Protein AF-A0A914VIY8-F1 (afdb_monomer_lite)

Radius of gyration: 26.99 Å; chains: 1; bounding box: 74×59×79 Å

Organism: NCBI:txid2011161

Sequence (517 aa):
MAPWGLDAGDEKVMPEMNDYGQAVDLHMNFPFYGGSYNQTQVSINGFVSFATILDQGPTINVGIENTDWPRVADPAMIAPYLCKQQIAQGPHGHGSGVYYRIAMRQSLFASATSNPRSAGTRFFNQSAEKACAGTNSYVRCDASSDLFLDQMMRWLQDGVAGASVFKADAALIVTWYNTASAMVGRSDMEPENLSTYQMIWLTNREGSLSYVLINYDKLGFEAADLGTSTKSGRCQALFNGGNHTGSVMVDVTEQFKASPKILARRSSVPHVVRGRYMFRVDDVVRPAGCSNKTGGTFPLLIYPDIVNMLGEMTVDVNGLCMNSEQTYILMIEQRPSAPCTRINAAIARCYLPKVYDWGTKTVFFQPQSSGINEEKAYVGFIYFVPPTLDPMRLDIGNLHDWFKNPIPSPWMPIMWYPRNFTDPDFDYRNGRIGEDAMYNVQLGLFVMGYKESKDASINKYRPIHKTIARLATFANKNTVEYRWKAQEERITLNQVEHWFLSADERRTDLFTYRMGY

Secondary structure (DSSP, 8-state):
----SGGGTPEEPPGGGTTT-EEEEEEEEEEETTEEEEEEEEETTTEEESSPPP--SSS---STTT--TTTS----EEEEEES-EEE--STT-TT-EEEEEEEE-GGGT--TTS-TTSTTSSSTT--HHHHTTTS-TTEE-SHHHHHHHHHHHHHHHHH-TTGGG----EEEEEEEEEEEETTS-GGG--GGG-EEEEEEEEE-TTS--EEEEEEEEE----GGGG-S-SSSS--EEEEE-STTS-EEES--SHHHHH-GGGGGT--S-TTT-TTEEEEE-SSS-EEES---PPTTSSPPEEESSEEETT---EEEEE-S---TT--EEEEETTSPPEEEEESSSSEEEEEPPP--S-EEEEEEEEETTS-TT-S-PEEEEEEEE-TTTS--SEE-S-GGGGG-SS-S-SEEEEEE-GGGS--TTS-TTT--TT-GGGG--EEEEEEEEEEEEEETTTTEEEEEEEEEEEEEEEE---STGGGTS-EEEEEETT--SEE-S-HHHHHHTGGGSEEE-

InterPro domains:
  IPR003886 NIDO domain [PF06119] (124-282)
  IPR003886 NIDO domain [PS51220] (122-284)
  IPR003886 NIDO domain [SM00539] (123-286)
  IPR051495 Epithelial Barrier and Cell Signaling Protein [PTHR13802] (3-379)
  IPR057018 F54D1.6-like, Ig-like domain [PF24462] (297-391)
  IPR057019 F54D1.6-like, second Ig-like domain [PF24464] (394-517)

Foldseek 3Di:
DPDFDVVLLWDFDDPVCQVFFDKDQQCAWAFFQQDTARIWGHHLQQKIFRDGQDCPDLARAAADVGDDPPVGWHTFIAGQKGGAWDQQDDPLRVRAGKIKAKQFELVVQPDPPDDPVPVPPPQQDDAQCVSPPPDDSRYGHHPVSVVSQLVVLLVCVLWFFPSLQDRFRMKMKMKRGFMAHPPDDSVRSDSLQGWIKMKIWTADRVNQWIKIKIATQFHHDFPVVVVDDDDGGGMFGWGHRISNSGIGGQDDDPVCVVPVRCLNVDELNVVPDGNIWMWTGRNHTATIHADQDAAPPGAWRKPPLEEELQFQDKIKTFYHQDDPVFWKWKDWVVDDIWTWDDPGRGIIITGTHRHPDFAKIKIWIDTPPDDPPDSRTHIHIHTYDHPVPPPDQKDFDDPVLVVDVVRPDQKTKMKHQLSVPFDPPPPPVPDRPPDLNRSFDKDWDWKKWWAFDQDPVVRGTDIDIDTFATQDIDTGRSDPVSNNPMDMDMTRPVGTPTGPDDPVCVVPPVVRTDIDD

pLDDT: mean 82.56, std 12.8, range [39.69, 98.5]

Structure (mmCIF, N/CA/C/O backbone):
data_AF-A0A914VIY8-F1
#
_entry.id   AF-A0A914VIY8-F1
#
loop_
_atom_site.group_PDB
_atom_site.id
_atom_site.type_symbol
_atom_site.label_atom_id
_atom_site.label_alt_id
_atom_site.label_comp_id
_atom_site.label_asym_id
_atom_site.label_entity_id
_atom_site.label_seq_id
_atom_site.pdbx_PDB_ins_code
_atom_site.Cartn_x
_atom_site.Cartn_y
_atom_site.Cartn_z
_atom_site.occupancy
_atom_site.B_iso_or_equiv
_atom_site.auth_seq_id
_atom_site.auth_comp_id
_atom_site.auth_asym_id
_atom_site.auth_atom_id
_atom_site.pdbx_PDB_model_num
ATOM 1 N N . MET A 1 1 ? -15.114 -8.261 5.080 1.00 90.19 1 MET A N 1
ATOM 2 C CA . MET A 1 1 ? -14.016 -8.271 6.079 1.00 90.19 1 MET A CA 1
ATOM 3 C C . MET A 1 1 ? -13.250 -9.580 5.957 1.00 90.19 1 MET A C 1
ATOM 5 O O . MET A 1 1 ? -13.767 -10.489 5.315 1.00 90.19 1 MET A O 1
ATOM 9 N N . ALA A 1 2 ? -12.039 -9.678 6.501 1.00 93.12 2 ALA A N 1
ATOM 10 C CA . ALA A 1 2 ? -11.344 -10.961 6.597 1.00 93.12 2 ALA A CA 1
ATOM 11 C C . ALA A 1 2 ? -11.909 -11.791 7.769 1.00 93.12 2 ALA A C 1
ATOM 13 O O . ALA A 1 2 ? -12.458 -11.180 8.691 1.00 93.12 2 ALA A O 1
ATOM 14 N N . PRO A 1 3 ? -11.806 -13.135 7.756 1.00 94.31 3 PRO A N 1
ATOM 15 C CA . PRO A 1 3 ? -12.337 -13.983 8.827 1.00 94.31 3 PRO A CA 1
ATOM 16 C C . PRO A 1 3 ? -11.762 -13.609 10.198 1.00 94.31 3 PRO A C 1
ATOM 18 O O . PRO A 1 3 ? -10.546 -13.438 10.318 1.00 94.31 3 PRO A O 1
ATOM 21 N N . TRP A 1 4 ? -12.625 -13.504 11.207 1.00 94.44 4 TRP A N 1
ATOM 22 C CA . TRP A 1 4 ? -12.301 -13.084 12.574 1.00 94.44 4 TRP A CA 1
ATOM 23 C C . TRP A 1 4 ? -13.160 -13.846 13.595 1.00 94.44 4 TRP A C 1
ATOM 25 O O . TRP A 1 4 ? -14.129 -14.509 13.218 1.00 94.44 4 TRP A O 1
ATOM 35 N N . GLY A 1 5 ? -12.814 -13.727 14.875 1.00 92.38 5 GLY A N 1
ATOM 36 C CA . GLY A 1 5 ? -13.506 -14.360 16.000 1.00 92.38 5 GLY A CA 1
ATOM 37 C C . GLY A 1 5 ? -12.844 -15.657 16.468 1.00 92.38 5 GLY A C 1
ATOM 38 O O . GLY A 1 5 ? -11.806 -16.067 15.948 1.00 92.38 5 GLY A O 1
ATOM 39 N N . LEU A 1 6 ? -13.459 -16.312 17.457 1.00 88.50 6 LEU A N 1
ATOM 40 C CA . LEU A 1 6 ? -12.904 -17.513 18.101 1.00 88.50 6 LEU A CA 1
ATOM 41 C C . LEU A 1 6 ? -12.667 -18.657 17.104 1.00 88.50 6 LEU A C 1
ATOM 43 O O . LEU A 1 6 ? -11.617 -19.293 17.140 1.00 88.50 6 LEU A O 1
ATOM 47 N N . ASP A 1 7 ? -13.593 -18.863 16.163 1.00 88.81 7 ASP A N 1
ATOM 48 C CA . ASP A 1 7 ? -13.476 -19.896 15.120 1.00 88.81 7 ASP A CA 1
ATOM 49 C C . ASP A 1 7 ? -12.302 -19.640 14.166 1.00 88.81 7 ASP A C 1
ATOM 51 O O . ASP A 1 7 ? -11.765 -20.560 13.551 1.00 88.81 7 ASP A O 1
ATOM 55 N N . ALA A 1 8 ? -11.887 -18.379 14.052 1.00 89.56 8 ALA A N 1
ATOM 56 C CA . ALA A 1 8 ? -10.746 -17.964 13.255 1.00 89.56 8 ALA A CA 1
ATOM 57 C C . ALA A 1 8 ? -9.433 -17.951 14.076 1.00 89.56 8 ALA A C 1
ATOM 59 O O . ALA A 1 8 ? -8.374 -17.626 13.540 1.00 89.56 8 ALA A O 1
ATOM 60 N N . GLY A 1 9 ? -9.488 -18.336 15.357 1.00 89.19 9 GLY A N 1
ATOM 61 C CA . GLY A 1 9 ? -8.349 -18.363 16.275 1.00 89.19 9 GLY A CA 1
ATOM 62 C C . GLY A 1 9 ? -8.005 -17.008 16.894 1.00 89.19 9 GLY A C 1
ATOM 63 O O . GLY A 1 9 ? -6.862 -16.821 17.303 1.00 89.19 9 GLY A O 1
ATOM 64 N N . ASP A 1 10 ? -8.955 -16.070 16.937 1.00 94.31 10 ASP A N 1
ATOM 65 C CA . ASP A 1 10 ? -8.756 -14.768 17.573 1.00 94.31 10 ASP A CA 1
ATOM 66 C C . ASP A 1 10 ? -8.981 -14.846 19.083 1.00 94.31 10 ASP A C 1
ATOM 68 O O . ASP A 1 10 ? -9.893 -15.523 19.561 1.00 94.31 10 ASP A O 1
ATOM 72 N N . GLU A 1 11 ? -8.208 -14.072 19.837 1.00 94.19 11 GLU A N 1
ATOM 73 C CA . GLU A 1 11 ? -8.474 -13.812 21.246 1.00 94.19 11 GLU A CA 1
ATOM 74 C C . GLU A 1 11 ? -9.354 -12.581 21.420 1.00 94.19 11 GLU A C 1
ATOM 76 O O . GLU A 1 11 ? -9.283 -11.617 20.658 1.00 94.19 11 GLU A O 1
ATOM 81 N N . LYS A 1 12 ? -10.187 -12.604 22.459 1.00 93.75 12 LYS A N 1
ATOM 82 C CA . LYS A 1 12 ? -11.028 -11.471 22.834 1.00 93.75 12 LYS A CA 1
ATOM 83 C C . LYS A 1 12 ? -10.320 -10.639 23.899 1.00 93.75 12 LYS A C 1
ATOM 85 O O . LYS A 1 12 ? -9.898 -11.186 24.914 1.00 93.75 12 LYS A O 1
ATOM 90 N N . VAL A 1 13 ? -10.256 -9.321 23.700 1.00 91.31 13 VAL A N 1
ATOM 91 C CA . VAL A 1 13 ? -9.756 -8.377 24.712 1.00 91.31 13 VAL A CA 1
ATOM 92 C C . VAL A 1 13 ? -10.534 -8.557 26.016 1.00 91.31 13 VAL A C 1
ATOM 94 O O . VAL A 1 13 ? -11.770 -8.593 26.019 1.00 91.31 13 VAL A O 1
ATOM 97 N N . MET A 1 14 ? -9.800 -8.684 27.122 1.00 84.94 14 MET A N 1
ATOM 98 C CA . MET A 1 14 ? -10.394 -8.870 28.442 1.00 84.94 14 MET A CA 1
ATOM 99 C C . MET A 1 14 ? -11.139 -7.602 28.883 1.00 84.94 14 MET A C 1
ATOM 101 O O . MET A 1 14 ? -10.613 -6.505 28.695 1.00 84.94 14 MET A O 1
ATOM 105 N N . PRO A 1 15 ? -12.317 -7.716 29.528 1.00 79.44 15 PRO A N 1
ATOM 106 C CA . PRO A 1 15 ? -13.074 -6.550 29.989 1.00 79.44 15 PRO A CA 1
ATOM 107 C C . PRO A 1 15 ? -12.294 -5.623 30.933 1.00 79.44 15 PRO A C 1
ATOM 109 O O . PRO A 1 15 ? -12.529 -4.420 30.939 1.00 79.44 15 PRO A O 1
ATOM 112 N N . GLU A 1 16 ? -11.357 -6.170 31.710 1.00 74.94 16 GLU A N 1
ATOM 113 C CA . GLU A 1 16 ? -10.491 -5.417 32.630 1.00 74.94 16 GLU A CA 1
ATOM 114 C C . GLU A 1 16 ? -9.487 -4.515 31.894 1.00 74.94 16 GLU A C 1
ATOM 116 O O . GLU A 1 16 ? -9.063 -3.490 32.419 1.00 74.94 16 GLU A O 1
ATOM 121 N N . MET A 1 17 ? -9.147 -4.864 30.651 1.00 78.25 17 MET A N 1
ATOM 122 C CA . MET A 1 17 ? -8.215 -4.113 29.806 1.00 78.25 17 MET A CA 1
ATOM 123 C C . MET A 1 17 ? -8.922 -3.073 28.929 1.00 78.25 17 MET A C 1
ATOM 125 O O . MET A 1 17 ? -8.291 -2.459 28.071 1.00 78.25 17 MET A O 1
ATOM 129 N N . ASN A 1 18 ? -10.223 -2.846 29.129 1.00 70.62 18 ASN A N 1
ATOM 130 C CA . ASN A 1 18 ? -10.987 -1.867 28.357 1.00 70.62 18 ASN A CA 1
ATOM 131 C C . ASN A 1 18 ? -10.449 -0.434 28.523 1.00 70.62 18 ASN A C 1
ATOM 133 O O . ASN A 1 18 ? -10.406 0.314 27.545 1.00 70.62 18 ASN A O 1
ATOM 137 N N . ASP A 1 19 ? -9.997 -0.076 29.726 1.00 66.56 19 ASP A N 1
ATOM 138 C CA . ASP A 1 19 ? -9.530 1.282 30.028 1.00 66.56 19 ASP A CA 1
ATOM 139 C C . ASP A 1 19 ? -8.069 1.506 29.609 1.00 66.56 19 ASP A C 1
ATOM 141 O O . ASP A 1 19 ? -7.738 2.548 29.043 1.00 66.56 19 ASP A O 1
ATOM 145 N N . TYR A 1 20 ? -7.201 0.514 29.839 1.00 70.50 20 TYR A N 1
ATOM 146 C CA . TYR A 1 20 ? -5.751 0.626 29.625 1.00 70.50 20 TYR A CA 1
ATOM 147 C C . TYR A 1 20 ? -5.263 0.064 28.280 1.00 70.50 20 TYR A C 1
ATOM 149 O O . TYR A 1 20 ? -4.162 0.389 27.842 1.00 70.50 20 TYR A O 1
ATOM 157 N N . GLY A 1 21 ? -6.083 -0.745 27.605 1.00 83.25 21 GLY A N 1
ATOM 158 C CA . GLY A 1 21 ? -5.723 -1.470 26.389 1.00 83.25 21 GLY A CA 1
ATOM 159 C C . GLY A 1 21 ? -5.041 -2.815 26.663 1.00 83.25 21 GLY A C 1
ATOM 160 O O . GLY A 1 21 ? -4.291 -2.985 27.622 1.00 83.25 21 GLY A O 1
ATOM 161 N N . GLN A 1 22 ? -5.293 -3.791 25.791 1.00 91.06 22 GLN A N 1
ATOM 162 C CA . GLN A 1 22 ? -4.644 -5.100 25.820 1.00 91.06 22 GLN A CA 1
ATOM 163 C C . GLN A 1 22 ? -3.255 -4.998 25.192 1.00 91.06 22 GLN A C 1
ATOM 165 O O . GLN A 1 22 ? -3.138 -4.706 24.001 1.00 91.06 22 GLN A O 1
ATOM 170 N N . ALA A 1 23 ? -2.208 -5.272 25.969 1.00 92.00 23 ALA A N 1
ATOM 171 C CA . ALA A 1 23 ? -0.859 -5.400 25.431 1.00 92.00 23 ALA A CA 1
ATOM 172 C C . ALA A 1 23 ? -0.738 -6.683 24.590 1.00 92.00 23 ALA A C 1
ATOM 174 O O . ALA A 1 23 ? -1.175 -7.756 25.017 1.00 92.00 23 ALA A O 1
ATOM 175 N N . VAL A 1 24 ? -0.141 -6.558 23.406 1.00 93.50 24 VAL A N 1
ATOM 176 C CA . VAL A 1 24 ? 0.075 -7.637 22.438 1.00 93.50 24 VAL A CA 1
ATOM 177 C C . VAL A 1 24 ? 1.539 -7.612 21.998 1.00 93.50 24 VAL A C 1
ATOM 179 O O . VAL A 1 24 ? 2.018 -6.599 21.481 1.00 93.50 24 VAL A O 1
ATOM 182 N N . ASP A 1 25 ? 2.246 -8.725 22.195 1.00 93.94 25 ASP A N 1
ATOM 183 C CA . ASP A 1 25 ? 3.571 -8.955 21.605 1.00 93.94 25 ASP A CA 1
ATOM 184 C C . ASP A 1 25 ? 3.405 -9.349 20.134 1.00 93.94 25 ASP A C 1
ATOM 186 O O . ASP A 1 25 ? 2.670 -10.288 19.823 1.00 93.94 25 ASP A O 1
ATOM 190 N N . LEU A 1 26 ? 4.060 -8.610 19.237 1.00 93.12 26 LEU A N 1
ATOM 191 C CA . LEU A 1 26 ? 3.956 -8.788 17.790 1.00 93.12 26 LEU A CA 1
ATOM 192 C C . LEU A 1 26 ? 4.849 -9.920 17.267 1.00 93.12 26 LEU A C 1
ATOM 194 O O . LEU A 1 26 ? 4.641 -10.365 16.139 1.00 93.12 26 LEU A O 1
ATOM 198 N N . HIS A 1 27 ? 5.851 -10.362 18.041 1.00 90.06 27 HIS A N 1
ATOM 199 C CA . HIS A 1 27 ? 6.858 -11.376 17.673 1.00 90.06 27 HIS A CA 1
ATOM 200 C C . HIS A 1 27 ? 7.647 -11.103 16.372 1.00 90.06 27 HIS A C 1
ATOM 202 O O . HIS A 1 27 ? 8.462 -11.918 15.939 1.00 90.06 27 HIS A O 1
ATOM 208 N N . MET A 1 28 ? 7.427 -9.947 15.750 1.00 90.31 28 MET A N 1
ATOM 209 C CA . MET A 1 28 ? 8.109 -9.412 14.580 1.00 90.31 28 MET A CA 1
ATOM 210 C C . MET A 1 28 ? 8.076 -7.888 14.644 1.00 90.31 28 MET A C 1
ATOM 212 O O . MET A 1 28 ? 7.247 -7.301 15.336 1.00 90.31 28 MET A O 1
ATOM 216 N N . ASN A 1 29 ? 8.968 -7.253 13.890 1.00 93.31 29 ASN A N 1
ATOM 217 C CA . ASN A 1 29 ? 8.991 -5.806 13.760 1.00 93.31 29 ASN A CA 1
ATOM 218 C C . ASN A 1 29 ? 7.995 -5.345 12.694 1.00 93.31 29 ASN A C 1
ATOM 220 O O . ASN A 1 29 ? 8.037 -5.787 11.542 1.00 93.31 29 ASN A O 1
ATOM 224 N N . PHE A 1 30 ? 7.129 -4.419 13.083 1.00 96.06 30 PHE A N 1
ATOM 225 C CA . PHE A 1 30 ? 6.190 -3.751 12.202 1.00 96.06 30 PHE A CA 1
ATOM 226 C C . PHE A 1 30 ? 6.589 -2.275 12.050 1.00 96.06 30 PHE A C 1
ATOM 228 O O . PHE A 1 30 ? 6.544 -1.518 13.026 1.00 96.06 30 PHE A O 1
ATOM 235 N N . PRO A 1 31 ? 6.990 -1.855 10.838 1.00 95.19 31 PRO A N 1
ATOM 236 C CA . PRO A 1 31 ? 7.309 -0.462 10.552 1.00 95.19 31 PRO A CA 1
ATOM 237 C C . PRO A 1 31 ? 6.079 0.437 10.603 1.00 95.19 31 PRO A C 1
ATOM 239 O O . PRO A 1 31 ? 5.036 0.083 10.038 1.00 95.19 31 PRO A O 1
ATOM 242 N N . PHE A 1 32 ? 6.219 1.598 11.240 1.00 95.69 32 PHE A N 1
ATOM 243 C CA . PHE A 1 32 ? 5.219 2.662 11.236 1.00 95.69 32 PHE A CA 1
ATOM 244 C C . PHE A 1 32 ? 5.857 4.038 11.477 1.00 95.69 32 PHE A C 1
ATOM 246 O O . PHE A 1 32 ? 6.515 4.234 12.496 1.00 95.69 32 PHE A O 1
ATOM 253 N N . TYR A 1 33 ? 5.663 4.991 10.556 1.00 92.06 33 TYR A N 1
ATOM 254 C CA . TYR A 1 33 ? 6.265 6.341 10.617 1.00 92.06 33 TYR A CA 1
ATOM 255 C C . TYR A 1 33 ? 7.792 6.337 10.862 1.00 92.06 33 TYR A C 1
ATOM 257 O O . TYR A 1 33 ? 8.324 7.100 11.666 1.00 92.06 33 TYR A O 1
ATOM 265 N N . GLY A 1 34 ? 8.513 5.419 10.216 1.00 87.06 34 GLY A N 1
ATOM 266 C CA . GLY A 1 34 ? 9.958 5.229 10.381 1.00 87.06 34 GLY A CA 1
ATOM 267 C C . GLY A 1 34 ? 10.369 4.547 11.693 1.00 87.06 34 GLY A C 1
ATOM 268 O O . GLY A 1 34 ? 11.529 4.165 11.843 1.00 87.06 34 GLY A O 1
ATOM 269 N N . GLY A 1 35 ? 9.436 4.353 12.628 1.00 89.69 35 GLY A N 1
ATOM 270 C CA . GLY A 1 35 ? 9.616 3.526 13.816 1.00 89.69 35 GLY A CA 1
ATOM 271 C C . GLY A 1 35 ? 9.477 2.038 13.500 1.00 89.69 35 GLY A C 1
ATOM 272 O O . GLY A 1 35 ? 8.841 1.649 12.523 1.00 89.69 35 GLY A O 1
ATOM 273 N N . SER A 1 36 ? 10.058 1.195 14.353 1.00 92.38 36 SER A N 1
ATOM 274 C CA . SER A 1 36 ? 9.949 -0.265 14.280 1.00 92.38 36 SER A CA 1
ATOM 275 C C . SER A 1 36 ? 9.372 -0.784 15.590 1.00 92.38 36 SER A C 1
ATOM 277 O O . SER A 1 36 ? 10.038 -0.716 16.624 1.00 92.38 36 SER A O 1
ATOM 279 N N . TYR A 1 37 ? 8.150 -1.311 15.547 1.00 94.38 37 TYR A N 1
ATOM 280 C CA . TYR A 1 37 ? 7.416 -1.734 16.736 1.00 94.38 37 TYR A CA 1
ATOM 281 C C . TYR A 1 37 ? 7.322 -3.254 16.819 1.00 94.38 37 TYR A C 1
ATOM 283 O O . TYR A 1 37 ? 6.940 -3.911 15.855 1.00 94.38 37 TYR A O 1
ATOM 291 N N . ASN A 1 38 ? 7.645 -3.804 17.986 1.00 93.56 38 ASN A N 1
ATOM 292 C CA . ASN A 1 38 ? 7.510 -5.227 18.310 1.00 93.56 38 ASN A CA 1
ATOM 293 C C . ASN A 1 38 ? 6.405 -5.497 19.344 1.00 93.56 38 ASN A C 1
ATOM 295 O O . ASN A 1 38 ? 6.133 -6.645 19.673 1.00 93.56 38 ASN A O 1
ATOM 299 N N . GLN A 1 39 ? 5.767 -4.451 19.861 1.00 94.06 39 GLN A N 1
ATOM 300 C CA . GLN A 1 39 ? 4.667 -4.532 20.812 1.00 94.06 39 GLN A CA 1
ATOM 301 C C . GLN A 1 39 ? 3.632 -3.466 20.488 1.00 94.06 39 GLN A C 1
ATOM 303 O O . GLN A 1 39 ? 3.943 -2.420 19.913 1.00 94.06 39 GLN A O 1
ATOM 308 N N . THR A 1 40 ? 2.391 -3.725 20.881 1.00 95.12 40 THR A N 1
ATOM 309 C CA . THR A 1 40 ? 1.308 -2.765 20.717 1.00 95.12 40 THR A CA 1
ATOM 310 C C . THR A 1 40 ? 0.240 -2.906 21.796 1.00 95.12 40 THR A C 1
ATOM 312 O O . THR A 1 40 ? 0.176 -3.916 22.492 1.00 95.12 40 THR A O 1
ATOM 315 N N . GLN A 1 41 ? -0.599 -1.884 21.943 1.00 93.88 41 GLN A N 1
ATOM 316 C CA . GLN A 1 41 ? -1.752 -1.870 22.834 1.00 93.88 41 GLN A CA 1
ATOM 317 C C . GLN A 1 41 ? -3.033 -1.737 22.014 1.00 93.88 41 GLN A C 1
ATOM 319 O O . GLN A 1 41 ? -3.236 -0.738 21.322 1.00 93.88 41 GLN A O 1
ATOM 324 N N . VAL A 1 42 ? -3.911 -2.733 22.103 1.00 94.50 42 VAL A N 1
ATOM 325 C CA . VAL A 1 42 ? -5.221 -2.744 21.445 1.00 94.50 42 VAL A CA 1
ATOM 326 C C . VAL A 1 42 ? -6.267 -2.158 22.390 1.00 94.50 42 VAL A C 1
ATOM 328 O O . VAL A 1 42 ? -6.499 -2.702 23.467 1.00 94.50 42 VAL A O 1
ATOM 331 N N . SER A 1 43 ? -6.928 -1.069 21.992 1.00 92.38 43 SER A N 1
ATOM 332 C CA . SER A 1 43 ? -7.966 -0.421 22.804 1.00 92.38 43 SER A CA 1
ATOM 333 C C . SER A 1 43 ? -9.364 -0.640 22.236 1.00 92.38 43 SER A C 1
ATOM 335 O O . SER A 1 43 ? -9.567 -0.644 21.019 1.00 92.38 43 SER A O 1
ATOM 337 N N . ILE A 1 44 ? -10.369 -0.724 23.114 1.00 91.19 44 ILE A N 1
ATOM 338 C CA . ILE A 1 44 ? -11.781 -0.714 22.699 1.00 91.19 44 ILE A CA 1
ATOM 339 C C . ILE A 1 44 ? -12.195 0.594 22.029 1.00 91.19 44 ILE A C 1
ATOM 341 O O . ILE A 1 44 ? -13.127 0.596 21.236 1.00 91.19 44 ILE A O 1
ATOM 345 N N . ASN A 1 45 ? -11.456 1.677 22.268 1.00 89.62 45 ASN A N 1
ATOM 346 C CA . ASN A 1 45 ? -11.714 3.014 21.736 1.00 89.62 45 ASN A CA 1
ATOM 347 C C . ASN A 1 45 ? -11.311 3.175 20.252 1.00 89.62 45 ASN A C 1
ATOM 349 O O . ASN A 1 45 ? -11.084 4.286 19.771 1.00 89.62 45 ASN A O 1
ATOM 353 N N . GLY A 1 46 ? -11.196 2.056 19.530 1.00 91.44 46 GLY A N 1
ATOM 354 C CA . GLY A 1 46 ? -10.995 2.014 18.085 1.00 91.44 46 GLY A CA 1
ATOM 355 C C . GLY A 1 46 ? -9.608 2.400 17.593 1.00 91.44 46 GLY A C 1
ATOM 356 O O . GLY A 1 46 ? -9.486 2.942 16.491 1.00 91.44 46 GLY A O 1
ATOM 357 N N . PHE A 1 47 ? -8.574 2.099 18.379 1.00 93.69 47 PHE A N 1
ATOM 358 C CA . PHE A 1 47 ? -7.184 2.307 17.992 1.00 93.69 47 PHE A CA 1
ATOM 359 C C . PHE A 1 47 ? -6.254 1.204 18.503 1.00 93.69 47 PHE A C 1
ATOM 361 O O . PHE A 1 47 ? -6.567 0.458 19.436 1.00 93.69 47 PHE A O 1
ATOM 368 N N . VAL A 1 48 ? -5.084 1.153 17.879 1.00 95.44 48 VAL A N 1
ATOM 369 C CA . VAL A 1 48 ? -3.924 0.353 18.259 1.00 95.44 48 VAL A CA 1
ATOM 370 C C . VAL A 1 48 ? -2.754 1.316 18.456 1.00 95.44 48 VAL A C 1
ATOM 372 O O . VAL A 1 48 ? -2.431 2.079 17.547 1.00 95.44 48 VAL A O 1
ATOM 375 N N . SER A 1 49 ? -2.173 1.341 19.655 1.00 93.25 49 SER A N 1
ATOM 376 C CA . SER A 1 49 ? -1.157 2.320 20.066 1.00 93.25 49 SER A CA 1
ATOM 377 C C . SER A 1 49 ? 0.203 1.674 20.292 1.00 93.25 49 SER A C 1
ATOM 379 O O . SER A 1 49 ? 0.302 0.504 20.664 1.00 93.25 49 SER A O 1
ATOM 381 N N . PHE A 1 50 ? 1.258 2.459 20.115 1.00 90.88 50 PHE A N 1
ATOM 382 C CA . PHE A 1 50 ? 2.642 2.055 20.378 1.00 90.88 50 PHE A CA 1
ATOM 383 C C . PHE A 1 50 ? 3.256 2.769 21.582 1.00 90.88 50 PHE A C 1
ATOM 385 O O . PHE A 1 50 ? 4.434 2.603 21.891 1.00 90.88 50 PHE A O 1
ATOM 392 N N . ALA A 1 51 ? 2.445 3.574 22.261 1.00 82.19 51 ALA A N 1
ATOM 393 C CA . ALA A 1 51 ? 2.774 4.246 23.502 1.00 82.19 51 ALA A CA 1
ATOM 394 C C . ALA A 1 51 ? 1.573 4.189 24.452 1.00 82.19 51 ALA A C 1
ATOM 396 O O . ALA A 1 51 ? 0.426 4.043 24.020 1.00 82.19 51 ALA A O 1
ATOM 397 N N . THR A 1 52 ? 1.828 4.344 25.747 1.00 75.94 52 THR A N 1
ATOM 398 C CA . THR A 1 52 ? 0.758 4.456 26.740 1.00 75.94 52 THR A CA 1
ATOM 399 C C . THR A 1 52 ? -0.050 5.724 26.483 1.00 75.94 52 THR A C 1
ATOM 401 O O . THR A 1 52 ? 0.500 6.826 26.469 1.00 75.94 52 THR A O 1
ATOM 404 N N . ILE A 1 53 ? -1.360 5.570 26.300 1.00 76.81 53 ILE A N 1
ATOM 405 C CA . ILE A 1 53 ? -2.278 6.699 26.153 1.00 76.81 53 ILE A CA 1
ATOM 406 C C . ILE A 1 53 ? -2.866 7.021 27.519 1.00 76.81 53 ILE A C 1
ATOM 408 O O . ILE A 1 53 ? -3.532 6.189 28.129 1.00 76.81 53 ILE A O 1
ATOM 412 N N . LEU A 1 54 ? -2.615 8.235 28.000 1.00 70.69 54 LEU A N 1
ATOM 413 C CA . LEU A 1 54 ? -3.263 8.746 29.203 1.00 70.69 54 LEU A CA 1
ATOM 414 C C . LEU A 1 54 ? -4.687 9.181 28.860 1.00 70.69 54 LEU A C 1
ATOM 416 O O . LEU A 1 54 ? -4.928 9.718 27.779 1.00 70.69 54 LEU A O 1
ATOM 420 N N . ASP A 1 55 ? -5.629 8.966 29.775 1.00 67.00 55 ASP A N 1
ATOM 421 C CA . ASP A 1 55 ? -6.998 9.423 29.569 1.00 67.00 55 ASP A CA 1
ATOM 422 C C . ASP A 1 55 ? -7.046 10.961 29.535 1.00 67.00 55 ASP A C 1
ATOM 424 O O . ASP A 1 55 ? -6.784 11.629 30.534 1.00 67.00 55 ASP A O 1
ATOM 428 N N . GLN A 1 56 ? -7.352 11.525 28.364 1.00 63.59 56 GLN A N 1
ATOM 429 C CA . GLN A 1 56 ? -7.420 12.971 28.123 1.00 63.59 56 GLN A CA 1
ATOM 430 C C . GLN A 1 56 ? -8.843 13.538 28.300 1.00 63.59 56 GLN A C 1
ATOM 432 O O . GLN A 1 56 ? -9.112 14.683 27.932 1.00 63.59 56 GLN A O 1
ATOM 437 N N . GLY A 1 57 ? -9.763 12.759 28.880 1.00 71.56 57 GLY A N 1
ATOM 438 C CA . GLY A 1 57 ? -11.144 13.162 29.136 1.00 71.56 57 GLY A CA 1
ATOM 439 C C . GLY A 1 57 ? -12.117 12.666 28.055 1.00 71.56 57 GLY A C 1
ATOM 440 O O . GLY A 1 57 ? -12.027 11.516 27.623 1.00 71.56 57 GLY A O 1
ATOM 441 N N . PRO A 1 58 ? -13.103 13.477 27.617 1.00 68.19 58 PRO A N 1
ATOM 442 C CA . PRO A 1 58 ? -14.173 13.009 26.730 1.00 68.19 58 PRO A CA 1
ATOM 443 C C . PRO A 1 58 ? -13.722 12.792 25.275 1.00 68.19 58 PRO A C 1
ATOM 445 O O . PRO A 1 58 ? -14.449 12.170 24.497 1.00 68.19 58 PRO A O 1
ATOM 448 N N . THR A 1 59 ? -12.552 13.311 24.891 1.00 72.75 59 THR A N 1
ATOM 449 C CA . THR A 1 59 ? -11.914 13.069 23.592 1.00 72.75 59 THR A CA 1
ATOM 450 C C . THR A 1 59 ? -10.484 12.614 23.765 1.00 72.75 59 THR A C 1
ATOM 452 O O . THR A 1 59 ? -9.801 12.991 24.712 1.00 72.75 59 THR A O 1
ATOM 455 N N . ILE A 1 60 ? -10.042 11.801 22.814 1.00 80.19 60 ILE A N 1
ATOM 456 C CA . ILE A 1 60 ? -8.648 11.401 22.688 1.00 80.19 60 ILE A CA 1
ATOM 457 C C . ILE A 1 60 ? -8.051 12.330 21.636 1.00 80.19 60 ILE A C 1
ATOM 459 O O . ILE A 1 60 ? -8.439 12.260 20.471 1.00 80.19 60 ILE A O 1
ATOM 463 N N . ASN A 1 61 ? -7.177 13.242 22.058 1.00 83.81 61 ASN A N 1
ATOM 464 C CA . ASN A 1 61 ? -6.577 14.239 21.182 1.00 83.81 61 ASN A CA 1
ATOM 465 C C . ASN A 1 61 ? -5.205 13.750 20.714 1.00 83.81 61 ASN A C 1
ATOM 467 O O . ASN A 1 61 ? -4.394 13.262 21.502 1.00 83.81 61 ASN A O 1
ATOM 471 N N . VAL A 1 62 ? -4.956 13.882 19.415 1.00 87.44 62 VAL A N 1
ATOM 472 C CA . VAL A 1 62 ? -3.749 13.380 18.752 1.00 87.44 62 VAL A CA 1
ATOM 473 C C . VAL A 1 62 ? -3.318 14.324 17.639 1.00 87.44 62 VAL A C 1
ATOM 475 O O . VAL A 1 62 ? -4.150 15.011 17.032 1.00 87.44 62 VAL A O 1
ATOM 478 N N . GLY A 1 63 ? -2.019 14.329 17.364 1.00 86.12 63 GLY A N 1
ATOM 479 C CA . GLY A 1 63 ? -1.416 15.075 16.274 1.00 86.12 63 GLY A CA 1
ATOM 480 C C . GLY A 1 63 ? -1.166 16.548 16.593 1.00 86.12 63 GLY A C 1
ATOM 481 O O . GLY A 1 63 ? -1.550 17.074 17.641 1.00 86.12 63 GLY A O 1
ATOM 482 N N . ILE A 1 64 ? -0.512 17.209 15.637 1.00 84.88 64 ILE A N 1
ATOM 483 C CA . ILE A 1 64 ? 0.067 18.557 15.762 1.00 84.88 64 ILE A CA 1
ATOM 484 C C . ILE A 1 64 ? -0.994 19.616 16.087 1.00 84.88 64 ILE A C 1
ATOM 486 O O . ILE A 1 64 ? -0.748 20.529 16.866 1.00 84.88 64 ILE A O 1
ATOM 490 N N . GLU A 1 65 ? -2.189 19.490 15.511 1.00 82.31 65 GLU A N 1
ATOM 491 C CA . GLU A 1 65 ? -3.249 20.493 15.668 1.00 82.31 65 GLU A CA 1
ATOM 492 C C . GLU A 1 65 ? -3.969 20.411 17.022 1.00 82.31 65 GLU A C 1
ATOM 494 O O . GLU A 1 65 ? -4.560 21.398 17.459 1.00 82.31 65 GLU A O 1
ATOM 499 N N . ASN A 1 66 ? -3.933 19.251 17.691 1.00 83.69 66 ASN A N 1
ATOM 500 C CA . ASN A 1 66 ? -4.772 18.979 18.865 1.00 83.69 66 ASN A CA 1
ATOM 501 C C . ASN A 1 66 ? -3.980 18.717 20.156 1.00 83.69 66 ASN A C 1
ATOM 503 O O . ASN A 1 66 ? -4.592 18.521 21.207 1.00 83.69 66 ASN A O 1
ATOM 507 N N . THR A 1 67 ? -2.645 18.694 20.105 1.00 85.88 67 THR A N 1
ATOM 508 C CA . THR A 1 67 ? -1.779 18.408 21.262 1.00 85.88 67 THR A CA 1
ATOM 509 C C . THR A 1 67 ? -0.647 19.434 21.385 1.00 85.88 67 THR A C 1
ATOM 511 O O . THR A 1 67 ? -0.122 19.901 20.380 1.00 85.88 67 THR A O 1
ATOM 514 N N . ASP A 1 68 ? -0.243 19.772 22.616 1.00 85.50 68 ASP A N 1
ATOM 515 C CA . ASP A 1 68 ? 0.886 20.679 22.915 1.00 85.50 68 ASP A CA 1
ATOM 516 C C . ASP A 1 68 ? 2.131 19.861 23.308 1.00 85.50 68 ASP A C 1
ATOM 518 O O . ASP A 1 68 ? 2.505 19.793 24.481 1.00 85.50 68 ASP A O 1
ATOM 522 N N . TRP A 1 69 ? 2.731 19.143 22.354 1.00 84.00 69 TRP A N 1
ATOM 523 C CA . TRP A 1 69 ? 3.942 18.349 22.599 1.00 84.00 69 TRP A CA 1
ATOM 524 C C . TRP A 1 69 ? 5.168 19.266 22.786 1.00 84.00 69 TRP A C 1
ATOM 526 O O . TRP A 1 69 ? 5.333 20.216 22.020 1.00 84.00 69 TRP A O 1
ATOM 536 N N . PRO A 1 70 ? 6.055 19.017 23.776 1.00 88.44 70 PRO A N 1
ATOM 537 C CA . PRO A 1 70 ? 6.140 17.834 24.642 1.00 88.44 70 PRO A CA 1
ATOM 538 C C . PRO A 1 70 ? 5.400 17.943 25.987 1.00 88.44 70 PRO A C 1
ATOM 540 O O . PRO A 1 70 ? 5.555 17.065 26.833 1.00 88.44 70 PRO A O 1
ATOM 543 N N . ARG A 1 71 ? 4.622 19.007 26.237 1.00 86.75 71 ARG A N 1
ATOM 544 C CA . ARG A 1 71 ? 3.896 19.175 27.513 1.00 86.75 71 ARG A CA 1
ATOM 545 C C . ARG A 1 71 ? 2.750 18.179 27.660 1.00 86.75 71 ARG A C 1
ATOM 547 O O . ARG A 1 71 ? 2.497 17.690 28.757 1.00 86.75 71 ARG A O 1
ATOM 554 N N . VAL A 1 72 ? 2.070 17.890 26.555 1.00 84.38 72 VAL A N 1
ATOM 555 C CA . VAL A 1 72 ? 1.036 16.863 26.437 1.00 84.38 72 VAL A CA 1
ATOM 556 C C . VAL A 1 72 ? 1.572 15.759 25.536 1.00 84.38 72 VAL A C 1
ATOM 558 O O . VAL A 1 72 ? 2.092 16.028 24.454 1.00 84.38 72 VAL A O 1
ATOM 561 N N . ALA A 1 73 ? 1.459 14.512 25.993 1.00 85.25 73 ALA A N 1
ATOM 562 C CA . ALA A 1 73 ? 1.891 13.359 25.217 1.00 85.25 73 ALA A CA 1
ATOM 563 C C . ALA A 1 73 ? 1.085 13.245 23.912 1.00 85.25 73 ALA A C 1
ATOM 565 O O . ALA A 1 73 ? -0.145 13.317 23.932 1.00 85.25 73 ALA A O 1
ATOM 566 N N . ASP A 1 74 ? 1.792 13.016 22.806 1.00 89.50 74 ASP A N 1
ATOM 567 C CA . ASP A 1 74 ? 1.224 12.745 21.486 1.00 89.50 74 ASP A CA 1
ATOM 568 C C . ASP A 1 74 ? 1.604 11.310 21.081 1.00 89.50 74 ASP A C 1
ATOM 570 O O . ASP A 1 74 ? 2.715 11.083 20.596 1.00 89.50 74 ASP A O 1
ATOM 574 N N . PRO A 1 75 ? 0.757 10.310 21.376 1.00 90.50 75 PRO A N 1
ATOM 575 C CA . PRO A 1 75 ? 1.106 8.907 21.182 1.00 90.50 75 PRO A CA 1
ATOM 576 C C . PRO A 1 75 ? 1.013 8.474 19.715 1.00 90.50 75 PRO A C 1
ATOM 578 O O . PRO A 1 75 ? 0.059 8.806 19.007 1.00 90.50 75 PRO A O 1
ATOM 581 N N . ALA A 1 76 ? 1.981 7.668 19.274 1.00 93.19 76 ALA A N 1
ATOM 582 C CA . ALA A 1 76 ? 1.944 7.025 17.965 1.00 93.19 76 ALA A CA 1
ATOM 583 C C . ALA A 1 76 ? 0.867 5.929 17.942 1.00 93.19 76 ALA A C 1
ATOM 585 O O . ALA A 1 76 ? 0.853 5.058 18.816 1.00 93.19 76 ALA A O 1
ATOM 586 N N . MET A 1 77 ? -0.029 5.963 16.954 1.00 94.38 77 MET A N 1
ATOM 587 C CA . MET A 1 77 ? -1.130 5.004 16.854 1.00 94.38 77 MET A CA 1
ATOM 588 C C . MET A 1 77 ? -1.704 4.872 15.445 1.00 94.38 77 MET A C 1
ATOM 590 O O . MET A 1 77 ? -1.657 5.794 14.626 1.00 94.38 77 MET A O 1
ATOM 594 N N . ILE A 1 78 ? -2.359 3.737 15.221 1.00 96.94 78 ILE A N 1
ATOM 595 C CA . ILE A 1 78 ? -3.254 3.497 14.094 1.00 96.94 78 ILE A CA 1
ATOM 596 C C . ILE A 1 78 ? -4.679 3.482 14.640 1.00 96.94 78 ILE A C 1
ATOM 598 O O . ILE A 1 78 ? -5.027 2.621 15.448 1.00 96.94 78 ILE A O 1
ATOM 602 N N . ALA A 1 79 ? -5.518 4.415 14.198 1.00 94.75 79 ALA A N 1
ATOM 603 C CA . ALA A 1 79 ? -6.877 4.546 14.697 1.00 94.75 79 ALA A CA 1
ATOM 604 C C . ALA A 1 79 ? -7.905 4.446 13.561 1.00 94.75 79 ALA A C 1
ATOM 606 O O . ALA A 1 79 ? -8.273 5.461 12.964 1.00 94.75 79 ALA A O 1
ATOM 607 N N . PRO A 1 80 ? -8.401 3.230 13.255 1.00 95.25 80 PRO A N 1
ATOM 608 C CA . PRO A 1 80 ? -9.507 3.051 12.319 1.00 95.25 80 PRO A CA 1
ATOM 609 C C . PRO A 1 80 ? -10.754 3.846 12.718 1.00 95.25 80 PRO A C 1
ATOM 611 O O . PRO A 1 80 ? -11.456 4.361 11.858 1.00 95.25 80 PRO A O 1
ATOM 614 N N . TYR A 1 81 ? -11.051 3.957 14.014 1.00 92.31 81 TYR A N 1
ATOM 615 C CA . TYR A 1 81 ? -12.222 4.700 14.476 1.00 92.31 81 TYR A CA 1
ATOM 616 C C . TYR A 1 81 ? -12.033 5.205 15.912 1.00 92.31 81 TYR A C 1
ATOM 618 O O . TYR A 1 81 ? -12.603 4.676 16.862 1.00 92.31 81 TYR A O 1
ATOM 626 N N . LEU A 1 82 ? -11.198 6.229 16.067 1.00 89.38 82 LEU A N 1
ATOM 627 C CA . LEU A 1 82 ? -10.849 6.876 17.325 1.00 89.38 82 LEU A CA 1
ATOM 628 C C . LEU A 1 82 ? -12.057 7.557 17.971 1.00 89.38 82 LEU A C 1
ATOM 630 O O . LEU A 1 82 ? -12.409 8.677 17.605 1.00 89.38 82 LEU A O 1
ATOM 634 N N . CYS A 1 83 ? -12.656 6.918 18.968 1.00 83.56 83 CYS A N 1
ATOM 635 C CA . CYS A 1 83 ? -13.573 7.569 19.899 1.00 83.56 83 CYS A CA 1
ATOM 636 C C . CYS A 1 83 ? -13.725 6.766 21.183 1.00 83.56 83 CYS A C 1
ATOM 638 O O . CYS A 1 83 ? -13.379 5.591 21.239 1.00 83.56 83 CYS A O 1
ATOM 640 N N . LYS A 1 84 ? -14.271 7.399 22.226 1.00 85.06 84 LYS A N 1
ATOM 641 C CA . LYS A 1 84 ? -14.664 6.682 23.439 1.00 85.06 84 LYS A CA 1
ATOM 642 C C . LYS A 1 84 ? -15.802 5.725 23.099 1.00 85.06 84 LYS A C 1
ATOM 644 O O . LYS A 1 84 ? -16.880 6.158 22.686 1.00 85.06 84 LYS A O 1
ATOM 649 N N . GLN A 1 85 ? -15.546 4.435 23.251 1.00 86.06 85 GLN A N 1
ATOM 650 C CA . GLN A 1 85 ? -16.470 3.368 22.892 1.00 86.06 85 GLN A CA 1
ATOM 651 C C . GLN A 1 85 ? -16.759 2.476 24.094 1.00 86.06 85 GLN A C 1
ATOM 653 O O . GLN A 1 85 ? -16.006 2.429 25.061 1.00 86.06 85 GLN A O 1
ATOM 658 N N . GLN A 1 86 ? -17.866 1.752 24.012 1.00 85.94 86 GLN A N 1
ATOM 659 C CA . GLN A 1 86 ? -18.258 0.723 24.960 1.00 85.94 86 GLN A CA 1
ATOM 660 C C . GLN A 1 86 ? -18.720 -0.523 24.204 1.00 85.94 86 GLN A C 1
ATOM 662 O O . GLN A 1 86 ? -19.230 -0.450 23.082 1.00 85.94 86 GLN A O 1
ATOM 667 N N . ILE A 1 87 ? -18.540 -1.687 24.821 1.00 87.56 87 ILE A N 1
ATOM 668 C CA . ILE A 1 87 ? -19.010 -2.951 24.258 1.00 87.56 87 ILE A CA 1
ATOM 669 C C . ILE A 1 87 ? -20.512 -3.068 24.515 1.00 87.56 87 ILE A C 1
ATOM 671 O O . ILE A 1 87 ? -20.947 -2.962 25.662 1.00 87.56 87 ILE A O 1
ATOM 675 N N . ALA A 1 88 ? -21.301 -3.295 23.461 1.00 81.56 88 ALA A N 1
ATOM 676 C CA . ALA A 1 88 ? -22.740 -3.495 23.598 1.00 81.56 88 ALA A CA 1
ATOM 677 C C . ALA A 1 88 ? -23.039 -4.690 24.522 1.00 81.56 88 ALA A C 1
ATOM 679 O O . ALA A 1 88 ? -22.458 -5.766 24.367 1.00 81.56 88 ALA A O 1
ATOM 680 N N . GLN A 1 89 ? -23.951 -4.497 25.477 1.00 76.44 89 GLN A N 1
ATOM 681 C CA . GLN A 1 89 ? -24.394 -5.519 26.432 1.00 76.44 89 GLN A CA 1
ATOM 682 C C . GLN A 1 89 ? -25.876 -5.857 26.207 1.00 76.44 89 GLN A C 1
ATOM 684 O O . GLN A 1 89 ? -26.635 -5.026 25.715 1.00 76.44 89 GLN A O 1
ATOM 689 N N . GLY A 1 90 ? -26.307 -7.062 26.593 1.00 69.12 90 GLY A N 1
ATOM 690 C CA . GLY A 1 90 ? -27.710 -7.490 26.494 1.00 69.12 90 GLY A CA 1
ATOM 691 C C . GLY A 1 90 ? -28.051 -8.265 25.207 1.00 69.12 90 GLY A C 1
ATOM 692 O O . GLY A 1 90 ? -27.148 -8.844 24.600 1.00 69.12 90 GLY A O 1
ATOM 693 N N . PRO A 1 91 ? -29.332 -8.299 24.780 1.00 65.12 91 PRO A N 1
ATOM 694 C CA . PRO A 1 91 ? -29.818 -9.137 23.670 1.00 65.12 91 PRO A CA 1
ATOM 695 C C . PRO A 1 91 ? -29.142 -8.856 22.321 1.00 65.12 91 PRO A C 1
ATOM 697 O O . PRO A 1 91 ? -28.995 -9.751 21.495 1.00 65.12 91 PRO A O 1
ATOM 700 N N . HIS A 1 92 ? -28.695 -7.618 22.105 1.00 65.75 92 HIS A N 1
ATOM 701 C CA . HIS A 1 92 ? -27.999 -7.186 20.887 1.00 65.75 92 HIS A CA 1
ATOM 702 C C . HIS A 1 92 ? -26.464 -7.194 21.036 1.00 65.75 92 HIS A C 1
ATOM 704 O O . HIS A 1 92 ? -25.746 -6.848 20.101 1.00 65.75 92 HIS A O 1
ATOM 710 N N . GLY A 1 93 ? -25.953 -7.607 22.204 1.00 66.62 93 GLY A N 1
ATOM 711 C CA . GLY A 1 93 ? -24.530 -7.655 22.554 1.00 66.62 93 GLY A CA 1
ATOM 712 C C . GLY A 1 93 ? -23.875 -9.035 22.415 1.00 66.62 93 GLY A C 1
ATOM 713 O O . GLY A 1 93 ? -22.733 -9.225 22.841 1.00 66.62 93 GLY A O 1
ATOM 714 N N . HIS A 1 94 ? -24.584 -10.032 21.874 1.00 75.19 94 HIS A N 1
ATOM 715 C CA . HIS A 1 94 ? -24.037 -11.382 21.731 1.00 75.19 94 HIS A CA 1
ATOM 716 C C . HIS A 1 94 ? -22.800 -11.379 20.827 1.00 75.19 94 HIS A C 1
ATOM 718 O O . HIS A 1 94 ? -22.841 -10.947 19.678 1.00 75.19 94 HIS A O 1
ATOM 724 N N . GLY A 1 95 ? -21.679 -11.853 21.371 1.00 84.06 95 GLY A N 1
ATOM 725 C CA . GLY A 1 95 ? -20.399 -11.878 20.666 1.00 84.06 95 GLY A CA 1
ATOM 726 C C . GLY A 1 95 ? -19.706 -10.518 20.541 1.00 84.06 95 GLY A C 1
ATOM 727 O O . GLY A 1 95 ? -18.571 -10.497 20.075 1.00 84.06 95 GLY A O 1
ATOM 728 N N . SER A 1 96 ? -20.298 -9.405 20.992 1.00 90.56 96 SER A N 1
ATOM 729 C CA . SER A 1 96 ? -19.685 -8.070 20.917 1.00 90.56 96 SER A CA 1
ATOM 730 C C . SER A 1 96 ? -18.353 -8.011 21.657 1.00 90.56 96 SER A C 1
ATOM 732 O O . SER A 1 96 ? -18.189 -8.603 22.732 1.00 90.56 96 SER A O 1
ATOM 734 N N . GLY A 1 97 ? -17.382 -7.308 21.083 1.00 92.44 97 GLY A N 1
ATOM 735 C CA . GLY A 1 97 ? -16.039 -7.228 21.641 1.00 92.44 97 GLY A CA 1
ATOM 736 C C . GLY A 1 97 ? -14.979 -6.832 20.632 1.00 92.44 97 GLY A C 1
ATOM 737 O O . GLY A 1 97 ? -15.258 -6.637 19.450 1.00 92.44 97 GLY A O 1
ATOM 738 N N . VAL A 1 98 ? -13.748 -6.750 21.125 1.00 95.19 98 VAL A N 1
ATOM 739 C CA . VAL A 1 98 ? -12.564 -6.567 20.289 1.00 95.19 98 VAL A CA 1
ATOM 740 C C . VAL A 1 98 ? -11.822 -7.887 20.215 1.00 95.19 98 VAL A C 1
ATOM 742 O O . VAL A 1 98 ? -11.479 -8.460 21.248 1.00 95.19 98 VAL A O 1
ATOM 745 N N . TYR A 1 99 ? -11.616 -8.363 18.995 1.00 96.56 99 TYR A N 1
ATOM 746 C CA . TYR A 1 99 ? -10.934 -9.614 18.693 1.00 96.56 99 TYR A CA 1
ATOM 747 C C . TYR A 1 99 ? -9.606 -9.314 18.022 1.00 96.56 99 TYR A C 1
ATOM 749 O O . TYR A 1 99 ? -9.553 -8.439 17.156 1.00 96.56 99 TYR A O 1
ATOM 757 N N . TYR A 1 100 ? -8.549 -10.023 18.399 1.00 97.12 100 TYR A N 1
ATOM 758 C CA . TYR A 1 100 ? -7.243 -9.867 17.779 1.00 97.12 100 TYR A CA 1
ATOM 759 C C . TYR A 1 100 ? -6.519 -11.199 17.605 1.00 97.12 100 TYR A C 1
ATOM 761 O O . TYR A 1 100 ? -6.700 -12.138 18.377 1.00 97.12 100 TYR A O 1
ATOM 769 N N . ARG A 1 101 ? -5.667 -11.258 16.584 1.00 96.12 101 ARG A N 1
ATOM 770 C CA . ARG A 1 101 ? -4.682 -12.325 16.398 1.00 96.12 101 ARG A CA 1
ATOM 771 C C . ARG A 1 101 ? -3.478 -11.816 15.628 1.00 96.12 101 ARG A C 1
ATOM 773 O O . ARG A 1 101 ? -3.562 -10.807 14.923 1.00 96.12 101 ARG A O 1
ATOM 780 N N . ILE A 1 102 ? -2.395 -12.574 15.688 1.00 95.69 102 ILE A N 1
ATOM 781 C CA . ILE A 1 102 ? -1.236 -12.393 14.822 1.00 95.69 102 ILE A CA 1
ATOM 782 C C . ILE A 1 102 ? -1.113 -13.607 13.911 1.00 95.69 102 ILE A C 1
ATOM 784 O O . ILE A 1 102 ? -1.019 -14.734 14.379 1.00 95.69 102 ILE A O 1
ATOM 788 N N . ALA A 1 103 ? -1.129 -13.373 12.604 1.00 94.94 103 ALA A N 1
ATOM 789 C CA . ALA A 1 103 ? -0.896 -14.389 11.588 1.00 94.94 103 ALA A CA 1
ATOM 790 C C . ALA A 1 103 ? 0.547 -14.262 11.092 1.00 94.94 103 ALA A C 1
ATOM 792 O O . ALA A 1 103 ? 0.935 -13.194 10.634 1.00 94.94 103 ALA A O 1
ATOM 793 N N . MET A 1 104 ? 1.344 -15.321 11.177 1.00 92.56 104 MET A N 1
ATOM 794 C CA . MET A 1 104 ? 2.740 -15.359 10.731 1.00 92.56 104 MET A CA 1
ATOM 795 C C . MET A 1 104 ? 2.962 -16.524 9.776 1.00 92.56 104 MET A C 1
ATOM 797 O O . MET A 1 1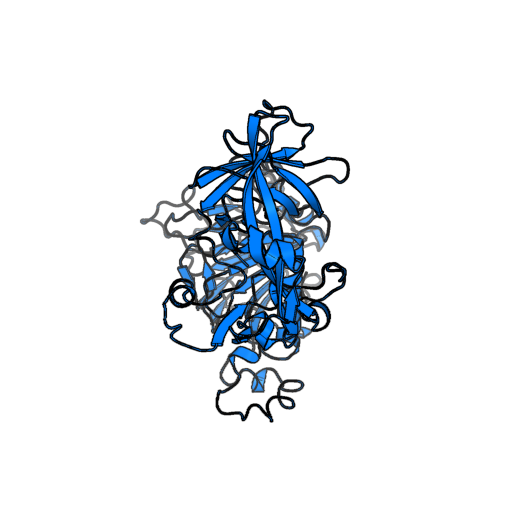04 ? 2.295 -17.553 9.891 1.00 92.56 104 MET A O 1
ATOM 801 N N . ARG A 1 105 ? 3.910 -16.394 8.846 1.00 88.88 105 ARG A N 1
ATOM 802 C CA . ARG A 1 105 ? 4.240 -17.500 7.947 1.00 88.88 105 ARG A CA 1
ATOM 803 C C . ARG A 1 105 ? 4.954 -18.636 8.663 1.00 88.88 105 ARG A C 1
ATOM 805 O O . ARG A 1 105 ? 5.905 -18.406 9.410 1.00 88.88 105 ARG A O 1
ATOM 812 N N . GLN A 1 106 ? 4.608 -19.870 8.307 1.00 82.38 106 GLN A N 1
ATOM 813 C CA . GLN A 1 106 ? 5.318 -21.074 8.762 1.00 82.38 106 GLN A CA 1
ATOM 814 C C . GLN A 1 106 ? 6.824 -21.030 8.466 1.00 82.38 106 GLN A C 1
ATOM 816 O O . GLN A 1 106 ? 7.642 -21.495 9.261 1.00 82.38 106 GLN A O 1
ATOM 821 N N . SER A 1 107 ? 7.215 -20.430 7.336 1.00 78.69 107 SER A N 1
ATOM 822 C CA . SER A 1 107 ? 8.618 -20.325 6.916 1.00 78.69 107 SER A CA 1
ATOM 823 C C . SER A 1 107 ? 9.505 -19.522 7.873 1.00 78.69 107 SER A C 1
ATOM 825 O O . SER A 1 107 ? 10.725 -19.637 7.792 1.00 78.69 107 SER A O 1
ATOM 827 N N . LEU A 1 108 ? 8.924 -18.704 8.758 1.00 79.44 108 LEU A N 1
ATOM 828 C CA . LEU A 1 108 ? 9.676 -17.945 9.762 1.00 79.44 108 LEU A CA 1
ATOM 829 C C . LEU A 1 108 ? 10.190 -18.833 10.902 1.00 79.44 108 LEU A C 1
ATOM 831 O O . LEU A 1 108 ? 11.238 -18.546 11.473 1.00 79.44 108 LEU A O 1
ATOM 835 N N . PHE A 1 109 ? 9.483 -19.928 11.187 1.00 74.25 109 PHE A N 1
ATOM 836 C CA . PHE A 1 109 ? 9.754 -20.835 12.307 1.00 74.25 109 PHE A CA 1
ATOM 837 C C . PHE A 1 109 ? 10.401 -22.154 11.866 1.00 74.25 109 PHE A C 1
ATOM 839 O O . PHE A 1 109 ? 10.692 -23.027 12.686 1.00 74.25 109 PHE A O 1
ATOM 846 N N . ALA A 1 110 ? 10.666 -22.311 10.566 1.00 59.53 110 ALA A N 1
ATOM 847 C CA . ALA A 1 110 ? 11.382 -23.460 10.036 1.00 59.53 110 ALA A CA 1
ATOM 848 C C . ALA A 1 110 ? 12.827 -23.467 10.564 1.00 59.53 110 ALA A C 1
ATOM 850 O O . ALA A 1 110 ? 13.692 -22.733 10.087 1.00 59.53 110 ALA A O 1
ATOM 851 N N . SER A 1 111 ? 13.098 -24.309 11.565 1.00 49.34 111 SER A N 1
ATOM 852 C CA . SER A 1 111 ? 14.450 -24.510 12.083 1.00 49.34 111 SER A CA 1
ATOM 853 C C . SER A 1 111 ? 15.385 -24.985 10.962 1.00 49.34 111 SER A C 1
ATOM 855 O O . SER A 1 111 ? 15.093 -25.962 10.263 1.00 49.34 111 SER A O 1
ATOM 857 N N . ALA A 1 112 ? 16.552 -24.343 10.848 1.00 41.88 112 ALA A N 1
ATOM 858 C CA . ALA A 1 112 ? 17.651 -24.682 9.933 1.00 41.88 112 ALA A CA 1
ATOM 859 C C . ALA A 1 112 ? 18.224 -26.110 10.118 1.00 41.88 112 ALA A C 1
ATOM 861 O O . ALA A 1 112 ? 19.174 -26.499 9.446 1.00 41.88 112 ALA A O 1
ATOM 862 N N . THR A 1 113 ? 17.658 -26.903 11.030 1.00 40.22 113 THR A N 1
ATOM 863 C CA . THR A 1 113 ? 18.086 -28.262 11.383 1.00 40.22 113 THR A CA 1
ATOM 864 C C . THR A 1 113 ? 17.356 -29.368 10.615 1.00 40.22 113 THR A C 1
ATOM 866 O O . THR A 1 113 ? 17.688 -30.542 10.776 1.00 40.22 113 THR A O 1
ATOM 869 N N . SER A 1 114 ? 16.382 -29.044 9.755 1.00 41.25 114 SER A N 1
ATOM 870 C CA . SER A 1 114 ? 15.677 -30.061 8.966 1.00 41.25 114 SER A CA 1
ATOM 871 C C . SER A 1 114 ? 16.257 -30.199 7.555 1.00 41.25 114 SER A C 1
ATOM 873 O O . SER A 1 114 ? 16.224 -29.291 6.732 1.00 41.25 114 SER A O 1
ATOM 875 N N . ASN A 1 115 ? 16.814 -31.381 7.290 1.00 39.69 115 ASN A N 1
ATOM 876 C CA . ASN A 1 115 ? 17.359 -31.815 6.007 1.00 39.69 115 ASN A CA 1
ATOM 877 C C . ASN A 1 115 ? 16.380 -31.462 4.852 1.00 39.69 115 ASN A C 1
ATOM 879 O O . ASN A 1 115 ? 15.230 -31.921 4.907 1.00 39.69 115 ASN A O 1
ATOM 883 N N . PRO A 1 116 ? 16.786 -30.703 3.809 1.00 45.91 116 PRO A N 1
ATOM 884 C CA . PRO A 1 116 ? 15.883 -30.136 2.792 1.00 45.91 116 PRO A CA 1
ATOM 885 C C . PRO A 1 116 ? 15.100 -31.178 1.976 1.00 45.91 116 PRO A C 1
ATOM 887 O O . PRO A 1 116 ? 14.090 -30.855 1.361 1.00 45.91 116 PRO A O 1
ATOM 890 N N . ARG A 1 117 ? 15.496 -32.457 2.020 1.00 41.50 117 ARG A N 1
ATOM 891 C CA . ARG A 1 117 ? 14.743 -33.576 1.417 1.00 41.50 117 ARG A CA 1
ATOM 892 C C . ARG A 1 117 ? 13.568 -34.086 2.260 1.00 41.50 117 ARG A C 1
ATOM 894 O O . ARG A 1 117 ? 12.743 -34.835 1.757 1.00 41.50 117 ARG A O 1
ATOM 901 N N . SER A 1 118 ? 13.485 -33.693 3.530 1.00 42.53 118 SER A N 1
ATOM 902 C CA . SER A 1 118 ? 12.419 -34.087 4.471 1.00 42.53 118 SER A CA 1
ATOM 903 C C . SER A 1 118 ? 11.489 -32.931 4.855 1.00 42.53 118 SER A C 1
ATOM 905 O O . SER A 1 118 ? 10.540 -33.118 5.618 1.00 42.53 118 SER A O 1
ATOM 907 N N . ALA A 1 119 ? 11.741 -31.743 4.296 1.00 43.91 119 ALA A N 1
ATOM 908 C CA . ALA A 1 119 ? 10.917 -30.556 4.469 1.00 43.91 119 ALA A CA 1
ATOM 909 C C . ALA A 1 119 ? 9.619 -30.589 3.635 1.00 43.91 119 ALA A C 1
ATOM 911 O O . ALA A 1 119 ? 8.806 -29.686 3.724 1.00 43.91 119 ALA A O 1
ATOM 912 N N . GLY A 1 120 ? 9.378 -31.630 2.835 1.00 41.94 120 GLY A N 1
ATOM 913 C CA . GLY A 1 120 ? 8.164 -31.722 2.017 1.00 41.94 120 GLY A CA 1
ATOM 914 C C . GLY A 1 120 ? 6.909 -32.178 2.771 1.00 41.94 120 GLY A C 1
ATOM 915 O O . GLY A 1 120 ? 5.806 -31.974 2.282 1.00 41.94 120 GLY A O 1
ATOM 916 N N . THR A 1 121 ? 7.039 -32.808 3.946 1.00 41.28 121 THR A N 1
ATOM 917 C CA . THR A 1 121 ? 5.929 -33.594 4.533 1.00 41.28 121 THR A CA 1
ATOM 918 C C . THR A 1 121 ? 5.508 -33.192 5.943 1.00 41.28 121 THR A C 1
ATOM 920 O O . THR A 1 121 ? 4.465 -33.640 6.411 1.00 41.28 121 THR A O 1
ATOM 923 N N . ARG A 1 122 ? 6.262 -32.323 6.627 1.00 44.78 122 ARG A N 1
ATOM 924 C CA . ARG A 1 122 ? 5.914 -31.847 7.980 1.00 44.78 122 ARG A CA 1
ATOM 925 C C . ARG A 1 122 ? 5.179 -30.505 8.013 1.00 44.78 122 ARG A C 1
ATOM 927 O O . ARG A 1 122 ? 4.674 -30.153 9.069 1.00 44.78 122 ARG A O 1
ATOM 934 N N . PHE A 1 123 ? 5.094 -29.783 6.899 1.00 51.41 123 PHE A N 1
ATOM 935 C CA . PHE A 1 123 ? 4.574 -28.410 6.861 1.00 51.41 123 PHE A CA 1
ATOM 936 C C . PHE A 1 123 ? 3.046 -28.335 6.750 1.00 51.41 123 PHE A C 1
ATOM 938 O O . PHE A 1 123 ? 2.428 -27.429 7.298 1.00 51.41 123 PHE A O 1
ATOM 945 N N . PHE A 1 124 ? 2.412 -29.328 6.126 1.00 50.91 124 PHE A N 1
ATOM 946 C CA . PHE A 1 124 ? 1.013 -29.202 5.714 1.00 50.91 124 PHE A CA 1
ATOM 947 C C . PHE A 1 124 ? -0.037 -29.548 6.785 1.00 50.91 124 PHE A C 1
ATOM 949 O O . PHE A 1 124 ? -1.206 -29.281 6.548 1.00 50.91 124 PHE A O 1
ATOM 956 N N . ASN A 1 125 ? 0.341 -30.101 7.949 1.00 53.78 125 ASN A N 1
ATOM 957 C CA . ASN A 1 125 ? -0.619 -30.619 8.947 1.00 53.78 125 ASN A CA 1
ATOM 958 C C . ASN A 1 125 ? -0.243 -30.356 10.426 1.00 53.78 125 ASN A C 1
ATOM 960 O O . ASN A 1 125 ? -0.716 -31.059 11.320 1.00 53.78 125 ASN A O 1
ATOM 964 N N . GLN A 1 126 ? 0.625 -29.384 10.725 1.00 62.47 126 GLN A N 1
ATOM 965 C CA . GLN A 1 126 ? 0.922 -29.036 12.124 1.00 62.47 126 GLN A CA 1
ATOM 966 C C . GLN A 1 126 ? -0.116 -28.058 12.685 1.00 62.47 126 GLN A C 1
ATOM 968 O O . GLN A 1 126 ? -0.474 -27.087 12.023 1.00 62.47 126 GLN A O 1
ATOM 973 N N . SER A 1 127 ? -0.581 -28.308 13.914 1.00 61.25 127 SER A N 1
ATOM 974 C CA . SER A 1 127 ? -1.406 -27.348 14.654 1.00 61.25 127 SER A CA 1
ATOM 975 C C . SER A 1 127 ? -0.601 -26.080 14.958 1.00 61.25 127 SER A C 1
ATOM 977 O O . SER A 1 127 ? 0.618 -26.151 15.129 1.00 61.25 127 SER A O 1
ATOM 979 N N . ALA A 1 128 ? -1.277 -24.931 15.062 1.00 61.44 128 ALA A N 1
ATOM 980 C CA . ALA A 1 128 ? -0.633 -23.643 15.343 1.00 61.44 128 ALA A CA 1
ATOM 981 C C . ALA A 1 128 ? 0.287 -23.689 16.578 1.00 61.44 128 ALA A C 1
ATOM 983 O O . ALA A 1 128 ? 1.403 -23.192 16.521 1.00 61.44 128 ALA A O 1
ATOM 984 N N . GLU A 1 129 ? -0.117 -24.392 17.640 1.00 61.69 129 GLU A N 1
ATOM 985 C CA . GLU A 1 129 ? 0.676 -24.577 18.869 1.00 61.69 129 GLU A CA 1
ATOM 986 C C . GLU A 1 129 ? 2.026 -25.280 18.640 1.00 61.69 129 GLU A C 1
ATOM 988 O O . GLU A 1 129 ? 2.999 -25.015 19.341 1.00 61.69 129 GLU A O 1
ATOM 993 N N . LYS A 1 130 ? 2.102 -26.192 17.659 1.00 64.00 130 LYS A N 1
ATOM 994 C CA . LYS A 1 130 ? 3.347 -26.889 17.293 1.00 64.00 130 LYS A CA 1
ATOM 995 C C . LYS A 1 130 ? 4.176 -26.093 16.296 1.00 64.00 130 LYS A C 1
ATOM 997 O O . LYS A 1 130 ? 5.400 -26.177 16.328 1.00 64.00 130 LYS A O 1
ATOM 1002 N N . ALA A 1 131 ? 3.508 -25.353 15.414 1.00 63.25 131 ALA A N 1
ATOM 1003 C CA . ALA A 1 131 ? 4.167 -24.533 14.413 1.00 63.25 131 ALA A CA 1
ATOM 1004 C C . ALA A 1 131 ? 4.811 -23.278 15.033 1.00 63.25 131 ALA A C 1
ATOM 1006 O O . ALA A 1 131 ? 5.887 -22.879 14.593 1.00 63.25 131 ALA A O 1
ATOM 1007 N N . CYS A 1 132 ? 4.199 -22.709 16.081 1.00 72.50 132 CYS A N 1
ATOM 1008 C CA . CYS A 1 132 ? 4.666 -21.514 16.792 1.00 72.50 132 CYS A CA 1
ATOM 1009 C C . CYS A 1 132 ? 5.106 -21.871 18.221 1.00 72.50 132 CYS A C 1
ATOM 1011 O O . CYS A 1 132 ? 4.576 -21.369 19.211 1.00 72.50 132 CYS A O 1
ATOM 1013 N N . ALA A 1 133 ? 6.043 -22.811 18.358 1.00 68.25 133 ALA A N 1
ATOM 1014 C CA . ALA A 1 133 ? 6.485 -23.244 19.680 1.00 68.25 133 ALA A CA 1
ATOM 1015 C C . ALA A 1 133 ? 7.032 -22.055 20.499 1.00 68.25 133 ALA A C 1
ATOM 1017 O O . ALA A 1 133 ? 7.988 -21.400 20.088 1.00 68.25 133 ALA A O 1
ATOM 1018 N N . GLY A 1 134 ? 6.440 -21.806 21.672 1.00 71.94 134 GLY A N 1
ATOM 1019 C CA . GLY A 1 134 ? 6.863 -20.742 22.590 1.00 71.94 134 GLY A CA 1
ATOM 1020 C C . GLY A 1 134 ? 6.205 -19.375 22.375 1.00 71.94 134 GLY A C 1
ATOM 1021 O O . GLY A 1 134 ? 6.626 -18.420 23.021 1.00 71.94 134 GLY A O 1
ATOM 1022 N N . THR A 1 135 ? 5.192 -19.265 21.510 1.00 81.25 135 THR A N 1
ATOM 1023 C CA . THR A 1 135 ? 4.396 -18.037 21.348 1.00 81.25 135 THR A CA 1
ATOM 1024 C C . THR A 1 135 ? 3.064 -18.107 22.098 1.00 81.25 135 THR A C 1
ATOM 1026 O O . THR A 1 135 ? 2.629 -19.171 22.542 1.00 81.25 135 THR A O 1
ATOM 1029 N N . ASN A 1 136 ? 2.390 -16.964 22.215 1.00 85.94 136 ASN A N 1
ATOM 1030 C CA . ASN A 1 136 ? 1.069 -16.851 22.832 1.00 85.94 136 ASN A CA 1
ATOM 1031 C C . ASN A 1 136 ? -0.044 -17.483 21.969 1.00 85.94 136 ASN A C 1
ATOM 1033 O O . ASN A 1 136 ? 0.122 -17.682 20.765 1.00 85.94 136 ASN A O 1
ATOM 1037 N N . SER A 1 137 ? -1.206 -17.762 22.571 1.00 87.25 137 SER A N 1
ATOM 1038 C CA . SER A 1 137 ? -2.353 -18.419 21.917 1.00 87.25 137 SER A CA 1
ATOM 1039 C C . SER A 1 137 ? -3.001 -17.602 20.793 1.00 87.25 137 SER A C 1
ATOM 1041 O O . SER A 1 137 ? -3.530 -18.191 19.850 1.00 87.25 137 SER A O 1
ATOM 1043 N N . TYR A 1 138 ? -2.897 -16.270 20.830 1.00 90.44 138 TYR A N 1
ATOM 1044 C CA . TYR A 1 138 ? -3.329 -15.379 19.746 1.00 90.44 138 TYR A CA 1
ATOM 1045 C C . TYR A 1 138 ? -2.427 -15.432 18.500 1.00 90.44 138 TYR A C 1
ATOM 1047 O O . TYR A 1 138 ? -2.725 -14.772 17.501 1.00 90.44 138 TYR A O 1
ATOM 1055 N N . VAL A 1 139 ? -1.306 -16.160 18.538 1.00 92.06 139 VAL A N 1
ATOM 1056 C CA . VAL A 1 139 ? -0.370 -16.279 17.414 1.00 92.06 139 VAL A CA 1
ATOM 1057 C C . VAL A 1 139 ? -0.691 -17.526 16.598 1.00 92.06 139 VAL A C 1
ATOM 1059 O O . VAL A 1 139 ? -0.760 -18.644 17.107 1.00 92.06 139 VAL A O 1
ATOM 1062 N N . ARG A 1 140 ? -0.872 -17.335 15.293 1.00 90.25 140 ARG A N 1
ATOM 1063 C CA . ARG A 1 140 ? -1.180 -18.375 14.314 1.00 90.25 140 ARG A CA 1
ATOM 1064 C C . ARG A 1 140 ? -0.076 -18.424 13.271 1.00 90.25 140 ARG A C 1
ATOM 1066 O O . ARG A 1 140 ? 0.173 -17.446 12.579 1.00 90.25 140 ARG A O 1
ATOM 1073 N N . CYS A 1 141 ? 0.545 -19.580 13.113 1.00 87.62 141 CYS A N 1
ATOM 1074 C CA . CYS A 1 141 ? 1.515 -19.842 12.053 1.00 87.62 141 CYS A CA 1
ATOM 1075 C C . CYS A 1 141 ? 1.321 -21.250 11.493 1.00 87.62 141 CYS A C 1
ATOM 1077 O O . CYS A 1 141 ? 2.252 -22.025 11.340 1.00 87.62 141 CYS A O 1
ATOM 1079 N N . ASP A 1 142 ? 0.069 -21.612 11.232 1.00 85.06 142 ASP A N 1
ATOM 1080 C CA . ASP A 1 142 ? -0.311 -22.835 10.530 1.00 85.06 142 ASP A CA 1
ATOM 1081 C C . ASP A 1 142 ? -0.531 -22.560 9.027 1.00 85.06 142 ASP A C 1
ATOM 1083 O O . ASP A 1 142 ? -0.398 -21.432 8.551 1.00 85.06 142 ASP A O 1
ATOM 1087 N N . ALA A 1 143 ? -0.913 -23.585 8.264 1.00 83.75 143 ALA A N 1
ATOM 1088 C CA . ALA A 1 143 ? -1.215 -23.433 6.840 1.00 83.75 143 ALA A CA 1
ATOM 1089 C C . ALA A 1 143 ? -2.359 -22.431 6.564 1.00 83.75 143 ALA A C 1
ATOM 1091 O O . ALA A 1 143 ? -2.417 -21.837 5.487 1.00 83.75 143 ALA A O 1
ATOM 1092 N N . SER A 1 144 ? -3.268 -22.218 7.524 1.00 87.19 144 SER A N 1
ATOM 1093 C CA . SER A 1 144 ? -4.347 -21.234 7.383 1.00 87.19 144 SER A CA 1
ATOM 1094 C C . SER A 1 144 ? -3.818 -19.798 7.443 1.00 87.19 144 SER A C 1
ATOM 1096 O O . SER A 1 144 ? -4.291 -18.946 6.692 1.00 87.19 144 SER A O 1
ATOM 1098 N N . SER A 1 145 ? -2.787 -19.553 8.259 1.00 89.69 145 SER A N 1
ATOM 1099 C CA . SER A 1 145 ? -2.067 -18.278 8.320 1.00 89.69 145 SER A CA 1
ATOM 1100 C C . SER A 1 145 ? -1.387 -17.947 6.988 1.00 89.69 145 SER A C 1
ATOM 1102 O O . SER A 1 145 ? -1.562 -16.849 6.460 1.00 89.69 145 SER A O 1
ATOM 1104 N N . ASP A 1 146 ? -0.689 -18.913 6.385 1.00 88.75 146 ASP A N 1
ATOM 1105 C CA . ASP A 1 146 ? -0.043 -18.735 5.079 1.00 88.75 146 ASP A CA 1
ATOM 1106 C C . ASP A 1 146 ? -1.070 -18.373 3.988 1.00 88.75 146 ASP A C 1
ATOM 1108 O O . ASP A 1 146 ? -0.878 -17.409 3.241 1.00 88.75 146 ASP A O 1
ATOM 1112 N N . LEU A 1 147 ? -2.204 -19.086 3.946 1.00 89.75 147 LEU A N 1
ATOM 1113 C CA . LEU A 1 147 ? -3.308 -18.801 3.021 1.00 89.75 147 LEU A CA 1
ATOM 1114 C C . LEU A 1 147 ? -3.939 -17.425 3.266 1.00 89.75 147 LEU A C 1
ATOM 1116 O O . LEU A 1 147 ? -4.283 -16.721 2.312 1.00 89.75 147 LEU A O 1
ATOM 1120 N N . PHE A 1 148 ? -4.091 -17.034 4.532 1.00 93.44 148 PHE A N 1
ATOM 1121 C CA . PHE A 1 148 ? -4.595 -15.721 4.913 1.00 93.44 148 PHE A CA 1
ATOM 1122 C C . PHE A 1 148 ? -3.664 -14.607 4.417 1.00 93.44 148 PHE A C 1
ATOM 1124 O O . PHE A 1 148 ? -4.125 -13.662 3.776 1.00 93.44 148 PHE A O 1
ATOM 1131 N N . LEU A 1 149 ? -2.354 -14.728 4.651 1.00 94.19 149 LEU A N 1
ATOM 1132 C CA . LEU A 1 149 ? -1.361 -13.742 4.216 1.00 94.19 149 LEU A CA 1
ATOM 1133 C C . LEU A 1 149 ? -1.299 -13.635 2.687 1.00 94.19 149 LEU A C 1
ATOM 1135 O O . LEU A 1 149 ? -1.256 -12.526 2.153 1.00 94.19 149 LEU A O 1
ATOM 1139 N N . ASP A 1 150 ? -1.389 -14.758 1.971 1.00 89.94 150 ASP A N 1
ATOM 1140 C CA . ASP A 1 150 ? -1.489 -14.766 0.507 1.00 89.94 150 ASP A CA 1
ATOM 1141 C C . ASP A 1 150 ? -2.757 -14.056 0.009 1.00 89.94 150 ASP A C 1
ATOM 1143 O O . ASP A 1 150 ? -2.729 -13.359 -1.009 1.00 89.94 150 ASP A O 1
ATOM 1147 N N . GLN A 1 151 ? -3.880 -14.206 0.718 1.00 92.44 151 GLN A N 1
ATOM 1148 C CA . GLN A 1 151 ? -5.113 -13.488 0.398 1.00 92.44 151 GLN A CA 1
ATOM 1149 C C . GLN A 1 151 ? -4.971 -11.981 0.644 1.00 92.44 151 GLN A C 1
ATOM 1151 O O . GLN A 1 151 ? -5.429 -11.188 -0.180 1.00 92.44 151 GLN A O 1
ATOM 1156 N N . MET A 1 152 ? -4.311 -11.574 1.732 1.00 95.06 152 MET A N 1
ATOM 1157 C CA . MET A 1 152 ? -4.056 -10.158 2.020 1.00 95.06 152 MET A CA 1
ATOM 1158 C C . MET A 1 152 ? -3.139 -9.519 0.978 1.00 95.06 152 MET A C 1
ATOM 1160 O O . MET A 1 152 ? -3.387 -8.392 0.552 1.00 95.06 152 MET A O 1
ATOM 1164 N N . MET A 1 153 ? -2.127 -10.251 0.507 1.00 93.06 153 MET A N 1
ATOM 1165 C CA . MET A 1 153 ? -1.267 -9.802 -0.589 1.00 93.06 153 MET A CA 1
ATOM 1166 C C . MET A 1 153 ? -2.062 -9.546 -1.873 1.00 93.06 153 MET A C 1
ATOM 1168 O O . MET A 1 153 ? -1.839 -8.530 -2.524 1.00 93.06 153 MET A O 1
ATOM 1172 N N . ARG A 1 154 ? -3.035 -10.401 -2.215 1.00 89.38 154 ARG A N 1
ATOM 1173 C CA . ARG A 1 154 ? -3.913 -10.149 -3.374 1.00 89.38 154 ARG A CA 1
ATOM 1174 C C . ARG A 1 154 ? -4.770 -8.910 -3.191 1.00 89.38 154 ARG A C 1
ATOM 1176 O O . ARG A 1 154 ? -4.861 -8.101 -4.103 1.00 89.38 154 ARG A O 1
ATOM 1183 N N . TRP A 1 155 ? -5.340 -8.722 -2.001 1.00 94.12 155 TRP A N 1
ATOM 1184 C CA . TRP A 1 155 ? -6.108 -7.509 -1.722 1.00 94.12 155 TRP A CA 1
ATOM 1185 C C . TRP A 1 155 ? -5.257 -6.256 -1.906 1.00 94.12 155 TRP A C 1
ATOM 1187 O O . TRP A 1 155 ? -5.737 -5.293 -2.493 1.00 94.12 155 TRP A O 1
ATOM 1197 N N . LEU A 1 156 ? -3.999 -6.268 -1.454 1.00 94.75 156 LEU A N 1
ATOM 1198 C CA . LEU A 1 156 ? -3.083 -5.159 -1.710 1.00 94.75 156 LEU A CA 1
ATOM 1199 C C . LEU A 1 156 ? -2.820 -4.971 -3.208 1.00 94.75 156 LEU A C 1
ATOM 1201 O O . LEU A 1 156 ? -2.825 -3.839 -3.667 1.00 94.75 156 LEU A O 1
ATOM 1205 N N . GLN A 1 157 ? -2.645 -6.036 -3.988 1.00 90.75 157 GLN A N 1
ATOM 1206 C CA . GLN A 1 157 ? -2.407 -5.925 -5.434 1.00 90.75 157 GLN A CA 1
ATOM 1207 C C . GLN A 1 157 ? -3.582 -5.338 -6.220 1.00 90.75 157 GLN A C 1
ATOM 1209 O O . GLN A 1 157 ? -3.355 -4.645 -7.208 1.00 90.75 157 GLN A O 1
ATOM 1214 N N . ASP A 1 158 ? -4.818 -5.541 -5.764 1.00 90.56 158 ASP A N 1
ATOM 1215 C CA . ASP A 1 158 ? -5.993 -4.927 -6.392 1.00 90.56 158 ASP A CA 1
ATOM 1216 C C . ASP A 1 158 ? -6.042 -3.402 -6.180 1.00 90.56 158 ASP A C 1
ATOM 1218 O O . ASP A 1 158 ? -6.651 -2.674 -6.967 1.00 90.56 158 ASP A O 1
ATOM 1222 N N . GLY A 1 159 ? -5.418 -2.895 -5.113 1.00 90.81 159 GLY A N 1
ATOM 1223 C CA . GLY A 1 159 ? -5.537 -1.492 -4.715 1.00 90.81 159 GLY A CA 1
ATOM 1224 C C . GLY A 1 159 ? -4.256 -0.674 -4.751 1.00 90.81 159 GLY A C 1
ATOM 1225 O O . GLY A 1 159 ? -4.336 0.540 -4.894 1.00 90.81 159 GLY A O 1
ATOM 1226 N N . VAL A 1 160 ? -3.086 -1.286 -4.621 1.00 93.69 160 VAL A N 1
ATOM 1227 C CA . VAL A 1 160 ? -1.842 -0.590 -4.284 1.00 93.69 160 VAL A CA 1
ATOM 1228 C C . VAL A 1 160 ? -0.802 -0.760 -5.387 1.00 93.69 160 VAL A C 1
ATOM 1230 O O . VAL A 1 160 ? -0.332 -1.864 -5.666 1.00 93.69 160 VAL A O 1
ATOM 1233 N N . ALA A 1 161 ? -0.390 0.358 -5.979 1.00 90.94 161 ALA A N 1
ATOM 1234 C CA . ALA A 1 161 ? 0.731 0.419 -6.902 1.00 90.94 161 ALA A CA 1
ATOM 1235 C C . ALA A 1 161 ? 2.004 -0.085 -6.199 1.00 90.94 161 ALA A C 1
ATOM 1237 O O . ALA A 1 161 ? 2.397 0.427 -5.151 1.00 90.94 161 ALA A O 1
ATOM 1238 N N . GLY A 1 162 ? 2.627 -1.123 -6.760 1.00 85.38 162 GLY A N 1
ATOM 1239 C CA . GLY A 1 162 ? 3.822 -1.753 -6.190 1.00 85.38 162 GLY A CA 1
ATOM 1240 C C . GLY A 1 162 ? 3.578 -2.833 -5.137 1.00 85.38 162 GLY A C 1
ATOM 1241 O O . GLY A 1 162 ? 4.535 -3.458 -4.688 1.00 85.38 162 GLY A O 1
ATOM 1242 N N . ALA A 1 163 ? 2.330 -3.162 -4.787 1.00 88.12 163 ALA A N 1
ATOM 1243 C CA . ALA A 1 163 ? 2.072 -4.300 -3.897 1.00 88.12 163 ALA A CA 1
ATOM 1244 C C . ALA A 1 163 ? 2.472 -5.660 -4.496 1.00 88.12 163 ALA A C 1
ATOM 1246 O O . ALA A 1 163 ? 2.585 -6.645 -3.768 1.00 88.12 163 ALA A O 1
ATOM 1247 N N . SER A 1 164 ? 2.737 -5.732 -5.804 1.00 80.12 164 SER A N 1
ATOM 1248 C CA . SER A 1 164 ? 3.236 -6.939 -6.469 1.00 80.12 164 SER A CA 1
ATOM 1249 C C . SER A 1 164 ? 4.593 -7.417 -5.950 1.00 80.12 164 SER A C 1
ATOM 1251 O O . SER A 1 164 ? 4.874 -8.614 -6.003 1.00 80.12 164 SER A O 1
ATOM 1253 N N . VAL A 1 165 ? 5.413 -6.512 -5.406 1.00 80.62 165 VAL A N 1
ATOM 1254 C CA . VAL A 1 165 ? 6.730 -6.850 -4.844 1.00 80.62 165 VAL A CA 1
ATOM 1255 C C . VAL A 1 165 ? 6.733 -7.018 -3.328 1.00 80.62 165 VAL A C 1
ATOM 1257 O O . VAL A 1 165 ? 7.757 -7.388 -2.760 1.00 80.62 165 VAL A O 1
ATOM 1260 N N . PHE A 1 166 ? 5.603 -6.772 -2.667 1.00 87.69 166 PHE A N 1
ATOM 1261 C CA . PHE A 1 166 ? 5.477 -6.950 -1.230 1.00 87.69 166 PHE A CA 1
ATOM 1262 C C . PHE A 1 166 ? 5.129 -8.399 -0.897 1.00 87.69 166 PHE A C 1
ATOM 1264 O O . PHE A 1 166 ? 4.160 -8.949 -1.419 1.00 87.69 166 PHE A O 1
ATOM 1271 N N . LYS A 1 167 ? 5.887 -8.999 0.022 1.00 87.56 167 LYS A N 1
ATOM 1272 C CA . LYS A 1 167 ? 5.567 -10.294 0.618 1.00 87.56 167 LYS A CA 1
ATOM 1273 C C . LYS A 1 167 ? 5.211 -10.081 2.084 1.00 87.56 167 LYS A C 1
ATOM 1275 O O . LYS A 1 167 ? 6.064 -9.693 2.873 1.00 87.56 167 LYS A O 1
ATOM 1280 N N . ALA A 1 168 ? 3.959 -10.347 2.442 1.00 93.75 168 ALA A N 1
ATOM 1281 C CA . ALA A 1 168 ? 3.542 -10.332 3.837 1.00 93.75 168 ALA A CA 1
ATOM 1282 C C . ALA A 1 168 ? 4.063 -11.595 4.533 1.00 93.75 168 ALA A C 1
ATOM 1284 O O . ALA A 1 168 ? 3.728 -12.705 4.108 1.00 93.75 168 ALA A O 1
ATOM 1285 N N . ASP A 1 169 ? 4.863 -11.435 5.584 1.00 92.94 169 ASP A N 1
ATOM 1286 C CA . ASP A 1 169 ? 5.344 -12.541 6.422 1.00 92.94 169 ASP A CA 1
ATOM 1287 C C . ASP A 1 169 ? 4.648 -12.574 7.787 1.00 92.94 169 ASP A C 1
ATOM 1289 O O . ASP A 1 169 ? 4.527 -13.650 8.372 1.00 92.94 169 ASP A O 1
ATOM 1293 N N . ALA A 1 170 ? 4.124 -11.437 8.251 1.00 95.56 170 ALA A N 1
ATOM 1294 C CA . ALA A 1 170 ? 3.239 -11.379 9.403 1.00 95.56 170 ALA A CA 1
ATOM 1295 C C . ALA A 1 170 ? 2.139 -10.324 9.246 1.00 95.56 170 ALA A C 1
ATOM 1297 O O . ALA A 1 170 ? 2.268 -9.366 8.478 1.00 95.56 170 ALA A O 1
ATOM 1298 N N . ALA A 1 171 ? 1.053 -10.516 9.992 1.00 97.69 171 ALA A N 1
ATOM 1299 C CA . ALA A 1 171 ? -0.066 -9.601 10.085 1.00 97.69 171 ALA A CA 1
ATOM 1300 C C . ALA A 1 171 ? -0.623 -9.537 11.508 1.00 97.69 171 ALA A C 1
ATOM 1302 O O . ALA A 1 171 ? -0.904 -10.579 12.094 1.00 97.69 171 ALA A O 1
ATOM 1303 N N . LEU A 1 172 ? -0.880 -8.334 12.017 1.00 97.81 172 LEU A N 1
ATOM 1304 C CA . LEU A 1 172 ? -1.776 -8.114 13.149 1.00 97.81 172 LEU A CA 1
ATOM 1305 C C . LEU A 1 172 ? -3.188 -7.864 12.615 1.00 97.81 172 LEU A C 1
ATOM 1307 O O . LEU A 1 172 ? -3.401 -6.969 11.797 1.00 97.81 172 LEU A O 1
ATOM 1311 N N . ILE A 1 173 ? -4.158 -8.631 13.102 1.00 98.12 173 ILE A N 1
ATOM 1312 C CA . ILE A 1 173 ? -5.573 -8.478 12.775 1.00 98.12 173 ILE A CA 1
ATOM 1313 C C . ILE A 1 173 ? -6.288 -8.031 14.036 1.00 98.12 173 ILE A C 1
ATOM 1315 O O . ILE A 1 173 ? -6.160 -8.686 15.065 1.00 98.12 173 ILE A O 1
ATOM 1319 N N . VAL A 1 174 ? -7.055 -6.946 13.948 1.00 98.12 174 VAL A N 1
ATOM 1320 C CA . VAL A 1 174 ? -7.908 -6.468 15.039 1.00 98.12 174 VAL A CA 1
ATOM 1321 C C . VAL A 1 174 ? -9.290 -6.148 14.492 1.00 98.12 174 VAL A C 1
ATOM 1323 O O . VAL A 1 174 ? -9.418 -5.399 13.526 1.00 98.12 174 VAL A O 1
ATOM 1326 N N . THR A 1 175 ? -10.330 -6.705 15.103 1.00 97.81 175 THR A N 1
ATOM 1327 C CA . THR A 1 175 ? -11.727 -6.483 14.723 1.00 97.81 175 THR A CA 1
ATOM 1328 C C . THR A 1 175 ? -12.506 -5.946 15.914 1.00 97.81 175 THR A C 1
ATOM 1330 O O . THR A 1 175 ? -12.605 -6.611 16.941 1.00 97.81 175 THR A O 1
ATOM 1333 N N . TRP A 1 176 ? -13.097 -4.763 15.762 1.00 95.75 176 TRP A N 1
ATOM 1334 C CA . TRP A 1 176 ? -14.058 -4.199 16.704 1.00 95.75 176 TRP A CA 1
ATOM 1335 C C . TRP A 1 176 ? -15.441 -4.607 16.228 1.00 95.75 176 TRP A C 1
ATOM 1337 O O . TRP A 1 176 ? -15.902 -4.143 15.186 1.00 95.75 176 TRP A O 1
ATOM 1347 N N . TYR A 1 177 ? -16.078 -5.516 16.958 1.00 94.44 177 TYR A N 1
ATOM 1348 C CA . TYR A 1 177 ? -17.379 -6.059 16.604 1.00 94.44 177 TYR A CA 1
ATOM 1349 C C . TYR A 1 177 ? -18.462 -5.523 17.534 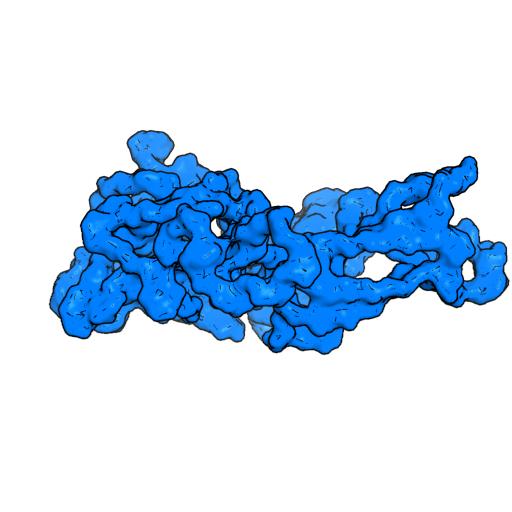1.00 94.44 177 TYR A C 1
ATOM 1351 O O . TYR A 1 177 ? -18.384 -5.681 18.756 1.00 94.44 177 TYR A O 1
ATOM 1359 N N . ASN A 1 178 ? -19.491 -4.929 16.926 1.00 92.00 178 ASN A N 1
ATOM 1360 C CA . ASN A 1 178 ? -20.658 -4.368 17.601 1.00 92.00 178 ASN A CA 1
ATOM 1361 C C . ASN A 1 178 ? -20.300 -3.441 18.785 1.00 92.00 178 ASN A C 1
ATOM 1363 O O . ASN A 1 178 ? -20.812 -3.591 19.899 1.00 92.00 178 ASN A O 1
ATOM 1367 N N . THR A 1 179 ? -19.413 -2.472 18.544 1.00 89.31 179 THR A N 1
ATOM 1368 C CA . THR A 1 179 ? -19.079 -1.432 19.527 1.00 89.31 179 THR A CA 1
ATOM 1369 C C . THR A 1 179 ? -20.048 -0.256 19.429 1.00 89.31 179 THR A C 1
ATOM 1371 O O . THR A 1 179 ? -20.508 0.103 18.345 1.00 89.31 179 THR A O 1
ATOM 1374 N N . ALA A 1 180 ? -20.382 0.350 20.564 1.00 85.31 180 ALA A N 1
ATOM 1375 C CA . ALA A 1 180 ? -21.226 1.538 20.643 1.00 85.31 180 ALA A CA 1
ATOM 1376 C C . ALA A 1 180 ? -20.400 2.738 21.117 1.00 85.31 180 ALA A C 1
ATOM 1378 O O . ALA A 1 180 ? -19.382 2.573 21.788 1.00 85.31 180 ALA A O 1
ATOM 1379 N N . SER A 1 181 ? -20.848 3.957 20.818 1.00 81.31 181 SER A N 1
ATOM 1380 C CA . SER A 1 181 ? -20.265 5.155 21.432 1.00 81.31 181 SER A CA 1
ATOM 1381 C C . SER A 1 181 ? -20.507 5.141 22.946 1.00 81.31 181 SER A C 1
ATOM 1383 O O . SER A 1 181 ? -21.596 4.789 23.405 1.00 81.31 181 SER A O 1
ATOM 1385 N N . ALA A 1 182 ? -19.509 5.548 23.732 1.00 78.50 182 ALA A N 1
ATOM 1386 C CA . ALA A 1 182 ? -19.618 5.654 25.190 1.00 78.50 182 ALA A CA 1
ATOM 1387 C C . ALA A 1 182 ? -20.636 6.720 25.644 1.00 78.50 182 ALA A C 1
ATOM 1389 O O . ALA A 1 182 ? -21.042 6.732 26.800 1.00 78.50 182 ALA A O 1
ATOM 1390 N N . MET A 1 183 ? -21.059 7.610 24.741 1.00 72.94 183 MET A N 1
ATOM 1391 C CA . MET A 1 183 ? -22.064 8.642 25.025 1.00 72.94 183 MET A CA 1
ATOM 1392 C C . MET A 1 183 ? -23.505 8.138 24.899 1.00 72.94 183 MET A C 1
ATOM 1394 O O . MET A 1 183 ? -24.431 8.826 25.317 1.00 72.94 183 MET A O 1
ATOM 1398 N N . VAL A 1 184 ? -23.701 6.962 24.302 1.00 72.94 184 VAL A N 1
ATOM 1399 C CA . VAL A 1 184 ? -25.026 6.401 24.030 1.00 72.94 184 VAL A CA 1
ATOM 1400 C C . VAL A 1 184 ? -25.520 5.638 25.259 1.00 72.94 184 VAL A C 1
ATOM 1402 O O . VAL A 1 184 ? -24.792 4.829 25.842 1.00 72.94 184 VAL A O 1
ATOM 1405 N N . GLY A 1 185 ? -26.763 5.903 25.665 1.00 70.94 185 GLY A N 1
ATOM 1406 C CA . GLY A 1 185 ? -27.418 5.177 26.750 1.00 70.94 185 GLY A CA 1
ATOM 1407 C C . GLY A 1 185 ? -27.721 3.728 26.364 1.00 70.94 185 GLY A C 1
ATOM 1408 O O . GLY A 1 185 ? -27.857 3.392 25.191 1.00 70.94 185 GLY A O 1
ATOM 1409 N N . ARG A 1 186 ? -27.875 2.842 27.356 1.00 69.25 186 ARG A N 1
ATOM 1410 C CA . ARG A 1 186 ? -28.171 1.414 27.109 1.00 69.25 186 ARG A CA 1
ATOM 1411 C C . ARG A 1 186 ? -29.479 1.177 26.340 1.00 69.25 186 ARG A C 1
ATOM 1413 O O . ARG A 1 186 ? -29.597 0.146 25.691 1.00 69.25 186 ARG A O 1
ATOM 1420 N N . SER A 1 187 ? -30.437 2.101 26.420 1.00 67.88 187 SER A N 1
ATOM 1421 C CA . SER A 1 187 ? -31.722 2.036 25.709 1.00 67.88 187 SER A CA 1
ATOM 1422 C C . SER A 1 187 ? -31.614 2.299 24.208 1.00 67.88 187 SER A C 1
ATOM 1424 O O . SER A 1 187 ? -32.504 1.893 23.476 1.00 67.88 187 SER A O 1
ATOM 1426 N N . ASP A 1 188 ? -30.539 2.949 23.757 1.00 69.81 188 ASP A N 1
ATOM 1427 C CA . ASP A 1 188 ? -30.393 3.413 22.371 1.00 69.81 188 ASP A CA 1
ATOM 1428 C C . ASP A 1 188 ? -29.384 2.542 21.587 1.00 69.81 188 ASP A C 1
ATOM 1430 O O . ASP A 1 188 ? -29.024 2.835 20.440 1.00 69.81 188 ASP A O 1
ATOM 1434 N N . MET A 1 189 ? -28.915 1.451 22.212 1.00 74.75 189 MET A N 1
ATOM 1435 C CA . MET A 1 189 ? -28.011 0.449 21.637 1.00 74.75 189 MET A CA 1
ATOM 1436 C C . MET A 1 189 ? -28.751 -0.513 20.701 1.00 74.75 189 MET A C 1
ATOM 1438 O O . MET A 1 189 ? -28.775 -1.728 20.904 1.00 74.75 189 MET A O 1
ATOM 1442 N N . GLU A 1 190 ? -29.335 0.047 19.650 1.00 76.81 190 GLU A N 1
ATOM 1443 C CA . GLU A 1 190 ? -29.950 -0.720 18.573 1.00 76.81 190 GLU A CA 1
ATOM 1444 C C . GLU A 1 190 ? -28.891 -1.243 17.586 1.00 76.81 190 GLU A C 1
ATOM 1446 O O . GLU A 1 190 ? -27.851 -0.604 17.397 1.00 76.81 190 GLU A O 1
ATOM 1451 N N . PRO A 1 191 ? -29.129 -2.371 16.891 1.00 77.12 191 PRO A N 1
ATOM 1452 C CA . PRO A 1 191 ? -28.165 -2.958 15.954 1.00 77.12 191 PRO A CA 1
ATOM 1453 C C . PRO A 1 191 ? -27.655 -2.011 14.854 1.00 77.12 191 PRO A C 1
ATOM 1455 O O . PRO A 1 191 ? -26.519 -2.171 14.387 1.00 77.12 191 PRO A O 1
ATOM 1458 N N . GLU A 1 192 ? -28.480 -1.040 14.450 1.00 76.56 192 GLU A N 1
ATOM 1459 C CA . GLU A 1 192 ? -28.176 -0.004 13.448 1.00 76.56 192 GLU A CA 1
ATOM 1460 C C . GLU A 1 192 ? -27.129 1.006 13.934 1.00 76.56 192 GLU A C 1
ATOM 1462 O O . GLU A 1 192 ? -26.383 1.586 13.146 1.00 76.56 192 GLU A O 1
ATOM 1467 N N . ASN A 1 193 ? -27.041 1.163 15.250 1.00 79.50 193 ASN A N 1
ATOM 1468 C CA . ASN A 1 193 ? -26.225 2.155 15.928 1.00 79.50 193 ASN A CA 1
ATOM 1469 C C . ASN A 1 193 ? -24.873 1.604 16.394 1.00 79.50 193 ASN A C 1
ATOM 1471 O O . ASN A 1 193 ? -24.068 2.334 16.977 1.00 79.50 193 ASN A O 1
ATOM 1475 N N . LEU A 1 194 ? -24.615 0.325 16.118 1.00 88.25 194 LEU A N 1
ATOM 1476 C CA . LEU A 1 194 ? -23.379 -0.366 16.453 1.00 88.25 194 LEU A CA 1
ATOM 1477 C C . LEU A 1 194 ? -22.381 -0.300 15.297 1.00 88.25 194 LEU A C 1
ATOM 1479 O O . LEU A 1 194 ? -22.727 -0.476 14.129 1.00 88.25 194 LEU A O 1
ATOM 1483 N N . SER A 1 195 ? -21.115 -0.122 15.643 1.00 91.25 195 SER A N 1
ATOM 1484 C CA . SER A 1 195 ? -19.996 -0.095 14.710 1.00 91.25 195 SER A CA 1
ATOM 1485 C C . SER A 1 195 ? -19.358 -1.473 14.588 1.00 91.25 195 SER A C 1
ATOM 1487 O O . SER A 1 195 ? -19.257 -2.231 15.552 1.00 91.25 195 SER A O 1
ATOM 1489 N N . THR A 1 196 ? -18.948 -1.831 13.376 1.00 94.81 196 THR A N 1
ATOM 1490 C CA . THR A 1 196 ? -18.151 -3.024 13.096 1.00 94.81 196 THR A CA 1
ATOM 1491 C C . THR A 1 196 ? -17.123 -2.714 12.023 1.00 94.81 196 THR A C 1
ATOM 1493 O O . THR A 1 196 ? -17.461 -2.352 10.892 1.00 94.81 196 THR A O 1
ATOM 1496 N N . TYR A 1 197 ? -15.856 -2.843 12.396 1.00 97.12 197 TYR A N 1
ATOM 1497 C CA . TYR A 1 197 ? -14.725 -2.527 11.537 1.00 97.12 197 TYR A CA 1
ATOM 1498 C C . TYR A 1 197 ? -13.488 -3.330 11.942 1.00 97.12 197 TYR A C 1
ATOM 1500 O O . TYR A 1 197 ? -13.389 -3.860 13.048 1.00 97.12 197 TYR A O 1
ATOM 1508 N N . GLN A 1 198 ? -12.543 -3.439 11.017 1.00 97.94 198 GLN A N 1
ATOM 1509 C CA . GLN A 1 198 ? -11.368 -4.289 11.139 1.00 97.94 198 GLN A CA 1
ATOM 1510 C C . GLN A 1 198 ? -10.130 -3.575 10.606 1.00 97.94 198 GLN A C 1
ATOM 1512 O O . GLN A 1 198 ? -10.172 -2.956 9.543 1.00 97.94 198 GLN A O 1
ATOM 1517 N N . MET A 1 199 ? -9.021 -3.729 11.317 1.00 98.12 199 MET A N 1
ATOM 1518 C CA . MET A 1 199 ? -7.683 -3.344 10.896 1.00 98.12 199 MET A CA 1
ATOM 1519 C C . MET A 1 199 ? -6.851 -4.598 10.636 1.00 98.12 199 MET A C 1
ATOM 1521 O O . MET A 1 199 ? -6.891 -5.549 11.415 1.00 98.12 199 MET A O 1
ATOM 1525 N N . ILE A 1 20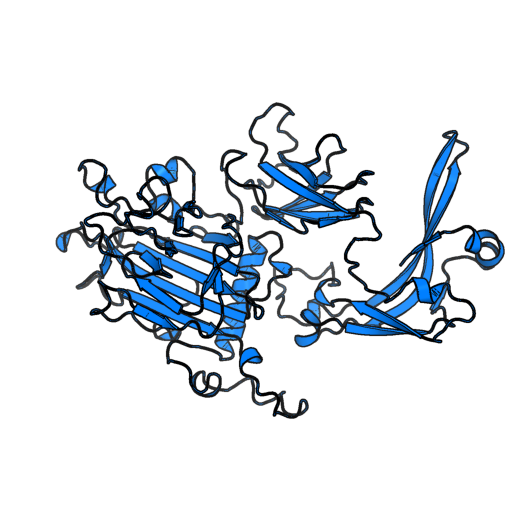0 ? -6.085 -4.585 9.552 1.00 98.50 200 ILE A N 1
ATOM 1526 C CA . ILE A 1 200 ? -5.095 -5.607 9.221 1.00 98.50 200 ILE A CA 1
ATOM 1527 C C . ILE A 1 200 ? -3.793 -4.877 8.928 1.00 98.50 200 ILE A C 1
ATOM 1529 O O . ILE A 1 200 ? -3.701 -4.161 7.934 1.00 98.50 200 ILE A O 1
ATOM 1533 N N . TRP A 1 201 ? -2.803 -5.036 9.794 1.00 98.19 201 TRP A N 1
ATOM 1534 C CA . TRP A 1 201 ? -1.485 -4.434 9.646 1.00 98.19 201 TRP A CA 1
ATOM 1535 C C . TRP A 1 201 ? -0.496 -5.515 9.234 1.00 98.19 201 TRP A C 1
ATOM 1537 O O . TRP A 1 201 ? -0.407 -6.522 9.918 1.00 98.19 201 TRP A O 1
ATOM 1547 N N . LEU A 1 202 ? 0.188 -5.345 8.107 1.00 97.88 202 LEU A N 1
ATOM 1548 C CA . LEU A 1 202 ? 1.051 -6.332 7.458 1.00 97.88 202 LEU A CA 1
ATOM 1549 C C . LEU A 1 202 ? 2.497 -5.850 7.455 1.00 97.88 202 LEU A C 1
ATOM 1551 O O . LEU A 1 202 ? 2.739 -4.677 7.181 1.00 97.88 202 LEU A O 1
ATOM 1555 N N . THR A 1 203 ? 3.440 -6.770 7.642 1.00 96.56 203 THR A N 1
ATOM 1556 C CA . THR A 1 203 ? 4.885 -6.511 7.548 1.00 96.56 203 THR A CA 1
ATOM 1557 C C . THR A 1 203 ? 5.590 -7.619 6.761 1.00 96.56 203 THR A C 1
ATOM 1559 O O . THR A 1 203 ? 5.121 -8.765 6.713 1.00 96.56 203 THR A O 1
ATOM 1562 N N . ASN A 1 204 ? 6.708 -7.282 6.120 1.00 92.38 204 ASN A N 1
ATOM 1563 C CA . ASN A 1 204 ? 7.621 -8.259 5.525 1.00 92.38 204 ASN A CA 1
ATOM 1564 C C . ASN A 1 204 ? 8.629 -8.782 6.555 1.00 92.38 204 ASN A C 1
ATOM 1566 O O . ASN A 1 204 ? 8.818 -8.205 7.625 1.00 92.38 204 ASN A O 1
ATOM 1570 N N . ARG A 1 205 ? 9.323 -9.871 6.215 1.00 88.75 205 ARG A N 1
ATOM 1571 C CA . ARG A 1 205 ? 10.355 -10.477 7.066 1.00 88.75 205 ARG A CA 1
ATOM 1572 C C . ARG A 1 205 ? 11.435 -9.493 7.510 1.00 88.75 205 ARG A C 1
ATOM 1574 O O . ARG A 1 205 ? 11.897 -9.583 8.644 1.00 88.75 205 ARG A O 1
ATOM 1581 N N . GLU A 1 206 ? 11.853 -8.594 6.625 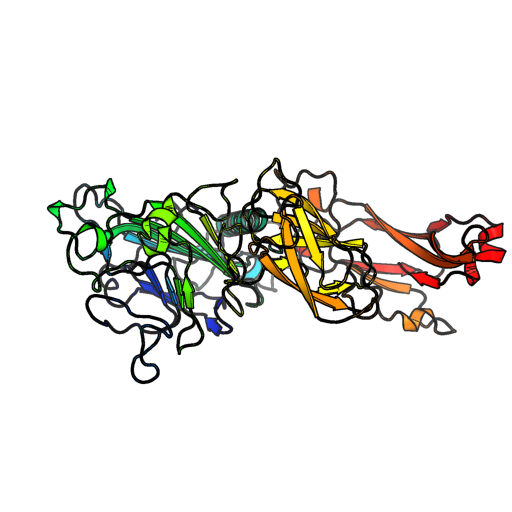1.00 86.19 206 GLU A N 1
ATOM 1582 C CA . GLU A 1 206 ? 12.908 -7.622 6.914 1.00 86.19 206 GLU A CA 1
ATOM 1583 C C . GLU A 1 206 ? 12.438 -6.482 7.830 1.00 86.19 206 GLU A C 1
ATOM 1585 O O . GLU A 1 206 ? 13.279 -5.752 8.348 1.00 86.19 206 GLU A O 1
ATOM 1590 N N . GLY A 1 207 ? 11.124 -6.314 8.034 1.00 84.94 207 GLY A N 1
ATOM 1591 C CA . GLY A 1 207 ? 10.579 -5.178 8.774 1.00 84.94 207 GLY A CA 1
ATOM 1592 C C . GLY A 1 207 ? 10.943 -3.850 8.110 1.00 84.94 207 GLY A C 1
ATOM 1593 O O . GLY A 1 207 ? 11.363 -2.917 8.785 1.00 84.94 207 GLY A O 1
ATOM 1594 N N . SER A 1 208 ? 10.835 -3.778 6.782 1.00 85.56 208 SER A N 1
ATOM 1595 C CA . SER A 1 208 ? 11.134 -2.576 5.993 1.00 85.56 208 SER A CA 1
ATOM 1596 C C . SER A 1 208 ? 9.918 -2.030 5.249 1.00 85.56 208 SER A C 1
ATOM 1598 O O . SER A 1 208 ? 9.812 -0.824 5.062 1.00 85.56 208 SER A O 1
ATOM 1600 N N . LEU A 1 209 ? 8.989 -2.901 4.850 1.00 90.62 209 LEU A N 1
ATOM 1601 C CA . LEU A 1 209 ? 7.757 -2.544 4.157 1.00 90.62 209 LEU A CA 1
ATOM 1602 C C . LEU A 1 209 ? 6.559 -2.938 5.007 1.00 90.62 209 LEU A C 1
ATOM 1604 O O . LE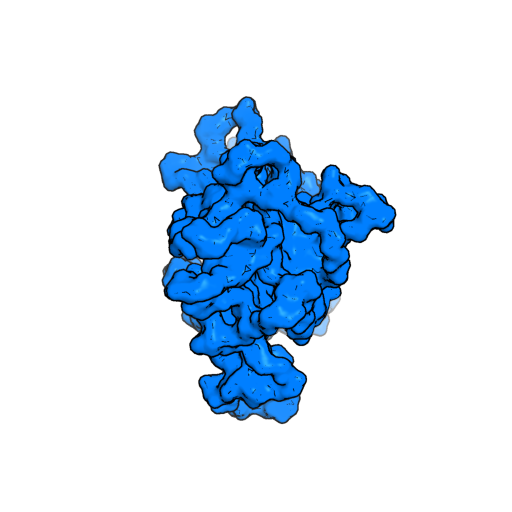U A 1 209 ? 6.495 -4.037 5.558 1.00 90.62 209 LEU A O 1
ATOM 1608 N N . SER A 1 210 ? 5.586 -2.039 5.066 1.00 95.62 210 SER A N 1
ATOM 1609 C CA . SER A 1 210 ? 4.448 -2.169 5.960 1.00 95.62 210 SER A CA 1
ATOM 1610 C C . SER A 1 210 ? 3.198 -1.593 5.318 1.00 95.62 210 SER A C 1
ATOM 1612 O O . SER A 1 210 ? 3.231 -0.504 4.734 1.00 95.62 210 SER A O 1
ATOM 1614 N N . TYR A 1 211 ? 2.092 -2.324 5.422 1.00 97.50 211 TYR A N 1
ATOM 1615 C CA . TYR A 1 211 ? 0.807 -1.924 4.855 1.00 97.50 211 TYR A CA 1
ATOM 1616 C C . TYR A 1 211 ? -0.311 -2.097 5.870 1.00 97.50 211 TYR A C 1
ATOM 1618 O O . TYR A 1 211 ? -0.342 -3.075 6.610 1.00 97.50 211 TYR A O 1
ATOM 1626 N N . VAL A 1 212 ? -1.276 -1.183 5.864 1.00 98.06 212 VAL A N 1
ATOM 1627 C CA . VAL A 1 212 ? -2.489 -1.289 6.678 1.00 98.06 212 VAL A CA 1
ATOM 1628 C C . VAL A 1 212 ? -3.701 -1.338 5.765 1.00 98.06 212 VAL A C 1
ATOM 1630 O O . VAL A 1 212 ? -3.891 -0.465 4.918 1.00 98.06 212 VAL A O 1
ATOM 1633 N N . LEU A 1 213 ? -4.544 -2.347 5.964 1.00 97.88 213 LEU A N 1
ATOM 1634 C CA . LEU A 1 213 ? -5.882 -2.416 5.401 1.00 97.88 213 LEU A CA 1
ATOM 1635 C C . LEU A 1 213 ? -6.891 -2.125 6.504 1.00 97.88 213 LEU A C 1
ATOM 1637 O O . LEU A 1 213 ? -6.837 -2.714 7.582 1.00 97.88 213 LEU A O 1
ATOM 1641 N N . ILE A 1 214 ? -7.848 -1.258 6.204 1.00 98.06 214 ILE A N 1
ATOM 1642 C CA . ILE A 1 214 ? -8.980 -0.981 7.079 1.00 98.06 214 ILE A CA 1
ATOM 1643 C C . ILE A 1 214 ? -10.252 -1.380 6.343 1.00 98.06 214 ILE A C 1
ATOM 1645 O O . ILE A 1 214 ? -10.471 -0.964 5.206 1.00 98.06 214 ILE A O 1
ATOM 1649 N N . ASN A 1 215 ? -11.077 -2.205 6.979 1.00 97.81 215 ASN A N 1
ATOM 1650 C CA . ASN A 1 215 ? -12.374 -2.627 6.469 1.00 97.81 215 ASN A CA 1
ATOM 1651 C C . ASN A 1 215 ? -13.473 -2.122 7.409 1.00 97.81 215 ASN A C 1
ATOM 1653 O O . ASN A 1 215 ? -13.547 -2.558 8.553 1.00 97.81 215 ASN A O 1
ATOM 1657 N N . TYR A 1 216 ? -14.355 -1.265 6.913 1.00 96.88 216 TYR A N 1
ATOM 1658 C CA . TYR A 1 216 ? -15.563 -0.823 7.601 1.00 96.88 216 TYR A CA 1
ATOM 1659 C C . TYR A 1 216 ? -16.765 -1.589 7.054 1.00 96.88 216 TYR A C 1
ATOM 1661 O O . TYR A 1 216 ? -17.057 -1.515 5.863 1.00 96.88 216 TYR A O 1
ATOM 1669 N N . ASP A 1 217 ? -17.473 -2.319 7.909 1.00 94.81 217 ASP A N 1
ATOM 1670 C CA . ASP A 1 217 ? -18.729 -2.971 7.525 1.00 94.81 217 ASP A CA 1
ATOM 1671 C C . ASP A 1 217 ? -19.913 -2.026 7.761 1.00 94.81 217 ASP A C 1
ATOM 1673 O O . ASP A 1 217 ? -20.669 -1.669 6.845 1.00 94.81 217 ASP A O 1
ATOM 1677 N N . LYS A 1 218 ? -19.982 -1.529 8.998 1.00 92.06 218 LYS A N 1
ATOM 1678 C CA . LYS A 1 218 ? -20.922 -0.508 9.450 1.00 92.06 218 LYS A CA 1
ATOM 1679 C C . LYS A 1 218 ? -20.251 0.399 10.476 1.00 92.06 218 LYS A C 1
ATOM 1681 O O . LYS A 1 218 ? -19.443 -0.052 11.282 1.00 92.06 218 LYS A O 1
ATOM 1686 N N . LEU A 1 219 ? -20.598 1.677 10.451 1.00 89.94 219 LEU A N 1
ATOM 1687 C CA . LEU A 1 219 ? -20.204 2.645 11.468 1.00 89.94 219 LEU A CA 1
ATOM 1688 C C . LEU A 1 219 ? -21.482 3.242 12.049 1.00 89.94 219 LEU A C 1
ATOM 1690 O O . LEU A 1 219 ? -22.286 3.819 11.315 1.00 89.94 219 LEU A O 1
ATOM 1694 N N . GLY A 1 220 ? -21.669 3.013 13.345 1.00 78.12 220 GLY A N 1
ATOM 1695 C CA . GLY A 1 220 ? -22.813 3.456 14.131 1.00 78.12 220 GLY A CA 1
ATOM 1696 C C . GLY A 1 220 ? -22.652 4.886 14.655 1.00 78.12 220 GLY A C 1
ATOM 1697 O O . GLY A 1 220 ? -21.819 5.634 14.144 1.00 78.12 220 GLY A O 1
ATOM 1698 N N . PHE A 1 221 ? -23.460 5.267 15.653 1.00 70.31 221 PHE A N 1
ATOM 1699 C CA . PHE A 1 221 ? -23.582 6.637 16.190 1.00 70.31 221 PHE A CA 1
ATOM 1700 C C . PHE A 1 221 ? -22.255 7.408 16.321 1.00 70.31 221 PHE A C 1
ATOM 1702 O O . PHE A 1 221 ? -21.257 6.888 16.822 1.00 70.31 221 PHE A O 1
ATOM 1709 N N . GLU A 1 222 ? -22.287 8.689 15.953 1.00 64.50 222 GLU A N 1
ATOM 1710 C CA . GLU A 1 222 ? -21.221 9.668 16.181 1.00 64.50 222 GLU A CA 1
ATOM 1711 C C . GLU A 1 222 ? -21.743 10.813 17.063 1.00 64.50 222 GLU A C 1
ATOM 1713 O O . GLU A 1 222 ? -22.936 11.104 17.070 1.00 64.50 222 GLU A O 1
ATOM 1718 N N . ALA A 1 223 ? -20.875 11.508 17.810 1.00 53.88 223 ALA A N 1
ATOM 1719 C CA . ALA A 1 223 ? -21.327 12.575 18.718 1.00 53.88 223 ALA A CA 1
ATOM 1720 C C . ALA A 1 223 ? -22.067 13.736 18.021 1.00 53.88 223 ALA A C 1
ATOM 1722 O O . ALA A 1 223 ? -22.788 14.481 18.682 1.00 53.88 223 ALA A O 1
ATOM 1723 N N . ALA A 1 224 ? -21.927 13.888 16.697 1.00 56.81 224 ALA A N 1
ATOM 1724 C CA . ALA A 1 224 ? -22.698 14.861 15.924 1.00 56.81 224 ALA A CA 1
ATOM 1725 C C . ALA A 1 224 ? -24.205 14.533 15.867 1.00 56.81 224 ALA A C 1
ATOM 1727 O O . ALA A 1 224 ? -25.009 15.451 15.722 1.00 56.81 224 ALA A O 1
ATOM 1728 N N . ASP A 1 225 ? -24.599 13.268 16.051 1.00 59.66 225 ASP A N 1
ATOM 1729 C CA . ASP A 1 225 ? -26.009 12.852 16.059 1.00 59.66 225 ASP A CA 1
ATOM 1730 C C . ASP A 1 225 ? -26.752 13.266 17.346 1.00 59.66 225 ASP A C 1
ATOM 1732 O O . ASP A 1 225 ? -27.979 13.242 17.383 1.00 59.66 225 ASP A O 1
ATOM 1736 N N . LEU A 1 226 ? -26.031 13.649 18.409 1.00 60.12 226 LEU A N 1
ATOM 1737 C CA . LEU A 1 226 ? -26.599 13.950 19.733 1.00 60.12 226 LEU A CA 1
ATOM 1738 C C . LEU A 1 226 ? -27.009 15.423 19.920 1.00 60.12 226 LEU A C 1
ATOM 1740 O O . LEU A 1 226 ? -27.380 15.818 21.023 1.00 60.12 226 LEU A O 1
ATOM 1744 N N . GLY A 1 227 ? -26.914 16.263 18.883 1.00 53.28 227 GLY A N 1
ATOM 1745 C CA . GLY A 1 227 ? -27.398 17.654 18.910 1.00 53.28 227 GLY A CA 1
ATOM 1746 C C . GLY A 1 227 ? -26.714 18.595 19.919 1.00 53.28 227 GLY A C 1
ATOM 1747 O O . GLY A 1 227 ? -27.139 19.740 20.061 1.00 53.28 227 GLY A O 1
ATOM 1748 N N . THR A 1 228 ? -25.658 18.155 20.611 1.00 50.66 228 THR A N 1
ATOM 1749 C CA . THR A 1 228 ? -24.875 18.967 21.557 1.00 50.66 228 THR A CA 1
ATOM 1750 C C . THR A 1 228 ? -23.588 19.495 20.907 1.00 50.66 228 THR A C 1
ATOM 1752 O O . THR A 1 228 ? -23.072 18.942 19.934 1.00 50.66 228 THR A O 1
ATOM 1755 N N . SER A 1 229 ? -23.082 20.631 21.391 1.00 47.59 229 SER A N 1
ATOM 1756 C CA . SER A 1 229 ? -21.999 21.400 20.765 1.00 47.59 229 SER A CA 1
ATOM 1757 C C . SER A 1 229 ? -20.628 20.684 20.742 1.00 47.59 229 SER A C 1
ATOM 1759 O O . SER A 1 229 ? -19.781 20.815 21.616 1.00 47.59 229 SER A O 1
ATOM 1761 N N . THR A 1 230 ? -20.381 19.969 19.645 1.00 52.31 230 THR A N 1
ATOM 1762 C CA . THR A 1 230 ? -19.242 20.114 18.706 1.00 52.31 230 THR A CA 1
ATOM 1763 C C . THR A 1 230 ? -17.770 19.979 19.143 1.00 52.31 230 THR A C 1
ATOM 1765 O O . THR A 1 230 ? -16.917 20.164 18.275 1.00 52.31 230 THR A O 1
ATOM 1768 N N . LYS A 1 231 ? -17.403 19.596 20.373 1.00 48.31 231 LYS A N 1
ATOM 1769 C CA . LYS A 1 231 ? -15.987 19.246 20.677 1.00 48.31 231 LYS A CA 1
ATOM 1770 C C . LYS A 1 231 ? -15.765 17.932 21.417 1.00 48.31 231 LYS A C 1
ATOM 1772 O O . LYS A 1 231 ? -14.717 17.332 21.226 1.00 48.31 231 LYS A O 1
ATOM 1777 N N . SER A 1 232 ? -16.721 17.450 22.200 1.00 47.66 232 SER A N 1
ATOM 1778 C CA . SER A 1 232 ? -16.621 16.172 22.906 1.00 47.66 232 SER A CA 1
ATOM 1779 C C . SER A 1 232 ? -17.159 15.018 22.043 1.00 47.66 232 SER A C 1
ATOM 1781 O O . SER A 1 232 ? -18.260 15.101 21.514 1.00 47.66 232 SER A O 1
ATOM 1783 N N . GLY A 1 233 ? -16.395 13.930 21.894 1.00 53.44 233 GLY A N 1
ATOM 1784 C CA . GLY A 1 233 ? -16.869 12.661 21.317 1.00 53.44 233 GLY A CA 1
ATOM 1785 C C . GLY A 1 233 ? -16.897 12.516 19.792 1.00 53.44 233 GLY A C 1
ATOM 1786 O O . GLY A 1 233 ? -17.451 11.530 19.304 1.00 53.44 233 GLY A O 1
ATOM 1787 N N . ARG A 1 234 ? -16.333 13.446 19.010 1.00 70.00 234 ARG A N 1
ATOM 1788 C CA . ARG A 1 234 ? -16.240 13.249 17.551 1.00 70.00 234 ARG A CA 1
ATOM 1789 C C . ARG A 1 234 ? -15.306 12.081 17.249 1.00 70.00 234 ARG A C 1
ATOM 1791 O O . ARG A 1 234 ? -14.121 12.156 17.560 1.00 70.00 234 ARG A O 1
ATOM 1798 N N . CYS A 1 235 ? -15.850 11.024 16.648 1.00 81.19 235 CYS A N 1
ATOM 1799 C CA . CYS A 1 235 ? -15.034 9.928 16.152 1.00 81.19 235 CYS A CA 1
ATOM 1800 C C . CYS A 1 235 ? -14.144 10.428 15.010 1.00 81.19 235 CYS A C 1
ATOM 1802 O O . CYS A 1 235 ? -14.542 11.288 14.224 1.00 81.19 235 CYS A O 1
ATOM 1804 N N . GLN A 1 236 ? -12.928 9.909 14.921 1.00 86.50 236 GLN A N 1
ATOM 1805 C CA . GLN A 1 236 ? -11.998 10.223 13.842 1.00 86.50 236 GLN A CA 1
ATOM 1806 C C . GLN A 1 236 ? -11.374 8.936 13.316 1.00 86.50 236 GLN A C 1
ATOM 1808 O O . GLN A 1 236 ? -11.314 7.940 14.020 1.00 86.50 236 GLN A O 1
ATOM 1813 N N . ALA A 1 237 ? -10.898 8.941 12.079 1.00 91.94 237 ALA A N 1
ATOM 1814 C CA . ALA A 1 237 ? -10.193 7.805 11.499 1.00 91.94 237 ALA A CA 1
ATOM 1815 C C . ALA A 1 237 ? -8.872 8.310 10.930 1.00 91.94 237 ALA A C 1
ATOM 1817 O O . ALA A 1 237 ? -8.876 9.088 9.969 1.00 91.94 237 ALA A O 1
ATOM 1818 N N . LEU A 1 238 ? -7.758 7.928 11.550 1.00 93.69 238 LEU A N 1
ATOM 1819 C CA . LEU A 1 238 ? -6.452 8.506 11.256 1.00 93.69 238 LEU A CA 1
ATOM 1820 C C . LEU A 1 238 ? -5.285 7.609 11.668 1.00 93.69 238 LEU A C 1
ATOM 1822 O O . LEU A 1 238 ? -5.412 6.683 12.466 1.00 93.69 238 LEU A O 1
ATOM 1826 N N . PHE A 1 239 ? -4.124 7.953 11.138 1.00 95.44 239 PHE A N 1
ATOM 1827 C CA . PHE A 1 239 ? -2.816 7.487 11.560 1.00 95.44 239 PHE A CA 1
ATOM 1828 C C . PHE A 1 239 ? -2.083 8.653 12.215 1.00 95.44 239 PHE A C 1
ATOM 1830 O O . PHE A 1 239 ? -2.098 9.757 11.671 1.00 95.44 239 PHE A O 1
ATOM 1837 N N . ASN A 1 240 ? -1.452 8.422 13.362 1.00 94.44 240 ASN A N 1
ATOM 1838 C CA . ASN A 1 240 ? -0.669 9.434 14.062 1.00 94.44 240 ASN A CA 1
ATOM 1839 C C . ASN A 1 240 ? 0.736 8.901 14.318 1.00 94.44 240 ASN A C 1
ATOM 1841 O O . ASN A 1 240 ? 0.876 7.862 14.958 1.00 94.44 240 ASN A O 1
ATOM 1845 N N . GLY A 1 241 ? 1.763 9.610 13.853 1.00 92.88 241 GLY A N 1
ATOM 1846 C CA . GLY A 1 241 ? 3.160 9.220 14.065 1.00 92.88 241 GLY A CA 1
ATOM 1847 C C . GLY A 1 241 ? 3.660 9.468 15.488 1.00 92.88 241 GLY A C 1
ATOM 1848 O O . GLY A 1 241 ? 4.712 8.961 15.859 1.00 92.88 241 GLY A O 1
ATOM 1849 N N . GLY A 1 242 ? 2.898 10.216 16.293 1.00 91.69 242 GLY A N 1
ATOM 1850 C CA . GLY A 1 242 ? 3.275 10.613 17.645 1.00 91.69 242 GLY A CA 1
ATOM 1851 C C . GLY A 1 242 ? 4.400 11.648 17.670 1.00 91.69 242 GLY A C 1
ATOM 1852 O O . GLY A 1 242 ? 5.077 11.877 16.667 1.00 91.69 242 GLY A O 1
ATOM 1853 N N . ASN A 1 243 ? 4.605 12.291 18.819 1.00 90.31 243 ASN A N 1
ATOM 1854 C CA . ASN A 1 243 ? 5.603 13.348 19.023 1.00 90.31 243 ASN A CA 1
ATOM 1855 C C . ASN A 1 243 ? 5.616 14.421 17.911 1.00 90.31 243 ASN A C 1
ATOM 1857 O O . ASN A 1 243 ? 6.683 14.867 17.498 1.00 90.31 243 ASN A O 1
ATOM 1861 N N . HIS A 1 244 ? 4.444 14.796 17.382 1.00 90.19 244 HIS A N 1
ATOM 1862 C CA . HIS A 1 244 ? 4.295 15.752 16.274 1.00 90.19 244 HIS A CA 1
ATOM 1863 C C . HIS A 1 244 ? 4.983 15.333 14.956 1.00 90.19 244 HIS A C 1
ATOM 1865 O O . HIS A 1 244 ? 5.183 16.162 14.073 1.00 90.19 244 HIS A O 1
ATOM 1871 N N . THR A 1 245 ? 5.274 14.040 14.765 1.00 88.25 245 THR A N 1
ATOM 1872 C CA . THR A 1 245 ? 5.874 13.492 13.526 1.00 88.25 245 THR A CA 1
ATOM 1873 C C . THR A 1 245 ? 4.958 13.663 12.307 1.00 88.25 245 THR A C 1
ATOM 1875 O O . THR A 1 245 ? 5.422 13.783 11.175 1.00 88.25 245 THR A O 1
ATOM 1878 N N . GLY A 1 246 ? 3.643 13.688 12.526 1.00 88.12 246 GLY A N 1
ATOM 1879 C CA . GLY A 1 246 ? 2.638 13.898 11.488 1.00 88.12 246 GLY A CA 1
ATOM 1880 C C . GLY A 1 246 ? 1.375 13.082 11.733 1.00 88.12 246 GLY A C 1
ATOM 1881 O O . GLY A 1 246 ? 1.381 12.111 12.488 1.00 88.12 246 GLY A O 1
ATOM 1882 N N . SER A 1 247 ? 0.287 13.471 11.069 1.00 89.94 247 SER A N 1
ATOM 1883 C CA . SER A 1 247 ? -0.979 12.737 11.106 1.00 89.94 247 SER A CA 1
ATOM 1884 C C . SER A 1 247 ? -1.590 12.639 9.711 1.00 89.94 247 SER A C 1
ATOM 1886 O O . SER A 1 247 ? -1.461 13.556 8.899 1.00 89.94 247 SER A O 1
ATOM 1888 N N . VAL A 1 248 ? -2.226 11.507 9.415 1.00 90.75 248 VAL A N 1
ATOM 1889 C CA . VAL A 1 248 ? -2.885 11.244 8.132 1.00 90.75 248 VAL A CA 1
ATOM 1890 C C . VAL A 1 248 ? -4.279 10.704 8.391 1.00 90.75 248 VAL A C 1
ATOM 1892 O O . VAL A 1 248 ? -4.441 9.614 8.930 1.00 90.75 248 VAL A O 1
ATOM 1895 N N . MET A 1 249 ? -5.302 11.447 7.976 1.00 89.38 249 MET A N 1
ATOM 1896 C CA . MET A 1 249 ? -6.684 10.970 8.038 1.00 89.38 249 MET A CA 1
ATOM 1897 C C . MET A 1 249 ? -6.926 9.884 6.982 1.00 89.38 249 MET A C 1
ATOM 1899 O O . MET A 1 249 ? -6.420 9.967 5.857 1.00 89.38 249 MET A O 1
ATOM 1903 N N . VAL A 1 250 ? -7.761 8.896 7.312 1.00 91.00 250 VAL A N 1
ATOM 1904 C CA . VAL A 1 250 ? -8.139 7.814 6.384 1.00 91.00 250 VAL A CA 1
ATOM 1905 C C . VAL A 1 250 ? -8.782 8.394 5.114 1.00 91.00 250 VAL A C 1
ATOM 1907 O O . VAL A 1 250 ? -8.419 8.048 3.985 1.00 91.00 250 VAL A O 1
ATOM 1910 N N . ASP A 1 251 ? -9.675 9.365 5.285 1.00 85.62 251 ASP A N 1
ATOM 1911 C CA . ASP A 1 251 ? -10.262 10.166 4.213 1.00 85.62 251 ASP A CA 1
ATOM 1912 C C . ASP A 1 251 ? -10.087 11.660 4.555 1.00 85.62 251 ASP A C 1
ATOM 1914 O O . ASP A 1 251 ? -10.001 12.028 5.718 1.00 85.62 251 ASP A O 1
ATOM 1918 N N . VAL A 1 252 ? -9.962 12.531 3.553 1.00 77.31 252 VAL A N 1
ATOM 1919 C CA . VAL A 1 252 ? -9.867 13.998 3.750 1.00 77.31 252 VAL A CA 1
ATOM 1920 C C . VAL A 1 252 ? -11.010 14.739 3.062 1.00 77.31 252 VAL A C 1
ATOM 1922 O O . VAL A 1 252 ? -11.036 15.967 3.053 1.00 77.31 252 VAL A O 1
ATOM 1925 N N . THR A 1 253 ? -11.956 14.011 2.462 1.00 77.81 253 THR A N 1
ATOM 1926 C CA . THR A 1 253 ? -13.120 14.611 1.812 1.00 77.81 253 THR A CA 1
ATOM 1927 C C . THR A 1 253 ? -13.993 15.353 2.823 1.00 77.81 253 THR A C 1
ATOM 1929 O O . THR A 1 253 ? -14.146 14.934 3.969 1.00 77.81 253 THR A O 1
ATOM 1932 N N . GLU A 1 254 ? -14.628 16.441 2.383 1.00 73.12 254 GLU A N 1
ATOM 1933 C CA . GLU A 1 254 ? -15.529 17.239 3.232 1.00 73.12 254 GLU A CA 1
ATOM 1934 C C . GLU A 1 254 ? -16.661 16.401 3.844 1.00 73.12 254 GLU A C 1
ATOM 1936 O O . GLU A 1 254 ? -17.037 16.595 4.995 1.00 73.12 254 GLU A O 1
ATOM 1941 N N . GLN A 1 255 ? -17.157 15.396 3.114 1.00 69.56 255 GLN A N 1
ATOM 1942 C CA . GLN A 1 255 ? -18.174 14.475 3.633 1.00 69.56 255 GLN A CA 1
ATOM 1943 C C . GLN A 1 255 ? -17.679 13.672 4.837 1.00 69.56 255 GLN A C 1
ATOM 1945 O O . GLN A 1 255 ? -18.446 13.438 5.763 1.00 69.56 255 GLN A O 1
ATOM 1950 N N . PHE A 1 256 ? -16.406 13.276 4.840 1.00 77.88 256 PHE A N 1
ATOM 1951 C CA . PHE A 1 256 ? -15.800 12.604 5.982 1.00 77.88 256 PHE A CA 1
ATOM 1952 C C . PHE A 1 256 ? -15.584 13.565 7.156 1.00 77.88 256 PHE A C 1
ATOM 1954 O O . PHE A 1 256 ? -15.867 13.197 8.292 1.00 77.88 256 PHE A O 1
ATOM 1961 N N . LYS A 1 257 ? -15.160 14.811 6.895 1.00 75.75 257 LYS A N 1
ATOM 1962 C CA . LYS A 1 257 ? -15.059 15.843 7.945 1.00 75.75 257 LYS A CA 1
ATOM 1963 C C . LYS A 1 257 ? -16.410 16.121 8.612 1.00 75.75 257 LYS A C 1
ATOM 1965 O O . LYS A 1 257 ? -16.447 16.424 9.802 1.00 75.75 257 LYS A O 1
ATOM 1970 N N . ALA A 1 258 ? -17.499 16.025 7.847 1.00 74.88 258 ALA A N 1
ATOM 1971 C CA . ALA A 1 258 ? -18.858 16.157 8.356 1.00 74.88 258 ALA A CA 1
ATOM 1972 C C . ALA A 1 258 ? -19.314 14.913 9.136 1.00 74.88 258 ALA A C 1
ATOM 1974 O O . ALA A 1 258 ? -19.867 15.063 10.221 1.00 74.88 258 ALA A O 1
ATOM 1975 N N . SER A 1 259 ? -19.084 13.712 8.590 1.00 81.81 259 SER A N 1
ATOM 1976 C CA . SER A 1 259 ? -19.500 12.441 9.192 1.00 81.81 259 SER A CA 1
ATOM 1977 C C . SER A 1 259 ? -18.544 11.291 8.829 1.00 81.81 259 SER A C 1
ATOM 1979 O O . SER A 1 259 ? -18.585 10.770 7.704 1.00 81.81 259 SER A O 1
ATOM 1981 N N . PRO A 1 260 ? -17.703 10.832 9.774 1.00 83.75 260 PRO A N 1
ATOM 1982 C CA . PRO A 1 260 ? -16.879 9.631 9.639 1.00 83.75 260 PRO A CA 1
ATOM 1983 C C . PRO A 1 260 ? -17.610 8.366 9.167 1.00 83.75 260 PRO A C 1
ATOM 1985 O O . PRO A 1 260 ? -16.993 7.503 8.539 1.00 83.75 260 PRO A O 1
ATOM 1988 N N . LYS A 1 261 ? -18.927 8.251 9.389 1.00 86.00 261 LYS A N 1
ATOM 1989 C CA . LYS A 1 261 ? -19.734 7.094 8.954 1.00 86.00 261 LYS A CA 1
ATOM 1990 C C . LYS A 1 261 ? -19.668 6.822 7.451 1.00 86.00 261 LYS A C 1
ATOM 1992 O O . LYS A 1 261 ? -19.888 5.688 7.012 1.00 86.00 261 LYS A O 1
ATOM 1997 N N . ILE A 1 262 ? -19.347 7.837 6.643 1.00 88.06 262 ILE A N 1
ATOM 1998 C CA . ILE A 1 262 ? -19.211 7.703 5.188 1.00 88.06 262 ILE A CA 1
ATOM 1999 C C . ILE A 1 262 ? -18.168 6.650 4.786 1.00 88.06 262 ILE A C 1
ATOM 2001 O O . ILE A 1 262 ? -18.286 6.057 3.710 1.00 88.06 262 ILE A O 1
ATOM 2005 N N . LEU A 1 263 ? -17.196 6.362 5.659 1.00 91.44 263 LEU A N 1
ATOM 2006 C CA . LEU A 1 263 ? -16.159 5.361 5.420 1.00 91.44 263 LEU A CA 1
ATOM 2007 C C . LEU A 1 263 ? -16.737 3.962 5.173 1.00 91.44 263 LEU A C 1
ATOM 2009 O O . LEU A 1 263 ? -16.193 3.229 4.364 1.00 91.44 263 LEU A O 1
ATOM 2013 N N . ALA A 1 264 ? -17.880 3.596 5.763 1.00 92.50 264 ALA A N 1
ATOM 2014 C CA . ALA A 1 264 ? -18.529 2.305 5.491 1.00 92.50 264 ALA A CA 1
ATOM 2015 C C . ALA A 1 264 ? -19.252 2.247 4.126 1.00 92.50 264 ALA A C 1
ATOM 2017 O O . ALA A 1 264 ? -19.599 1.170 3.627 1.00 92.50 264 ALA A O 1
ATOM 2018 N N . ARG A 1 265 ? -19.517 3.407 3.512 1.00 90.38 265 ARG A N 1
ATOM 2019 C CA . ARG A 1 265 ? -20.233 3.533 2.229 1.00 90.38 265 ARG A CA 1
ATOM 2020 C C . ARG A 1 265 ? -19.291 3.751 1.045 1.00 90.38 265 ARG A C 1
ATOM 2022 O O . ARG A 1 265 ? -19.658 3.430 -0.081 1.00 90.38 265 ARG A O 1
ATOM 2029 N N . ARG A 1 266 ? -18.095 4.285 1.289 1.00 90.12 266 ARG A N 1
ATOM 2030 C CA . ARG A 1 266 ? -17.054 4.551 0.285 1.00 90.12 266 ARG A CA 1
ATOM 2031 C C . ARG A 1 266 ? -15.914 3.548 0.384 1.00 90.12 266 ARG A C 1
ATOM 2033 O O . ARG A 1 266 ? -15.887 2.722 1.282 1.00 90.12 266 ARG A O 1
ATOM 2040 N N . SER A 1 267 ? -14.993 3.575 -0.571 1.00 92.12 267 SER A N 1
ATOM 2041 C CA . SER A 1 267 ? -13.798 2.731 -0.555 1.00 92.12 267 SER A CA 1
ATOM 2042 C C . SER A 1 267 ? -12.707 3.334 -1.428 1.00 92.12 267 SER A C 1
ATOM 2044 O O . SER A 1 267 ? -13.018 4.031 -2.394 1.00 92.12 267 SER A O 1
ATOM 2046 N N . SER A 1 268 ? -11.446 3.019 -1.119 1.00 92.19 268 SER A N 1
ATOM 2047 C CA . SER A 1 268 ? -10.328 3.256 -2.033 1.00 92.19 268 SER A CA 1
ATOM 2048 C C . SER A 1 268 ? -10.183 2.176 -3.116 1.00 92.19 268 SER A C 1
ATOM 2050 O O . SER A 1 268 ? -9.437 2.348 -4.073 1.00 92.19 268 SER A O 1
ATOM 2052 N N . VAL A 1 269 ? -10.932 1.076 -3.030 1.00 93.88 269 VAL A N 1
ATOM 2053 C CA . VAL A 1 269 ? -10.991 0.008 -4.042 1.00 93.88 269 VAL A CA 1
ATOM 2054 C C . VAL A 1 269 ? -12.445 -0.311 -4.416 1.00 93.88 269 VAL A C 1
ATOM 2056 O O . VAL A 1 269 ? -12.913 -1.439 -4.241 1.00 93.88 269 VAL A O 1
ATOM 2059 N N . PRO A 1 270 ? -13.191 0.665 -4.971 1.00 92.50 270 PRO A N 1
ATOM 2060 C CA . PRO A 1 270 ? -14.633 0.533 -5.209 1.00 92.50 270 PRO A CA 1
ATOM 2061 C C . PRO A 1 270 ? -15.005 -0.580 -6.198 1.00 92.50 270 PRO A C 1
ATOM 2063 O O . PRO A 1 270 ? -16.144 -1.033 -6.208 1.00 92.50 270 PRO A O 1
ATOM 2066 N N . HIS A 1 271 ? -14.053 -1.037 -7.014 1.00 91.38 271 HIS A N 1
ATOM 2067 C CA . HIS A 1 271 ? -14.236 -2.153 -7.941 1.00 91.38 271 HIS A CA 1
ATOM 2068 C C . HIS A 1 271 ? -14.220 -3.532 -7.256 1.00 91.38 271 HIS A C 1
ATOM 2070 O O . HIS A 1 271 ? -14.605 -4.512 -7.883 1.00 91.38 271 HIS A O 1
ATOM 2076 N N . VAL A 1 272 ? -13.777 -3.610 -5.994 1.00 92.12 272 VAL A N 1
ATOM 2077 C CA . VAL A 1 272 ? -13.740 -4.849 -5.202 1.00 92.12 272 VAL A CA 1
ATOM 2078 C C . VAL A 1 272 ? -14.856 -4.852 -4.167 1.00 92.12 272 VAL A C 1
ATOM 2080 O O . VAL A 1 272 ? -15.672 -5.769 -4.126 1.00 92.12 272 VAL A O 1
ATOM 2083 N N . VAL A 1 273 ? -14.872 -3.849 -3.283 1.00 93.94 273 VAL A N 1
ATOM 2084 C CA . VAL A 1 273 ? -15.787 -3.818 -2.137 1.00 93.94 273 VAL A CA 1
ATOM 2085 C C . VAL A 1 273 ? -15.929 -2.401 -1.583 1.00 93.94 273 VAL A C 1
ATOM 2087 O O . VAL A 1 273 ? -15.003 -1.601 -1.667 1.00 93.94 273 VAL A O 1
ATOM 2090 N N . ARG A 1 274 ? -17.073 -2.091 -0.964 1.00 94.19 274 ARG A N 1
ATOM 2091 C CA . ARG A 1 274 ? -17.232 -0.880 -0.140 1.00 94.19 274 ARG A CA 1
ATOM 2092 C C . ARG A 1 274 ? -16.509 -1.023 1.204 1.00 94.19 274 ARG A C 1
ATOM 2094 O O . ARG A 1 274 ? -16.249 -2.130 1.664 1.00 94.19 274 ARG A O 1
ATOM 2101 N N . GLY A 1 275 ? -16.201 0.090 1.853 1.00 94.31 275 GLY A N 1
ATOM 2102 C CA . GLY A 1 275 ? -15.641 0.120 3.201 1.00 94.31 275 GLY A CA 1
ATOM 2103 C C . GLY A 1 275 ? -14.157 -0.211 3.309 1.00 94.31 275 GLY A C 1
ATOM 2104 O O . GLY A 1 275 ? -13.634 -0.231 4.417 1.00 94.31 275 GLY A O 1
ATOM 2105 N N . ARG A 1 276 ? -13.460 -0.492 2.203 1.00 95.75 276 ARG A N 1
ATOM 2106 C CA . ARG A 1 276 ? -12.045 -0.878 2.240 1.00 95.75 276 ARG A CA 1
ATOM 2107 C C . ARG A 1 276 ? -11.129 0.289 1.916 1.00 95.75 276 ARG A C 1
ATOM 2109 O O . ARG A 1 276 ? -11.313 0.944 0.890 1.00 95.75 276 ARG A O 1
ATOM 2116 N N . TYR A 1 277 ? -10.129 0.491 2.761 1.00 95.88 277 TYR A N 1
ATOM 2117 C CA . TYR A 1 277 ? -9.068 1.475 2.592 1.00 95.88 277 TYR A CA 1
ATOM 2118 C C . TYR A 1 277 ? -7.713 0.803 2.787 1.00 95.88 277 TYR A C 1
ATOM 2120 O O . TYR A 1 277 ? -7.594 -0.134 3.577 1.00 95.88 277 TYR A O 1
ATOM 2128 N N . MET A 1 278 ? -6.703 1.260 2.055 1.00 95.62 278 MET A N 1
ATOM 2129 C CA . MET A 1 278 ? -5.359 0.686 2.063 1.00 95.62 278 MET A CA 1
ATOM 2130 C C . MET A 1 278 ? -4.335 1.801 2.208 1.00 95.62 278 MET A C 1
ATOM 2132 O O . MET A 1 278 ? -4.511 2.877 1.640 1.00 95.62 278 MET A O 1
ATOM 2136 N N . PHE A 1 279 ? -3.271 1.544 2.957 1.00 95.31 279 PHE A N 1
ATOM 2137 C CA . PHE A 1 279 ? -2.206 2.504 3.218 1.00 95.31 279 PHE A CA 1
ATOM 2138 C C . PHE A 1 279 ? -0.866 1.786 3.211 1.00 95.31 279 PHE A C 1
ATOM 2140 O O . PHE A 1 279 ? -0.751 0.693 3.767 1.00 95.31 279 PHE A O 1
ATOM 2147 N N . ARG A 1 280 ? 0.149 2.415 2.623 1.00 93.94 280 ARG A N 1
ATOM 2148 C CA . ARG A 1 280 ? 1.549 2.095 2.908 1.00 93.94 280 ARG A CA 1
ATOM 2149 C C . ARG A 1 280 ? 1.957 2.920 4.126 1.00 93.94 280 ARG A C 1
ATOM 2151 O O . ARG A 1 280 ? 1.659 4.111 4.146 1.00 93.94 280 ARG A O 1
ATOM 2158 N N . VAL A 1 281 ? 2.543 2.303 5.148 1.00 94.81 281 VAL A N 1
ATOM 2159 C CA . VAL A 1 281 ? 2.717 2.948 6.466 1.00 94.81 281 VAL A CA 1
ATOM 2160 C C . VAL A 1 281 ? 4.142 2.909 7.014 1.00 94.81 281 VAL A C 1
ATOM 2162 O O . VAL A 1 281 ? 4.345 3.301 8.153 1.00 94.81 281 VAL A O 1
ATOM 2165 N N . ASP A 1 282 ? 5.109 2.446 6.229 1.00 90.12 282 ASP A N 1
ATOM 2166 C CA . ASP A 1 282 ? 6.505 2.250 6.623 1.00 90.12 282 ASP A CA 1
ATOM 2167 C C . ASP A 1 282 ? 7.205 3.533 7.100 1.00 90.12 282 ASP A C 1
ATOM 2169 O O . ASP A 1 282 ? 7.318 3.740 8.304 1.00 90.12 282 ASP A O 1
ATOM 2173 N N . ASP A 1 283 ? 7.678 4.392 6.197 1.00 85.94 283 ASP A N 1
ATOM 2174 C CA . ASP A 1 283 ? 8.413 5.624 6.522 1.00 85.94 283 ASP A CA 1
ATOM 2175 C C . ASP A 1 283 ? 7.463 6.800 6.778 1.00 85.94 283 ASP A C 1
ATOM 2177 O O . ASP A 1 283 ? 7.570 7.515 7.773 1.00 85.94 283 ASP A O 1
ATOM 2181 N N . VAL A 1 284 ? 6.490 6.964 5.888 1.00 87.50 284 VAL A N 1
ATOM 2182 C CA . VAL A 1 284 ? 5.397 7.925 5.983 1.00 87.50 284 VAL A CA 1
ATOM 2183 C C . VAL A 1 284 ? 4.118 7.216 5.568 1.00 87.50 284 VAL A C 1
ATOM 2185 O O . VAL A 1 284 ? 4.108 6.401 4.645 1.00 87.50 284 VAL A O 1
ATOM 2188 N N . VAL A 1 285 ? 3.007 7.562 6.213 1.00 91.50 285 VAL A N 1
ATOM 2189 C CA . VAL A 1 285 ? 1.702 7.029 5.826 1.00 91.50 285 VAL A CA 1
ATOM 2190 C C . VAL A 1 285 ? 1.256 7.639 4.500 1.00 91.50 285 VAL A C 1
ATOM 2192 O O . VAL A 1 285 ? 0.967 8.830 4.401 1.00 91.50 285 VAL A O 1
ATOM 2195 N N . ARG A 1 286 ? 1.169 6.796 3.473 1.00 89.44 286 ARG A N 1
ATOM 2196 C CA . ARG A 1 286 ? 0.714 7.152 2.130 1.00 89.44 286 ARG A CA 1
ATOM 2197 C C . ARG A 1 286 ? -0.601 6.427 1.830 1.00 89.44 286 ARG A C 1
ATOM 2199 O O . ARG A 1 286 ? -0.623 5.190 1.829 1.00 89.44 286 ARG A O 1
ATOM 2206 N N . PRO A 1 287 ? -1.702 7.158 1.575 1.00 90.56 287 PRO A N 1
ATOM 2207 C CA . PRO A 1 287 ? -2.954 6.551 1.143 1.00 90.56 287 PRO A CA 1
ATOM 2208 C C . PRO A 1 287 ? -2.779 5.804 -0.176 1.00 90.56 287 PRO A C 1
ATOM 2210 O O . PRO A 1 287 ? -2.200 6.339 -1.117 1.00 90.56 287 PRO A O 1
ATOM 2213 N N . ALA A 1 288 ? -3.315 4.591 -0.242 1.00 91.31 288 ALA A N 1
ATOM 2214 C CA . ALA A 1 288 ? -3.315 3.750 -1.427 1.00 91.31 288 ALA A CA 1
ATOM 2215 C C . ALA A 1 288 ? -4.739 3.418 -1.889 1.00 91.31 288 ALA A C 1
ATOM 2217 O O . ALA A 1 288 ? -5.733 3.636 -1.184 1.00 91.31 288 ALA A O 1
ATOM 2218 N N . GLY A 1 289 ? -4.847 2.883 -3.101 1.00 90.50 289 GLY A N 1
ATOM 2219 C CA . GLY A 1 289 ? -6.110 2.837 -3.822 1.00 90.50 289 GLY A CA 1
ATOM 2220 C C . GLY A 1 289 ? -6.438 4.176 -4.472 1.00 90.50 289 GLY A C 1
ATOM 2221 O O . GLY A 1 289 ? -5.588 5.045 -4.649 1.00 90.50 289 GLY A O 1
ATOM 2222 N N . CYS A 1 290 ? -7.695 4.335 -4.847 1.00 87.81 290 CYS A N 1
ATOM 2223 C CA . CYS A 1 290 ? -8.197 5.537 -5.471 1.00 87.81 290 CYS A CA 1
ATOM 2224 C C . CYS A 1 290 ? -8.852 6.471 -4.461 1.00 87.81 290 CYS A C 1
ATOM 2226 O O . CYS A 1 290 ? -9.423 6.055 -3.451 1.00 87.81 290 CYS A O 1
ATOM 2228 N N . SER A 1 291 ? -8.810 7.760 -4.748 1.00 79.81 291 SER A N 1
ATOM 2229 C CA . SER A 1 291 ? -9.552 8.758 -4.007 1.00 79.81 291 SER A CA 1
ATOM 2230 C C . SER A 1 291 ? -9.892 9.924 -4.916 1.00 79.81 291 SER A C 1
ATOM 2232 O O . SER A 1 291 ? -9.091 10.283 -5.764 1.00 79.81 291 SER A O 1
ATOM 2234 N N . ASN A 1 292 ? -11.052 10.549 -4.715 1.00 70.81 292 ASN A N 1
ATOM 2235 C CA . ASN A 1 292 ? -11.424 11.794 -5.402 1.00 70.81 292 ASN A CA 1
ATOM 2236 C C . ASN A 1 292 ? -10.975 13.033 -4.607 1.00 70.81 292 ASN A C 1
ATOM 2238 O O . ASN A 1 292 ? -11.673 14.046 -4.568 1.00 70.81 292 ASN A O 1
ATOM 2242 N N . LYS A 1 293 ? -9.848 12.920 -3.898 1.00 67.25 293 LYS A N 1
ATOM 2243 C CA . LYS A 1 293 ? -9.268 14.006 -3.100 1.00 67.25 293 LYS A CA 1
ATOM 2244 C C . LYS A 1 293 ? -8.727 15.089 -4.039 1.00 67.25 293 LYS A C 1
ATOM 2246 O O . LYS A 1 293 ? -8.291 14.801 -5.146 1.00 67.25 293 LYS A O 1
ATOM 2251 N N . THR A 1 294 ? -8.767 16.343 -3.607 1.00 58.47 294 THR A N 1
ATOM 2252 C CA . THR A 1 294 ? -8.140 17.455 -4.332 1.00 58.47 294 THR A CA 1
ATOM 2253 C C . THR A 1 294 ? -6.645 17.191 -4.522 1.00 58.47 294 THR A C 1
ATOM 2255 O O . THR A 1 294 ? -5.977 16.725 -3.595 1.00 58.47 294 THR A O 1
ATOM 2258 N N . GLY A 1 295 ? -6.127 17.471 -5.722 1.00 57.78 295 GLY A N 1
ATOM 2259 C CA . GLY A 1 295 ? -4.697 17.369 -6.012 1.00 57.78 295 GLY A CA 1
ATOM 2260 C C . GLY A 1 295 ? -3.873 18.167 -4.995 1.00 57.78 295 GLY A C 1
ATOM 2261 O O . GLY A 1 295 ? -4.277 19.249 -4.578 1.00 57.78 295 GLY A O 1
ATOM 2262 N N . GLY A 1 296 ? -2.746 17.606 -4.550 1.00 58.75 296 GLY A N 1
ATOM 2263 C CA . GLY A 1 296 ? -1.799 18.277 -3.650 1.00 58.75 296 GLY A CA 1
ATOM 2264 C C . GLY A 1 296 ? -1.877 17.900 -2.166 1.00 58.75 296 GLY A C 1
ATOM 2265 O O . GLY A 1 296 ? -0.953 18.238 -1.435 1.00 58.75 296 GLY A O 1
ATOM 2266 N N . THR A 1 297 ? -2.900 17.171 -1.695 1.00 66.94 297 THR A N 1
ATOM 2267 C CA . THR A 1 297 ? -2.924 16.726 -0.282 1.00 66.94 297 THR A CA 1
ATOM 2268 C C . THR A 1 297 ? -1.937 15.590 -0.001 1.00 66.94 297 THR A C 1
ATOM 2270 O O . THR A 1 297 ? -1.287 15.582 1.037 1.00 66.94 297 THR A O 1
ATOM 2273 N N . PHE A 1 298 ? -1.814 14.635 -0.926 1.00 75.44 298 PHE A N 1
ATOM 2274 C CA . PHE A 1 298 ? -0.847 13.538 -0.853 1.00 75.44 298 PHE A CA 1
ATOM 2275 C C . PHE A 1 298 ? -0.242 13.305 -2.238 1.00 75.44 298 PHE A C 1
ATOM 2277 O O . PHE A 1 298 ? -0.973 13.428 -3.229 1.00 75.44 298 PHE A O 1
ATOM 2284 N N . PRO A 1 299 ? 1.056 12.966 -2.330 1.00 83.38 299 PRO A N 1
ATOM 2285 C CA . PRO A 1 299 ? 1.648 12.586 -3.600 1.00 83.38 299 PRO A CA 1
ATOM 2286 C C . PRO A 1 299 ? 1.043 11.270 -4.103 1.00 83.38 299 PRO A C 1
ATOM 2288 O O . PRO A 1 299 ? 0.636 10.416 -3.312 1.00 83.38 299 PRO A O 1
ATOM 2291 N N . LEU A 1 300 ? 1.015 11.099 -5.424 1.00 87.94 300 LEU A N 1
ATOM 2292 C CA . LEU A 1 300 ? 0.713 9.824 -6.070 1.00 87.94 300 LEU A CA 1
ATOM 2293 C C . LEU A 1 300 ? 1.622 8.725 -5.511 1.00 87.94 300 LEU A C 1
ATOM 2295 O O . LEU A 1 300 ? 2.833 8.920 -5.382 1.00 87.94 300 LEU A O 1
ATOM 2299 N N . LEU A 1 301 ? 1.053 7.548 -5.256 1.00 89.56 301 LEU A N 1
ATOM 2300 C CA . LEU A 1 301 ? 1.858 6.341 -5.104 1.00 89.56 301 LEU A CA 1
ATOM 2301 C C . LEU A 1 301 ? 2.207 5.834 -6.499 1.00 89.56 301 LEU A C 1
ATOM 2303 O O . LEU A 1 301 ? 1.315 5.508 -7.285 1.00 89.56 301 LEU A O 1
ATOM 2307 N N . ILE A 1 302 ? 3.503 5.795 -6.790 1.00 91.44 302 ILE A N 1
ATOM 2308 C CA . ILE A 1 302 ? 4.055 5.380 -8.075 1.00 91.44 302 ILE A CA 1
ATOM 2309 C C . ILE A 1 302 ? 5.009 4.222 -7.822 1.00 91.44 302 ILE A C 1
ATOM 2311 O O . ILE A 1 302 ? 5.816 4.275 -6.895 1.00 91.44 302 ILE A O 1
ATOM 2315 N N . TYR A 1 303 ? 4.912 3.179 -8.640 1.00 90.44 303 TYR A N 1
ATOM 2316 C CA . TYR A 1 303 ? 5.854 2.074 -8.596 1.00 90.44 303 TYR A CA 1
ATOM 2317 C C . TYR A 1 303 ? 6.176 1.531 -9.998 1.00 90.44 303 TYR A C 1
ATOM 2319 O O . TYR A 1 303 ? 5.252 1.228 -10.753 1.00 90.44 303 TYR A O 1
ATOM 2327 N N . PRO A 1 304 ? 7.456 1.312 -10.337 1.00 88.94 304 PRO A N 1
ATOM 2328 C CA . PRO A 1 304 ? 8.626 1.791 -9.602 1.00 88.94 304 PRO A CA 1
ATOM 2329 C C . PRO A 1 304 ? 8.700 3.328 -9.625 1.00 88.94 304 PRO A C 1
ATOM 2331 O O . PRO A 1 304 ? 8.275 3.970 -10.582 1.00 88.94 304 PRO A O 1
ATOM 2334 N N . ASP A 1 305 ? 9.222 3.914 -8.554 1.00 84.81 305 ASP A N 1
ATOM 2335 C CA . ASP A 1 305 ? 9.469 5.354 -8.406 1.00 84.81 305 ASP A CA 1
ATOM 2336 C C . ASP A 1 305 ? 10.862 5.774 -8.908 1.00 84.81 305 ASP A C 1
ATOM 2338 O O . ASP A 1 305 ? 11.125 6.962 -9.092 1.00 84.81 305 ASP A O 1
ATOM 2342 N N . ILE A 1 306 ? 11.729 4.799 -9.195 1.00 87.25 306 ILE A N 1
ATOM 2343 C CA . ILE A 1 306 ? 13.021 4.963 -9.865 1.00 87.25 306 ILE A CA 1
ATOM 2344 C C . ILE A 1 306 ? 12.959 4.249 -11.216 1.00 87.25 306 ILE A C 1
ATOM 2346 O O . ILE A 1 306 ? 12.637 3.062 -11.282 1.00 87.25 306 ILE A O 1
ATOM 2350 N N . VAL A 1 307 ? 13.251 4.970 -12.298 1.00 87.38 307 VAL A N 1
ATOM 2351 C CA . VAL A 1 307 ? 13.107 4.470 -13.674 1.00 87.38 307 VAL A CA 1
ATOM 2352 C C . VAL A 1 307 ? 14.265 4.897 -14.562 1.00 87.38 307 VAL A C 1
ATOM 2354 O O . VAL A 1 307 ? 14.884 5.938 -14.358 1.00 87.38 307 VAL A O 1
ATOM 2357 N N . ASN A 1 308 ? 14.524 4.126 -15.607 1.00 83.81 308 ASN A N 1
ATOM 2358 C CA . ASN A 1 308 ? 15.525 4.437 -16.614 1.00 83.81 308 ASN A CA 1
ATOM 2359 C C . ASN A 1 308 ? 15.100 5.601 -17.523 1.00 83.81 308 ASN A C 1
ATOM 2361 O O . ASN A 1 308 ? 13.972 5.672 -18.014 1.00 83.81 308 ASN A O 1
ATOM 2365 N N . MET A 1 309 ? 16.058 6.471 -17.833 1.00 83.06 309 MET A N 1
ATOM 2366 C CA . MET A 1 309 ? 15.937 7.554 -18.809 1.00 83.06 309 MET A CA 1
ATOM 2367 C C . MET A 1 309 ? 15.640 7.072 -20.252 1.00 83.06 309 MET A C 1
ATOM 2369 O O . MET A 1 309 ? 15.062 7.802 -21.059 1.00 83.06 309 MET A O 1
ATOM 2373 N N . LEU A 1 310 ? 15.983 5.825 -20.601 1.00 79.50 310 LEU A N 1
ATOM 2374 C CA . LEU A 1 310 ? 15.763 5.249 -21.939 1.00 79.50 310 LEU A CA 1
ATOM 2375 C C . LEU A 1 310 ? 14.300 4.895 -22.254 1.00 79.50 310 LEU A C 1
ATOM 2377 O O . LEU A 1 310 ? 14.026 4.439 -23.367 1.00 79.50 310 LEU A O 1
ATOM 2381 N N . GLY A 1 311 ? 13.360 5.150 -21.341 1.00 71.75 311 GLY A N 1
ATOM 2382 C CA . GLY A 1 311 ? 11.946 4.839 -21.549 1.00 71.75 311 GLY A CA 1
ATOM 2383 C C . GLY A 1 311 ? 11.696 3.335 -21.667 1.00 71.75 311 GLY A C 1
ATOM 2384 O O . GLY A 1 311 ? 12.456 2.535 -21.129 1.00 71.75 311 GLY A O 1
ATOM 2385 N N . GLU A 1 312 ? 10.598 2.955 -22.333 1.00 74.19 312 GLU A N 1
ATOM 2386 C CA . GLU A 1 312 ? 10.160 1.548 -22.506 1.00 74.19 312 GLU A CA 1
ATOM 2387 C C . GLU A 1 312 ? 9.876 0.813 -21.181 1.00 74.19 312 GLU A C 1
ATOM 2389 O O . GLU A 1 312 ? 9.617 -0.388 -21.145 1.00 74.19 312 GLU A O 1
ATOM 2394 N N . MET A 1 313 ? 9.842 1.566 -20.083 1.00 79.62 313 MET A N 1
ATOM 2395 C CA . MET A 1 313 ? 9.415 1.114 -18.772 1.00 79.62 313 MET A CA 1
ATOM 2396 C C . MET A 1 313 ? 7.977 1.539 -18.514 1.00 79.62 313 MET A C 1
ATOM 2398 O O . MET A 1 313 ? 7.489 2.559 -19.007 1.00 79.62 313 MET A O 1
ATOM 2402 N N . THR A 1 314 ? 7.302 0.750 -17.691 1.00 89.50 314 THR A N 1
ATOM 2403 C CA . THR A 1 314 ? 5.955 1.049 -17.224 1.00 89.50 314 THR A CA 1
ATOM 2404 C C . THR A 1 314 ? 5.976 1.365 -15.745 1.00 89.50 314 THR A C 1
ATOM 2406 O O . THR A 1 314 ? 6.656 0.673 -14.985 1.00 89.50 314 THR A O 1
ATOM 2409 N N . VAL A 1 315 ? 5.182 2.350 -15.344 1.00 92.00 315 VAL A N 1
ATOM 2410 C CA . VAL A 1 315 ? 4.919 2.652 -13.937 1.00 92.00 315 VAL A CA 1
ATOM 2411 C C . VAL A 1 315 ? 3.443 2.458 -13.639 1.00 92.00 315 VAL A C 1
ATOM 2413 O O . VAL A 1 315 ? 2.585 2.853 -14.430 1.00 92.00 315 VAL A O 1
ATOM 2416 N N . ASP A 1 316 ? 3.158 1.846 -12.501 1.00 92.81 316 ASP A N 1
ATOM 2417 C CA . ASP A 1 316 ? 1.815 1.724 -11.961 1.00 92.81 316 ASP A CA 1
ATOM 2418 C C . ASP A 1 316 ? 1.567 2.893 -11.001 1.00 92.81 316 ASP A C 1
ATOM 2420 O O . ASP A 1 316 ? 2.435 3.244 -10.198 1.00 92.81 316 ASP A O 1
ATOM 2424 N N . VAL A 1 317 ? 0.392 3.515 -11.102 1.00 92.81 317 VAL A N 1
ATOM 2425 C CA . VAL A 1 317 ? 0.036 4.719 -10.341 1.00 92.81 317 VAL A CA 1
ATOM 2426 C C . VAL A 1 317 ? -1.293 4.550 -9.606 1.00 92.81 317 VAL A C 1
ATOM 2428 O O . VAL A 1 317 ? -2.271 4.059 -10.176 1.00 92.81 317 VAL A O 1
ATOM 2431 N N . ASN A 1 318 ? -1.337 4.998 -8.349 1.00 91.12 318 ASN A N 1
ATOM 2432 C CA . ASN A 1 318 ? -2.569 5.249 -7.599 1.00 91.12 318 ASN A CA 1
ATOM 2433 C C . ASN A 1 318 ? -2.798 6.747 -7.419 1.00 91.12 318 ASN A C 1
ATOM 2435 O O . ASN A 1 318 ? -1.864 7.490 -7.125 1.00 91.12 318 ASN A O 1
ATOM 2439 N N . GLY A 1 319 ? -4.059 7.167 -7.477 1.00 85.06 319 GLY A N 1
ATOM 2440 C CA . GLY A 1 319 ? -4.458 8.546 -7.217 1.00 85.06 319 GLY A CA 1
ATOM 2441 C C . GLY A 1 319 ? -5.958 8.713 -7.396 1.00 85.06 319 GLY A C 1
ATOM 2442 O O . GLY A 1 319 ? -6.737 8.350 -6.521 1.00 85.06 319 GLY A O 1
ATOM 2443 N N . LEU A 1 320 ? -6.362 9.224 -8.555 1.00 87.06 320 LEU A N 1
ATOM 2444 C CA . LEU A 1 320 ? -7.761 9.429 -8.927 1.00 87.06 320 LEU A CA 1
ATOM 2445 C C . LEU A 1 320 ? -8.551 8.111 -9.019 1.00 87.06 320 LEU A C 1
ATOM 2447 O O . LEU A 1 320 ? -8.038 7.109 -9.517 1.00 87.06 320 LEU A O 1
ATOM 2451 N N . CYS A 1 321 ? -9.832 8.127 -8.631 1.00 88.44 321 CYS A N 1
ATOM 2452 C CA . CYS A 1 321 ? -10.761 7.051 -8.993 1.00 88.44 321 CYS A CA 1
ATOM 2453 C C . CYS A 1 321 ? -11.110 7.117 -10.480 1.00 88.44 321 CYS A C 1
ATOM 2455 O O . CYS A 1 321 ? -11.774 8.044 -10.940 1.00 88.44 321 CYS A O 1
ATOM 2457 N N . MET A 1 322 ? -10.644 6.118 -11.226 1.00 90.19 322 MET A N 1
ATOM 2458 C CA . MET A 1 322 ? -10.723 6.094 -12.681 1.00 90.19 322 MET A CA 1
ATOM 2459 C C . MET A 1 322 ? -12.048 5.527 -13.186 1.00 90.19 322 MET A C 1
ATOM 2461 O O . MET A 1 322 ? -12.530 4.498 -12.709 1.00 90.19 322 MET A O 1
ATOM 2465 N N . ASN A 1 323 ? -12.593 6.174 -14.213 1.00 88.62 323 ASN A N 1
ATOM 2466 C CA . ASN A 1 323 ? -13.763 5.741 -14.964 1.00 88.62 323 ASN A CA 1
ATOM 2467 C C . ASN A 1 323 ? -13.335 4.873 -16.162 1.00 88.62 323 ASN A C 1
ATOM 2469 O O . ASN A 1 323 ? -12.244 5.025 -16.715 1.00 88.62 323 ASN A O 1
ATOM 2473 N N . SER A 1 324 ? -14.201 3.950 -16.574 1.00 87.56 324 SER A N 1
ATOM 2474 C CA . SER A 1 324 ? -13.993 3.120 -17.751 1.00 87.56 324 SER A CA 1
ATOM 2475 C C . SER A 1 324 ? -14.056 3.853 -19.083 1.00 87.56 324 SER A C 1
ATOM 2477 O O . SER A 1 324 ? -13.433 3.398 -20.037 1.00 87.56 324 SER A O 1
ATOM 2479 N N . GLU A 1 325 ? -14.790 4.961 -19.137 1.00 89.12 325 GLU A N 1
ATOM 2480 C CA . GLU A 1 325 ? -15.062 5.718 -20.365 1.00 89.12 325 GLU A CA 1
ATOM 2481 C C . GLU A 1 325 ? -13.976 6.749 -20.702 1.00 89.12 325 GLU A C 1
ATOM 2483 O O . GLU A 1 325 ? -13.980 7.326 -21.786 1.00 89.12 325 GLU A O 1
ATOM 2488 N N . GLN A 1 326 ? -13.044 6.995 -19.778 1.00 87.94 326 GLN A N 1
ATOM 2489 C CA . GLN A 1 326 ? -12.002 8.008 -19.920 1.00 87.94 326 GLN A CA 1
ATOM 2490 C C . GLN A 1 326 ? -10.633 7.378 -20.177 1.00 87.94 326 GLN A C 1
ATOM 2492 O O . GLN A 1 326 ? -10.298 6.316 -19.647 1.00 87.94 326 GLN A O 1
ATOM 2497 N N . THR A 1 327 ? -9.816 8.077 -20.963 1.00 90.62 327 THR A N 1
ATOM 2498 C CA . THR A 1 327 ? -8.385 7.804 -21.105 1.00 90.62 327 THR A CA 1
ATOM 2499 C C . THR A 1 327 ? -7.593 8.683 -20.146 1.00 90.62 327 THR A C 1
ATOM 2501 O O . THR A 1 327 ? -7.998 9.801 -19.822 1.00 90.62 327 THR A O 1
ATOM 2504 N N . TYR A 1 328 ? -6.453 8.175 -19.688 1.00 91.62 328 TYR A N 1
ATOM 2505 C CA . TYR A 1 328 ? -5.613 8.845 -18.701 1.00 91.62 328 TYR A CA 1
ATOM 2506 C C . TYR A 1 328 ? -4.207 9.039 -19.250 1.00 91.62 328 TYR A C 1
ATOM 2508 O O . TYR A 1 328 ? -3.704 8.220 -20.023 1.00 91.62 328 TYR A O 1
ATOM 2516 N N . ILE A 1 329 ? -3.576 10.129 -18.831 1.00 92.69 329 ILE A N 1
ATOM 2517 C CA . ILE A 1 329 ? -2.197 10.453 -19.177 1.00 92.69 329 ILE A CA 1
ATOM 2518 C C . ILE A 1 329 ? -1.416 10.800 -17.914 1.00 92.69 329 ILE A C 1
ATOM 2520 O O . ILE A 1 329 ? -1.965 11.328 -16.944 1.00 92.69 329 ILE A O 1
ATOM 2524 N N . LEU A 1 330 ? -0.118 10.525 -17.954 1.00 92.75 330 LEU A N 1
ATOM 2525 C CA . LEU A 1 330 ? 0.841 10.977 -16.961 1.00 92.75 330 LEU A CA 1
ATOM 2526 C C . LEU A 1 330 ? 1.731 12.024 -17.626 1.00 92.75 330 LEU A C 1
ATOM 2528 O O . LEU A 1 330 ? 2.580 11.711 -18.461 1.00 92.75 330 LEU A O 1
ATOM 2532 N N . MET A 1 331 ? 1.495 13.291 -17.308 1.00 91.69 331 MET A N 1
ATOM 2533 C CA . MET A 1 331 ? 2.324 14.384 -17.799 1.00 91.69 331 MET A CA 1
ATOM 2534 C C . MET A 1 331 ? 3.615 14.432 -16.995 1.00 91.69 331 MET A C 1
ATOM 2536 O O . MET A 1 331 ? 3.587 14.363 -15.770 1.00 91.69 331 MET A O 1
ATOM 2540 N N . ILE A 1 332 ? 4.737 14.571 -17.689 1.00 91.56 332 ILE A N 1
ATOM 2541 C CA . ILE A 1 332 ? 6.062 14.679 -17.085 1.00 91.56 332 ILE A CA 1
ATOM 2542 C C . ILE A 1 332 ? 6.524 16.120 -17.291 1.00 91.56 332 ILE A C 1
ATOM 2544 O O . ILE A 1 332 ? 6.426 16.648 -18.400 1.00 91.56 332 ILE A O 1
ATOM 2548 N N . GLU A 1 333 ? 6.991 16.769 -16.228 1.00 87.62 333 GLU A N 1
ATOM 2549 C CA . GLU A 1 333 ? 7.412 18.170 -16.250 1.00 87.62 333 GLU A CA 1
ATOM 2550 C C . GLU A 1 333 ? 8.350 18.482 -17.432 1.00 87.62 333 GLU A C 1
ATOM 2552 O O . GLU A 1 333 ? 9.440 17.923 -17.541 1.00 87.62 333 GLU A O 1
ATOM 2557 N N . GLN A 1 334 ? 7.915 19.385 -18.324 1.00 85.00 334 GLN A N 1
ATOM 2558 C CA . GLN A 1 334 ? 8.647 19.825 -19.525 1.00 85.00 334 GLN A CA 1
ATOM 2559 C C . GLN A 1 334 ? 9.031 18.700 -20.511 1.00 85.00 334 GLN A C 1
ATOM 2561 O O . GLN A 1 334 ? 9.984 18.841 -21.287 1.00 85.00 334 GLN A O 1
ATOM 2566 N N . ARG A 1 335 ? 8.324 17.567 -20.499 1.00 86.62 335 ARG A N 1
ATOM 2567 C CA . ARG A 1 335 ? 8.617 16.389 -21.332 1.00 86.62 335 ARG A CA 1
ATOM 2568 C C . ARG A 1 335 ? 7.339 15.850 -21.993 1.00 86.62 335 ARG A C 1
ATOM 2570 O O . ARG A 1 335 ? 6.237 16.260 -21.624 1.00 86.62 335 ARG A O 1
ATOM 2577 N N . PRO A 1 336 ? 7.456 14.957 -22.996 1.00 87.56 336 PRO A N 1
ATOM 2578 C CA . PRO A 1 336 ? 6.294 14.288 -23.573 1.00 87.56 336 PRO A CA 1
ATOM 2579 C C . PRO A 1 336 ? 5.483 13.553 -22.500 1.00 87.56 336 PRO A C 1
ATOM 2581 O O . PRO A 1 336 ? 6.054 12.960 -21.585 1.00 87.56 336 PRO A O 1
ATOM 2584 N N . SER A 1 337 ? 4.155 13.580 -22.614 1.00 90.56 337 SER A N 1
ATOM 2585 C CA . SER A 1 337 ? 3.277 12.831 -21.717 1.00 90.56 337 SER A CA 1
ATOM 2586 C C . SER A 1 337 ? 3.337 11.329 -22.004 1.00 90.56 337 SER A C 1
ATOM 2588 O O . SER A 1 337 ? 3.483 10.894 -23.148 1.00 90.56 337 SER A O 1
ATOM 2590 N N . ALA A 1 338 ? 3.207 10.534 -20.947 1.00 92.94 338 ALA A N 1
ATOM 2591 C CA . ALA A 1 338 ? 3.098 9.087 -21.014 1.00 92.94 338 ALA A CA 1
ATOM 2592 C C . ALA A 1 338 ? 1.616 8.682 -21.144 1.00 92.94 338 ALA A C 1
ATOM 2594 O O . ALA A 1 338 ? 0.803 9.089 -20.303 1.00 92.94 338 ALA A O 1
ATOM 2595 N N . PRO A 1 339 ? 1.229 7.889 -22.160 1.00 93.69 339 PRO A N 1
ATOM 2596 C CA . PRO A 1 339 ? -0.111 7.317 -22.218 1.00 93.69 339 PRO A CA 1
ATOM 2597 C C . PRO A 1 339 ? -0.293 6.291 -21.095 1.00 93.69 339 PRO A C 1
ATOM 2599 O O . PRO A 1 339 ? 0.629 5.527 -20.795 1.00 93.69 339 PRO A O 1
ATOM 2602 N N . CYS A 1 340 ? -1.482 6.249 -20.490 1.00 93.94 340 CYS A N 1
ATOM 2603 C CA . CYS A 1 340 ? -1.803 5.299 -19.430 1.00 93.94 340 CYS A CA 1
ATOM 2604 C C . CYS A 1 340 ? -2.995 4.414 -19.796 1.00 93.94 340 CYS A C 1
ATOM 2606 O O . CYS A 1 340 ? -3.989 4.859 -20.367 1.00 93.94 340 CYS A O 1
ATOM 2608 N N . THR A 1 341 ? -2.907 3.148 -19.404 1.00 92.75 341 THR A N 1
ATOM 2609 C CA . THR A 1 341 ? -3.985 2.164 -19.503 1.00 92.75 341 THR A CA 1
ATOM 2610 C C . THR A 1 341 ? -4.543 1.883 -18.118 1.00 92.75 341 THR A C 1
ATOM 2612 O O . THR A 1 341 ? -3.802 1.722 -17.149 1.00 92.75 341 THR A O 1
ATOM 2615 N N . ARG A 1 342 ? -5.868 1.846 -17.999 1.00 91.81 342 ARG A N 1
ATOM 2616 C CA . ARG A 1 342 ? -6.535 1.528 -16.737 1.00 91.81 342 ARG A CA 1
ATOM 2617 C C . ARG A 1 342 ? -6.481 0.016 -16.506 1.00 91.81 342 ARG A C 1
ATOM 2619 O O . ARG A 1 342 ? -7.044 -0.729 -17.303 1.00 91.81 342 ARG A O 1
ATOM 2626 N N . ILE A 1 343 ? -5.878 -0.426 -15.402 1.00 90.06 343 ILE A N 1
ATOM 2627 C CA . ILE A 1 343 ? -5.932 -1.835 -14.978 1.00 90.06 343 ILE A CA 1
ATOM 2628 C C . ILE A 1 343 ? -7.262 -2.093 -14.262 1.00 90.06 343 ILE A C 1
ATOM 2630 O O . ILE A 1 343 ? -8.017 -3.000 -14.617 1.00 90.06 343 ILE A O 1
ATOM 2634 N N . ASN A 1 344 ? -7.576 -1.251 -13.277 1.00 90.81 344 ASN A N 1
ATOM 2635 C CA . ASN A 1 344 ? -8.827 -1.269 -12.523 1.00 90.81 344 ASN A CA 1
ATOM 2636 C C . ASN A 1 344 ? -9.210 0.165 -12.099 1.00 90.81 344 ASN A C 1
ATOM 2638 O O . ASN A 1 344 ? -8.598 1.128 -12.550 1.00 90.81 344 ASN A O 1
ATOM 2642 N N . ALA A 1 345 ? -10.237 0.347 -11.264 1.00 91.00 345 ALA A N 1
ATOM 2643 C CA . ALA A 1 345 ? -10.675 1.694 -10.867 1.00 91.00 345 ALA A CA 1
ATOM 2644 C C . ALA A 1 345 ? -9.641 2.475 -10.021 1.00 91.00 345 ALA A C 1
ATOM 2646 O O . ALA A 1 345 ? -9.809 3.678 -9.829 1.00 91.00 345 ALA A O 1
ATOM 2647 N N . ALA A 1 346 ? -8.601 1.812 -9.504 1.00 91.50 346 ALA A N 1
ATOM 2648 C CA . ALA A 1 346 ? -7.599 2.386 -8.609 1.00 91.50 346 ALA A CA 1
ATOM 2649 C C . ALA A 1 346 ? -6.163 2.402 -9.143 1.00 91.50 346 ALA A C 1
ATOM 2651 O O . ALA A 1 346 ? -5.377 3.232 -8.689 1.00 91.50 346 ALA A O 1
ATOM 2652 N N . ILE A 1 347 ? -5.827 1.532 -10.096 1.00 92.69 347 ILE A N 1
ATOM 2653 C CA . ILE A 1 347 ? -4.484 1.401 -10.664 1.00 92.69 347 ILE A CA 1
ATOM 2654 C C . ILE A 1 347 ? -4.522 1.655 -12.173 1.00 92.69 347 ILE A C 1
ATOM 2656 O O . ILE A 1 347 ? -5.287 1.022 -12.912 1.00 92.69 347 ILE A O 1
ATOM 2660 N N . ALA A 1 348 ? -3.660 2.561 -12.629 1.00 93.31 348 ALA A N 1
ATOM 2661 C CA . ALA A 1 348 ? -3.323 2.735 -14.038 1.00 93.31 348 ALA A CA 1
ATOM 2662 C C . ALA A 1 348 ? -1.858 2.388 -14.283 1.00 93.31 348 ALA A C 1
ATOM 2664 O O . ALA A 1 348 ? -1.009 2.653 -13.440 1.00 93.31 348 ALA A O 1
ATOM 2665 N N . ARG A 1 349 ? -1.577 1.847 -15.468 1.00 93.62 349 ARG A N 1
ATOM 2666 C CA . ARG A 1 349 ? -0.233 1.582 -15.972 1.00 93.62 349 ARG A CA 1
ATOM 2667 C C . ARG A 1 349 ? 0.128 2.585 -17.051 1.00 93.62 349 ARG A C 1
ATOM 2669 O O . ARG A 1 349 ? -0.501 2.601 -18.108 1.00 93.62 349 ARG A O 1
ATOM 2676 N N . CYS A 1 350 ? 1.144 3.392 -16.789 1.00 94.12 350 CYS A N 1
ATOM 2677 C CA . CYS A 1 350 ? 1.635 4.431 -17.683 1.00 94.12 350 CYS A CA 1
ATOM 2678 C C . CYS A 1 350 ? 2.925 3.991 -18.375 1.00 94.12 350 CYS A C 1
ATOM 2680 O O . CYS A 1 350 ? 3.830 3.463 -17.730 1.00 94.12 350 CYS A O 1
ATOM 2682 N N . TYR A 1 351 ? 3.011 4.222 -19.683 1.00 92.94 351 TYR A N 1
ATOM 2683 C CA . TYR A 1 351 ? 4.148 3.828 -20.516 1.00 92.94 351 TYR A CA 1
ATOM 2684 C C . TYR A 1 351 ? 5.082 5.020 -20.695 1.00 92.94 351 TYR A C 1
ATOM 2686 O O . TYR A 1 351 ? 4.748 5.978 -21.396 1.00 92.94 351 TYR A O 1
ATOM 2694 N N . LEU A 1 352 ? 6.235 4.987 -20.029 1.00 91.56 352 LEU A N 1
ATOM 2695 C CA . LEU A 1 352 ? 7.134 6.132 -19.990 1.00 91.56 352 LEU A CA 1
ATOM 2696 C C . LEU A 1 352 ? 7.853 6.331 -21.337 1.00 91.56 352 LEU A C 1
ATOM 2698 O O . LEU A 1 352 ? 8.417 5.375 -21.886 1.00 91.56 352 LEU A O 1
ATOM 2702 N N . PRO A 1 353 ? 7.876 7.567 -21.872 1.00 90.38 353 PRO A N 1
ATOM 2703 C CA . PRO A 1 353 ? 8.683 7.900 -23.033 1.00 90.38 353 PRO A CA 1
ATOM 2704 C C . PRO A 1 353 ? 10.169 7.993 -22.661 1.00 90.38 353 PRO A C 1
ATOM 2706 O O . PRO A 1 353 ? 10.551 7.993 -21.492 1.00 90.38 353 PRO A O 1
ATOM 2709 N N . LYS A 1 354 ? 11.016 8.132 -23.682 1.00 86.94 354 LYS A N 1
ATOM 2710 C CA . LYS A 1 354 ? 12.433 8.476 -23.515 1.00 86.94 354 LYS A CA 1
ATOM 2711 C C . LYS A 1 354 ? 12.562 9.888 -22.936 1.00 86.94 354 LYS A C 1
ATOM 2713 O O . LYS A 1 354 ? 12.016 10.838 -23.498 1.00 86.94 354 LYS A O 1
ATOM 2718 N N . VAL A 1 355 ? 13.305 10.018 -21.840 1.00 84.19 355 VAL A N 1
ATOM 2719 C CA . VAL A 1 355 ? 13.602 11.283 -21.155 1.00 84.19 355 VAL A CA 1
ATOM 2720 C C . VAL A 1 355 ? 15.121 11.422 -21.117 1.00 84.19 355 VAL A C 1
ATOM 2722 O O . VAL A 1 355 ? 15.794 10.563 -20.579 1.00 84.19 355 VAL A O 1
ATOM 2725 N N . TYR A 1 356 ? 15.697 12.456 -21.732 1.00 80.81 356 TYR A N 1
ATOM 2726 C CA . TYR A 1 356 ? 17.157 12.543 -21.940 1.00 80.81 356 TYR A CA 1
ATOM 2727 C C . TYR A 1 356 ? 17.926 13.228 -20.802 1.00 80.81 356 TYR A C 1
ATOM 2729 O O . TYR A 1 356 ? 19.088 13.597 -20.965 1.00 80.81 356 TYR A O 1
ATOM 2737 N N . ASP A 1 357 ? 17.288 13.408 -19.654 1.00 82.12 357 ASP A N 1
ATOM 2738 C CA . ASP A 1 357 ? 17.865 14.024 -18.473 1.00 82.12 357 ASP A CA 1
ATOM 2739 C C . ASP A 1 357 ? 17.536 13.224 -17.214 1.00 82.12 357 ASP A C 1
ATOM 2741 O O . ASP A 1 357 ? 16.445 12.678 -17.063 1.00 82.12 357 ASP A O 1
ATOM 2745 N N . TRP A 1 358 ? 18.511 13.154 -16.312 1.00 83.62 358 TRP A N 1
ATOM 2746 C CA . TRP A 1 358 ? 18.410 12.425 -15.055 1.00 83.62 358 TRP A CA 1
ATOM 2747 C C . TRP A 1 358 ? 17.925 13.339 -13.923 1.00 83.62 358 TRP A C 1
ATOM 2749 O O . TRP A 1 358 ? 17.960 14.569 -14.025 1.00 83.62 358 TRP A O 1
ATOM 2759 N N . GLY A 1 359 ? 17.470 12.726 -12.833 1.00 86.75 359 GLY A N 1
ATOM 2760 C CA . GLY A 1 359 ? 16.993 13.409 -11.635 1.00 86.75 359 GLY A CA 1
ATOM 2761 C C . GLY A 1 359 ? 15.493 13.252 -11.394 1.00 86.75 359 GLY A C 1
ATOM 2762 O O . GLY A 1 359 ? 14.766 12.636 -12.175 1.00 86.75 359 GLY A O 1
ATOM 2763 N N . THR A 1 360 ? 15.028 13.821 -10.283 1.00 90.56 360 THR A N 1
ATOM 2764 C CA . THR A 1 360 ? 13.612 13.805 -9.905 1.00 90.56 360 THR A CA 1
ATOM 2765 C C . THR A 1 360 ? 12.810 14.686 -10.850 1.00 90.56 360 THR A C 1
ATOM 2767 O O . THR A 1 360 ? 13.141 15.856 -11.040 1.00 90.56 360 THR A O 1
ATOM 2770 N N . LYS A 1 361 ? 11.742 14.133 -11.423 1.00 91.06 361 LYS A N 1
ATOM 2771 C CA . LYS A 1 361 ? 10.762 14.858 -12.230 1.00 91.06 361 LYS A CA 1
ATOM 2772 C C . LYS A 1 361 ? 9.414 14.847 -11.540 1.00 91.06 361 LYS A C 1
ATOM 2774 O O . LYS A 1 361 ? 8.970 13.807 -11.047 1.00 91.06 361 LYS A O 1
ATOM 2779 N N . THR A 1 362 ? 8.761 16.001 -11.550 1.00 91.75 362 THR A N 1
ATOM 2780 C CA . THR A 1 362 ? 7.368 16.115 -11.131 1.00 91.75 362 THR A CA 1
ATOM 2781 C C . THR A 1 362 ? 6.484 15.524 -12.220 1.00 91.75 362 THR A C 1
ATOM 2783 O O . THR A 1 362 ? 6.664 15.809 -13.409 1.00 91.75 362 THR A O 1
ATOM 2786 N N . VAL A 1 363 ? 5.532 14.688 -11.822 1.00 91.75 363 VAL A N 1
ATOM 2787 C CA . VAL A 1 363 ? 4.560 14.089 -12.734 1.00 91.75 363 VAL A CA 1
ATOM 2788 C C . VAL A 1 363 ? 3.140 14.400 -12.299 1.00 91.75 363 VAL A C 1
ATOM 2790 O O . VAL A 1 363 ? 2.853 14.528 -11.111 1.00 91.75 363 VAL A O 1
ATOM 2793 N N . PHE A 1 364 ? 2.249 14.508 -13.277 1.00 90.44 364 PHE A N 1
ATOM 2794 C CA . PHE A 1 364 ? 0.858 14.887 -13.082 1.00 90.44 364 PHE A CA 1
ATOM 2795 C C . PHE A 1 364 ? -0.049 13.846 -13.732 1.00 90.44 364 PHE A C 1
ATOM 2797 O O . PHE A 1 364 ? 0.011 13.637 -14.944 1.00 90.44 364 PHE A O 1
ATOM 2804 N N . PHE A 1 365 ? -0.879 13.179 -12.936 1.00 90.19 365 PHE A N 1
ATOM 2805 C CA . PHE A 1 365 ? -1.824 12.176 -13.416 1.00 90.19 365 PHE A CA 1
ATOM 2806 C C . PHE A 1 365 ? -3.226 12.771 -13.535 1.00 90.19 365 PHE A C 1
ATOM 2808 O O . PHE A 1 365 ? -3.765 13.297 -12.555 1.00 90.19 365 PHE A O 1
ATOM 2815 N N . GLN A 1 366 ? -3.814 12.685 -14.732 1.00 88.31 366 GLN A N 1
ATOM 2816 C CA . GLN A 1 366 ? -5.132 13.253 -15.018 1.00 88.31 366 GLN A CA 1
ATOM 2817 C C . GLN A 1 366 ? -5.830 12.589 -16.222 1.00 88.31 366 GLN A C 1
ATOM 2819 O O . GLN A 1 366 ? -5.168 11.938 -17.040 1.00 88.31 366 GLN A O 1
ATOM 2824 N N . PRO A 1 367 ? -7.164 12.742 -16.360 1.00 88.88 367 PRO A N 1
ATOM 2825 C CA . PRO A 1 367 ? -7.873 12.370 -17.581 1.00 88.88 367 PRO A CA 1
ATOM 2826 C C . PRO A 1 367 ? -7.346 13.159 -18.785 1.00 88.88 367 PRO A C 1
ATOM 2828 O O . PRO A 1 367 ? -7.061 14.348 -18.677 1.00 88.88 367 PRO A O 1
ATOM 2831 N N . GLN A 1 368 ? -7.279 12.536 -19.959 1.00 84.62 368 GLN A N 1
ATOM 2832 C CA . GLN A 1 368 ? -6.825 13.201 -21.186 1.00 84.62 368 GLN A CA 1
ATOM 2833 C C . GLN A 1 368 ? -7.773 14.324 -21.640 1.00 84.62 368 GLN A C 1
ATOM 2835 O O . GLN A 1 368 ? -7.345 15.264 -22.304 1.00 84.62 368 GLN A O 1
ATOM 2840 N N . SER A 1 369 ? -9.059 14.224 -21.291 1.00 78.19 369 SER A N 1
ATOM 2841 C CA . SER A 1 369 ? -10.067 15.252 -21.570 1.00 78.19 369 SER A CA 1
ATOM 2842 C C . SER A 1 369 ? -9.928 16.494 -20.689 1.00 78.19 369 SER A C 1
ATOM 2844 O O . SER A 1 369 ? -10.476 17.537 -21.036 1.00 78.19 369 SER A O 1
ATOM 2846 N N . SER A 1 370 ? -9.240 16.386 -19.549 1.00 68.19 370 SER A N 1
ATOM 2847 C CA . SER A 1 370 ? -8.991 17.522 -18.666 1.00 68.19 370 SER A CA 1
ATOM 2848 C C . SER A 1 370 ? -7.923 18.409 -19.298 1.00 68.19 370 SER A C 1
ATOM 2850 O O . SER A 1 370 ? -6.796 17.979 -19.548 1.00 68.19 370 SER A O 1
ATOM 2852 N N . GLY A 1 371 ? -8.307 19.642 -19.633 1.00 58.03 371 GLY A N 1
ATOM 2853 C CA . GLY A 1 371 ? -7.407 20.618 -20.243 1.00 58.03 371 GLY A CA 1
ATOM 2854 C C . GLY A 1 371 ? -6.232 20.978 -19.327 1.00 58.03 371 GLY A C 1
ATOM 2855 O O . GLY A 1 371 ? -6.272 20.761 -18.121 1.00 58.03 371 GLY A O 1
ATOM 2856 N N . ILE A 1 372 ? -5.197 21.600 -19.902 1.00 54.34 372 ILE A N 1
ATOM 2857 C CA . ILE A 1 372 ? -3.943 21.993 -19.221 1.00 54.34 372 ILE A CA 1
ATOM 2858 C C . ILE A 1 372 ? -4.179 22.902 -17.989 1.00 54.34 372 ILE A C 1
ATOM 2860 O O . ILE A 1 372 ? -3.330 22.960 -17.106 1.00 54.34 372 ILE A O 1
ATOM 2864 N N . ASN A 1 373 ? -5.339 23.566 -17.904 1.00 51.97 373 ASN A N 1
ATOM 2865 C CA . ASN A 1 373 ? -5.678 24.535 -16.855 1.00 51.97 373 ASN A CA 1
ATOM 2866 C C . ASN A 1 373 ? -6.701 24.025 -15.818 1.00 51.97 373 ASN A C 1
ATOM 2868 O O . ASN A 1 373 ? -7.176 24.819 -15.009 1.00 51.97 373 ASN A O 1
ATOM 2872 N N . GLU A 1 374 ? -7.088 22.744 -15.824 1.00 57.09 374 GLU A N 1
ATOM 2873 C CA . GLU A 1 374 ? -7.915 22.206 -14.735 1.00 57.09 374 GLU A CA 1
ATOM 2874 C C . GLU A 1 374 ? -7.023 21.825 -13.541 1.00 57.09 374 GLU A C 1
ATOM 2876 O O . GLU A 1 374 ? -6.278 20.851 -13.597 1.00 57.09 374 GLU A O 1
ATOM 2881 N N . GLU A 1 375 ? -7.123 22.570 -12.433 1.00 53.25 375 GLU A N 1
ATOM 2882 C CA . GLU A 1 375 ? -6.349 22.414 -11.178 1.00 53.25 375 GLU A CA 1
ATOM 2883 C C . GLU A 1 375 ? -6.617 21.096 -10.402 1.00 53.25 375 GLU A C 1
ATOM 2885 O O . GLU A 1 375 ? -6.504 21.030 -9.179 1.00 53.25 375 GLU A O 1
ATOM 2890 N N . LYS A 1 376 ? -6.994 20.009 -11.083 1.00 61.78 376 LYS A N 1
ATOM 2891 C CA . LYS A 1 376 ? -7.317 18.704 -10.476 1.00 61.78 376 LYS A CA 1
ATOM 2892 C C . LYS A 1 376 ? -6.301 17.612 -10.811 1.00 61.78 376 LYS A C 1
ATOM 2894 O O . LYS A 1 376 ? -6.624 16.428 -10.713 1.00 61.78 376 LYS A O 1
ATOM 2899 N N . ALA A 1 377 ? -5.088 17.987 -11.202 1.00 70.12 377 ALA A N 1
ATOM 2900 C CA . ALA A 1 377 ? -4.034 17.022 -11.463 1.00 70.12 377 ALA A CA 1
ATOM 2901 C C . ALA A 1 377 ? -3.459 16.463 -10.151 1.00 70.12 377 ALA A C 1
ATOM 2903 O O . ALA A 1 377 ? -3.132 17.205 -9.222 1.00 70.12 377 ALA A O 1
ATOM 2904 N N . TYR A 1 378 ? -3.320 15.141 -10.072 1.00 84.69 378 TYR A N 1
ATOM 2905 C CA . TYR A 1 378 ? -2.662 14.490 -8.942 1.00 84.69 378 TYR A CA 1
ATOM 2906 C C . TYR A 1 378 ? -1.157 14.524 -9.179 1.00 84.69 378 TYR A C 1
ATOM 2908 O O . TYR A 1 378 ? -0.698 14.136 -10.251 1.00 84.69 378 TYR A O 1
ATOM 2916 N N . VAL A 1 379 ? -0.398 14.992 -8.193 1.00 88.44 379 VAL A N 1
ATOM 2917 C CA . VAL A 1 379 ? 1.043 15.233 -8.328 1.00 88.44 379 VAL A CA 1
ATOM 2918 C C . VAL A 1 379 ? 1.824 14.063 -7.747 1.00 88.44 379 VAL A C 1
ATOM 2920 O O . VAL A 1 379 ? 1.486 13.569 -6.677 1.00 88.44 379 VAL A O 1
ATOM 2923 N N . GLY A 1 380 ? 2.881 13.630 -8.420 1.00 89.81 380 GLY A N 1
ATOM 2924 C CA . GLY A 1 380 ? 3.828 12.639 -7.923 1.00 89.81 380 GLY A CA 1
ATOM 2925 C C . GLY A 1 380 ? 5.249 12.954 -8.362 1.00 89.81 380 GLY A C 1
ATOM 2926 O O . GLY A 1 380 ? 5.492 13.935 -9.067 1.00 89.81 380 GLY A O 1
ATOM 2927 N N . PHE A 1 381 ? 6.184 12.097 -7.967 1.00 91.00 381 PHE A N 1
ATOM 2928 C CA . PHE A 1 381 ? 7.600 12.259 -8.280 1.00 91.00 381 PHE A CA 1
ATOM 2929 C C . PHE A 1 381 ? 8.170 10.944 -8.792 1.00 91.00 381 PHE A C 1
ATOM 2931 O O . PHE A 1 381 ? 7.893 9.889 -8.227 1.00 91.00 381 PHE A O 1
ATOM 2938 N N . ILE A 1 382 ? 8.962 11.022 -9.858 1.00 91.88 382 ILE A N 1
ATOM 2939 C CA . ILE A 1 382 ? 9.690 9.884 -10.421 1.00 91.88 382 ILE A CA 1
ATOM 2940 C C . ILE A 1 382 ? 11.155 10.283 -10.560 1.00 91.88 382 ILE A C 1
ATOM 2942 O O . ILE A 1 382 ? 11.460 11.359 -11.078 1.00 91.88 382 ILE A O 1
ATOM 2946 N N . TYR A 1 383 ? 12.066 9.426 -10.112 1.00 90.88 383 TYR A N 1
ATOM 2947 C CA . TYR A 1 383 ? 13.501 9.627 -10.259 1.00 90.88 383 TYR A CA 1
ATOM 2948 C C . TYR A 1 383 ? 14.016 8.926 -11.517 1.00 90.88 383 TYR A C 1
ATOM 2950 O O . TYR A 1 383 ? 14.040 7.698 -11.590 1.00 90.88 383 TYR A O 1
ATOM 2958 N N . PHE A 1 384 ? 14.435 9.706 -12.514 1.00 89.12 384 PHE A N 1
ATOM 2959 C CA . PHE A 1 384 ? 15.009 9.174 -13.747 1.00 89.12 384 PHE A CA 1
ATOM 2960 C C . PHE A 1 384 ? 16.514 8.961 -13.579 1.00 89.12 384 PHE A C 1
ATOM 2962 O O . PHE A 1 384 ? 17.254 9.908 -13.297 1.00 89.12 384 PHE A O 1
ATOM 2969 N N . VAL A 1 385 ? 16.976 7.728 -13.776 1.00 85.88 385 VAL A N 1
ATOM 2970 C CA . VAL A 1 385 ? 18.387 7.344 -13.677 1.00 85.88 385 VAL A CA 1
ATOM 2971 C C . VAL A 1 385 ? 19.003 7.080 -15.047 1.00 85.88 385 VAL A C 1
ATOM 2973 O O . VAL A 1 385 ? 18.317 6.614 -15.964 1.00 85.88 385 VAL A O 1
ATOM 2976 N N . PRO A 1 386 ? 20.312 7.347 -15.211 1.00 81.56 386 PRO A N 1
ATOM 2977 C CA . PRO A 1 386 ? 21.034 6.872 -16.375 1.00 81.56 386 PRO A CA 1
ATOM 2978 C C . PRO A 1 386 ? 21.042 5.333 -16.405 1.00 81.56 386 PRO A C 1
ATOM 2980 O O . PRO A 1 386 ? 21.031 4.701 -15.346 1.00 81.56 386 PRO A O 1
ATOM 2983 N N . PRO A 1 387 ? 21.146 4.708 -17.591 1.00 72.62 387 PRO A N 1
ATOM 2984 C CA . PRO A 1 387 ? 21.039 3.252 -17.741 1.00 72.62 387 PRO A CA 1
ATOM 2985 C C . PRO A 1 387 ? 22.091 2.469 -16.956 1.00 72.62 387 PRO A C 1
ATOM 2987 O O . PRO A 1 387 ? 21.909 1.297 -16.668 1.00 72.62 387 PRO A O 1
ATOM 2990 N N . THR A 1 388 ? 23.207 3.114 -16.618 1.00 68.62 388 THR A N 1
ATOM 2991 C CA . THR A 1 388 ? 24.300 2.526 -15.840 1.00 68.62 388 THR A CA 1
ATOM 2992 C C . THR A 1 388 ? 23.981 2.372 -14.352 1.00 68.62 388 THR A C 1
ATOM 2994 O O . THR A 1 388 ? 24.733 1.700 -13.657 1.00 68.62 388 THR A O 1
ATOM 2997 N N . LEU A 1 389 ? 22.934 3.034 -13.847 1.00 69.62 389 LEU A N 1
ATOM 2998 C CA . LEU A 1 389 ? 22.519 3.009 -12.437 1.00 69.62 389 LEU A CA 1
ATOM 2999 C C . LEU A 1 389 ? 21.154 2.338 -12.223 1.00 69.62 389 LEU A C 1
ATOM 3001 O O . LEU A 1 389 ? 20.744 2.158 -11.079 1.00 69.62 389 LEU A O 1
ATOM 3005 N N . ASP A 1 390 ? 20.444 1.998 -13.299 1.00 65.00 390 ASP A N 1
ATOM 3006 C CA . ASP A 1 390 ? 19.157 1.310 -13.230 1.00 65.00 390 ASP A CA 1
ATOM 3007 C C . ASP A 1 390 ? 19.356 -0.113 -12.672 1.00 65.00 390 ASP A C 1
ATOM 3009 O O . ASP A 1 390 ? 20.178 -0.857 -13.221 1.00 65.00 390 ASP A O 1
ATOM 3013 N N . PRO A 1 391 ? 18.666 -0.517 -11.583 1.00 58.38 391 PRO A N 1
ATOM 3014 C CA . PRO A 1 391 ? 18.747 -1.881 -11.080 1.00 58.38 391 PRO A CA 1
ATOM 3015 C C . PRO A 1 391 ? 18.202 -2.837 -12.142 1.00 58.38 391 PRO A C 1
ATOM 3017 O O . PRO A 1 391 ? 16.993 -2.979 -12.340 1.00 58.38 391 PRO A O 1
ATOM 3020 N N . MET A 1 392 ? 19.120 -3.490 -12.850 1.00 59.06 392 MET A N 1
ATOM 3021 C CA . MET A 1 392 ? 18.776 -4.370 -13.953 1.00 59.06 392 MET A CA 1
ATOM 3022 C C . MET A 1 392 ? 17.908 -5.522 -13.428 1.00 59.06 392 MET A C 1
ATOM 3024 O O . MET A 1 392 ? 18.246 -6.187 -12.449 1.00 59.06 392 MET A O 1
ATOM 3028 N N . ARG A 1 393 ? 16.776 -5.795 -14.095 1.00 70.12 393 ARG A N 1
ATOM 3029 C CA . ARG A 1 393 ? 15.931 -6.972 -13.785 1.00 70.12 393 ARG A CA 1
ATOM 3030 C C . ARG A 1 393 ? 16.691 -8.296 -13.942 1.00 70.12 393 ARG A C 1
ATOM 3032 O O . ARG A 1 393 ? 16.271 -9.309 -13.381 1.00 70.12 393 ARG A O 1
ATOM 3039 N N . LEU A 1 394 ? 17.771 -8.247 -14.716 1.00 78.31 394 LEU A N 1
ATOM 3040 C CA . LEU A 1 394 ? 18.770 -9.272 -14.944 1.00 78.31 394 LEU A CA 1
ATOM 3041 C C . LEU A 1 394 ? 20.132 -8.693 -14.547 1.00 78.31 394 LEU A C 1
ATOM 3043 O O . LEU A 1 394 ? 20.621 -7.778 -15.200 1.00 78.31 394 LEU A O 1
ATOM 3047 N N . ASP A 1 395 ? 20.748 -9.236 -13.511 1.00 80.00 395 ASP A N 1
ATOM 3048 C CA . ASP A 1 395 ? 22.126 -8.935 -13.142 1.00 80.00 395 ASP A CA 1
ATOM 3049 C C . ASP A 1 395 ? 23.060 -9.899 -13.892 1.00 80.00 395 ASP A C 1
ATOM 3051 O O . ASP A 1 395 ? 22.869 -11.113 -13.864 1.00 80.00 395 ASP A O 1
ATOM 3055 N N . ILE A 1 396 ? 24.036 -9.351 -14.617 1.00 78.69 396 ILE A N 1
ATOM 3056 C CA . ILE A 1 396 ? 25.008 -10.094 -15.438 1.00 78.69 396 ILE A CA 1
ATOM 3057 C C . ILE A 1 396 ? 26.418 -10.107 -14.822 1.00 78.69 396 ILE A C 1
ATOM 3059 O O . ILE A 1 396 ? 27.409 -10.394 -15.504 1.00 78.69 396 ILE A O 1
ATOM 3063 N N . GLY A 1 397 ? 26.515 -9.763 -13.536 1.00 77.12 397 GLY A N 1
ATOM 3064 C CA . GLY A 1 397 ? 27.768 -9.597 -12.820 1.00 77.12 397 GLY A CA 1
ATOM 3065 C C . GLY A 1 397 ? 28.556 -8.374 -13.294 1.00 77.12 397 GLY A C 1
ATOM 3066 O O . GLY A 1 397 ? 28.022 -7.412 -13.848 1.00 77.12 397 GLY A O 1
ATOM 3067 N N . ASN A 1 398 ? 29.872 -8.395 -13.078 1.00 76.50 398 ASN A N 1
ATOM 3068 C CA . ASN A 1 398 ? 30.738 -7.293 -13.484 1.00 76.50 398 ASN A CA 1
ATOM 3069 C C . ASN A 1 398 ? 30.951 -7.287 -15.005 1.00 76.50 398 ASN A C 1
ATOM 3071 O O . ASN A 1 398 ? 31.805 -7.999 -15.537 1.00 76.50 398 ASN A O 1
ATOM 3075 N N . LEU A 1 399 ? 30.214 -6.419 -15.700 1.00 71.38 399 LEU A N 1
ATOM 3076 C CA . LEU A 1 399 ? 30.307 -6.257 -17.150 1.00 71.38 399 LEU A CA 1
ATOM 3077 C C . LEU A 1 399 ? 31.736 -5.936 -17.631 1.00 71.38 399 LEU A C 1
ATOM 3079 O O . LEU A 1 399 ? 32.113 -6.329 -18.731 1.00 71.38 399 LEU A O 1
ATOM 3083 N N . HIS A 1 400 ? 32.576 -5.273 -16.829 1.00 76.38 400 HIS A N 1
ATOM 3084 C CA . HIS A 1 400 ? 33.950 -4.960 -17.241 1.00 76.38 400 HIS A CA 1
ATOM 3085 C C . HIS A 1 400 ? 34.816 -6.206 -17.445 1.00 76.38 400 HIS A C 1
ATOM 3087 O O . HIS A 1 400 ? 35.739 -6.177 -18.261 1.00 76.38 400 HIS A O 1
ATOM 3093 N N . ASP A 1 401 ? 34.510 -7.308 -16.758 1.00 76.69 401 ASP A N 1
ATOM 3094 C CA . ASP A 1 401 ? 35.236 -8.564 -16.936 1.00 76.69 401 ASP A CA 1
ATOM 3095 C C . ASP A 1 401 ? 34.996 -9.178 -18.324 1.00 76.69 401 ASP A C 1
ATOM 3097 O O . ASP A 1 401 ? 35.851 -9.912 -18.816 1.00 76.69 401 ASP A O 1
ATOM 3101 N N . TRP A 1 402 ? 33.898 -8.814 -18.998 1.00 72.69 402 TRP A N 1
ATOM 3102 C CA . TRP A 1 402 ? 33.587 -9.254 -20.362 1.00 72.69 402 TRP A CA 1
ATOM 3103 C C . TRP A 1 402 ? 34.523 -8.641 -21.410 1.00 72.69 402 TRP A C 1
ATOM 3105 O O . TRP A 1 402 ? 34.690 -9.202 -22.489 1.00 72.69 402 TRP A O 1
ATOM 3115 N N . PHE A 1 403 ? 35.140 -7.498 -21.098 1.00 74.62 403 PHE A N 1
ATOM 3116 C CA . PHE A 1 403 ? 36.010 -6.756 -22.015 1.00 74.62 403 PHE A CA 1
ATOM 3117 C C . PHE A 1 403 ? 37.504 -6.927 -21.707 1.00 74.62 403 PHE A C 1
ATOM 3119 O O . PHE A 1 403 ? 38.347 -6.349 -22.397 1.00 74.62 403 PHE A O 1
ATOM 3126 N N . LYS A 1 404 ? 37.861 -7.712 -20.683 1.00 80.25 404 LYS A N 1
ATOM 3127 C CA . LYS A 1 404 ? 39.258 -8.048 -20.384 1.00 80.25 404 LYS A CA 1
ATOM 3128 C C . LYS A 1 404 ? 39.782 -9.069 -21.395 1.00 80.25 404 LYS A C 1
ATOM 3130 O O . LYS A 1 404 ? 39.100 -10.033 -21.730 1.00 80.25 404 LYS A O 1
ATOM 3135 N N . ASN A 1 405 ? 41.014 -8.863 -21.858 1.00 78.94 405 ASN A N 1
ATOM 3136 C CA . ASN A 1 405 ? 41.714 -9.779 -22.756 1.00 78.94 405 ASN A CA 1
ATOM 3137 C C . ASN A 1 405 ? 43.069 -10.185 -22.133 1.00 78.94 405 ASN A C 1
ATOM 3139 O O . ASN A 1 405 ? 43.908 -9.301 -21.941 1.00 78.94 405 ASN A O 1
ATOM 3143 N N . PRO A 1 406 ? 43.308 -11.474 -21.813 1.00 81.44 406 PRO A N 1
ATOM 3144 C CA . PRO A 1 406 ? 42.399 -12.607 -22.001 1.00 81.44 406 PRO A CA 1
ATOM 3145 C C . PRO A 1 406 ? 41.189 -12.546 -21.060 1.00 81.44 406 PRO A C 1
ATOM 3147 O O . PRO A 1 406 ? 41.248 -11.940 -19.989 1.00 81.44 406 PRO A O 1
ATOM 3150 N N . ILE A 1 407 ? 40.091 -13.183 -21.473 1.00 78.19 407 ILE A N 1
ATOM 3151 C CA . ILE A 1 407 ? 38.875 -13.263 -20.660 1.00 78.19 407 ILE A CA 1
ATOM 3152 C C . ILE A 1 407 ? 39.206 -14.050 -19.378 1.00 78.19 407 ILE A C 1
ATOM 3154 O O . ILE A 1 407 ? 39.729 -15.163 -19.474 1.00 78.19 407 ILE A O 1
ATOM 3158 N N . PRO A 1 408 ? 38.918 -13.508 -18.181 1.00 79.94 408 PRO A N 1
ATOM 3159 C CA . PRO A 1 408 ? 39.361 -14.098 -16.917 1.00 79.94 408 PRO A CA 1
ATOM 3160 C C . PRO A 1 408 ? 38.655 -15.415 -16.560 1.00 79.94 408 PRO A C 1
ATOM 3162 O O . PRO A 1 408 ? 39.223 -16.230 -15.838 1.00 79.94 408 PRO A O 1
ATOM 3165 N N . SER A 1 409 ? 37.434 -15.641 -17.054 1.00 81.06 409 SER A N 1
ATOM 3166 C CA . SER A 1 409 ? 36.651 -16.860 -16.820 1.00 81.06 409 SER A CA 1
ATOM 3167 C C . SER A 1 409 ? 35.937 -17.299 -18.104 1.00 81.06 409 SER A C 1
ATOM 3169 O O . SER A 1 409 ? 35.417 -16.446 -18.820 1.00 81.06 409 SER A O 1
ATOM 3171 N N . PRO A 1 410 ? 35.845 -18.609 -18.401 1.00 81.56 410 PRO A N 1
ATOM 3172 C CA . PRO A 1 410 ? 35.094 -19.107 -19.558 1.00 81.56 410 PRO A CA 1
ATOM 3173 C C . PRO A 1 410 ? 33.566 -19.017 -19.381 1.00 81.56 410 PRO A C 1
ATOM 3175 O O . PRO A 1 410 ? 32.817 -19.258 -20.332 1.00 81.56 410 PRO A O 1
ATOM 3178 N N . TRP A 1 411 ? 33.099 -18.691 -18.172 1.00 84.88 411 TRP A N 1
ATOM 3179 C CA . TRP A 1 411 ? 31.687 -18.526 -17.838 1.00 84.88 411 TRP A CA 1
ATOM 3180 C C . TRP A 1 411 ? 31.431 -17.221 -17.082 1.00 84.88 411 TRP A C 1
ATOM 3182 O O . TRP A 1 411 ? 32.285 -16.768 -16.317 1.00 84.88 411 TRP A O 1
ATOM 3192 N N . MET A 1 412 ? 30.231 -16.663 -17.260 1.00 82.81 412 MET A N 1
ATOM 3193 C CA . MET A 1 412 ? 29.745 -15.478 -16.543 1.00 82.81 412 MET A CA 1
ATOM 3194 C C . MET A 1 412 ? 28.486 -15.810 -15.740 1.00 82.81 412 MET A C 1
ATOM 3196 O O . MET A 1 412 ? 27.612 -16.507 -16.267 1.00 82.81 412 MET A O 1
ATOM 3200 N N . PRO A 1 413 ? 28.382 -15.357 -14.477 1.00 86.50 413 PRO A N 1
ATOM 3201 C CA . PRO A 1 413 ? 27.165 -15.513 -13.699 1.00 86.50 413 PRO A CA 1
ATOM 3202 C C . PRO A 1 413 ? 26.081 -14.565 -14.213 1.00 86.50 413 PRO A C 1
ATOM 3204 O O . PRO A 1 413 ? 26.361 -13.427 -14.582 1.00 86.50 413 PRO A O 1
ATOM 3207 N N . ILE A 1 414 ? 24.843 -15.042 -14.197 1.00 88.25 414 ILE A N 1
ATOM 3208 C CA . ILE A 1 414 ? 23.655 -14.214 -14.357 1.00 88.25 414 ILE A CA 1
ATOM 3209 C C . ILE A 1 414 ? 22.657 -14.517 -13.256 1.00 88.25 414 ILE A C 1
ATOM 3211 O O . ILE A 1 414 ? 22.580 -15.644 -12.767 1.00 88.25 414 ILE A O 1
ATOM 3215 N N . MET A 1 415 ? 21.878 -13.514 -12.882 1.00 88.88 415 MET A N 1
ATOM 3216 C CA . MET A 1 415 ? 20.899 -13.621 -11.819 1.00 88.88 415 MET A CA 1
ATOM 3217 C C . MET A 1 415 ? 19.657 -12.807 -12.137 1.00 88.88 415 MET A C 1
ATOM 3219 O O . MET A 1 415 ? 19.732 -11.673 -12.599 1.00 88.88 415 MET A O 1
ATOM 3223 N N . TRP A 1 416 ? 18.492 -13.373 -11.860 1.00 88.06 416 TRP A N 1
ATOM 3224 C CA . TRP A 1 416 ? 17.225 -12.661 -11.972 1.00 88.06 416 TRP A CA 1
ATOM 3225 C C . TRP A 1 416 ? 16.243 -13.145 -10.916 1.00 88.06 416 TRP A C 1
ATOM 3227 O O . TRP A 1 416 ? 16.400 -14.219 -10.342 1.00 88.06 416 TRP A O 1
ATOM 3237 N N . TYR A 1 417 ? 15.198 -12.362 -10.666 1.00 85.12 417 TYR A N 1
ATOM 3238 C CA . TYR A 1 417 ? 14.077 -12.805 -9.842 1.00 85.12 417 TYR A CA 1
ATOM 3239 C C . TYR A 1 417 ? 12.972 -13.357 -10.747 1.00 85.12 417 TYR A C 1
ATOM 3241 O O . TYR A 1 417 ? 12.383 -12.574 -11.497 1.00 85.12 417 TYR A O 1
ATOM 3249 N N . PRO A 1 418 ? 12.634 -14.656 -10.667 1.00 86.06 418 PRO A N 1
ATOM 3250 C CA . PRO A 1 418 ? 11.541 -15.269 -11.419 1.00 86.06 418 PRO A CA 1
ATOM 3251 C C . PRO A 1 418 ? 10.227 -14.497 -11.430 1.00 86.06 418 PRO A C 1
ATOM 3253 O O . PRO A 1 418 ? 9.544 -14.474 -12.448 1.00 86.06 418 PRO A O 1
ATOM 3256 N N . ARG A 1 419 ? 9.891 -13.789 -10.345 1.00 78.06 419 ARG A N 1
ATOM 3257 C CA . ARG A 1 419 ? 8.677 -12.961 -10.280 1.00 78.06 419 ARG A CA 1
ATOM 3258 C C . ARG A 1 419 ? 8.630 -11.788 -11.256 1.00 78.06 419 ARG A C 1
ATOM 3260 O O . ARG A 1 419 ? 7.545 -11.308 -11.562 1.00 78.06 419 ARG A O 1
ATOM 3267 N N . ASN A 1 420 ? 9.783 -11.332 -11.737 1.00 77.75 420 ASN A N 1
ATOM 3268 C CA . ASN A 1 420 ? 9.864 -10.246 -12.709 1.00 77.75 420 ASN A CA 1
ATOM 3269 C C . ASN A 1 420 ? 9.577 -10.731 -14.139 1.00 77.75 420 ASN A C 1
ATOM 3271 O O . ASN A 1 420 ? 9.392 -9.903 -15.029 1.00 77.75 420 ASN A O 1
ATOM 3275 N N . PHE A 1 421 ? 9.541 -12.049 -14.351 1.00 81.38 421 PHE A N 1
ATOM 3276 C CA . PHE A 1 421 ? 9.343 -12.687 -15.645 1.00 81.38 421 PHE A CA 1
ATOM 3277 C C . PHE A 1 421 ? 8.219 -13.717 -15.516 1.00 81.38 421 PHE A C 1
ATOM 3279 O O . PHE A 1 421 ? 8.443 -14.875 -15.176 1.00 81.38 421 PHE A O 1
ATOM 3286 N N . THR A 1 422 ? 6.990 -13.262 -15.722 1.00 78.75 422 THR A N 1
ATOM 3287 C CA . THR A 1 422 ? 5.777 -14.083 -15.613 1.00 78.75 422 THR A CA 1
ATOM 3288 C C . THR A 1 422 ? 5.116 -14.215 -16.973 1.00 78.75 422 THR A C 1
ATOM 3290 O O . THR A 1 422 ? 5.431 -13.454 -17.890 1.00 78.75 422 THR A O 1
ATOM 3293 N N . ASP A 1 423 ? 4.249 -15.213 -17.111 1.00 76.19 423 ASP A N 1
ATOM 3294 C CA . ASP A 1 423 ? 3.510 -15.437 -18.349 1.00 76.19 423 ASP A CA 1
ATOM 3295 C C . ASP A 1 423 ? 2.520 -14.276 -18.579 1.00 76.19 423 ASP A C 1
ATOM 3297 O O . ASP A 1 423 ? 1.629 -14.073 -17.748 1.00 76.19 423 ASP A O 1
ATOM 3301 N N . PRO A 1 424 ? 2.674 -13.484 -19.660 1.00 65.94 424 PRO A N 1
ATOM 3302 C CA . PRO A 1 424 ? 1.798 -12.348 -19.931 1.00 65.94 424 PRO A CA 1
ATOM 3303 C C . PRO A 1 424 ? 0.362 -12.765 -20.278 1.00 65.94 424 PRO A C 1
ATOM 3305 O O . PRO A 1 424 ? -0.543 -11.947 -20.116 1.00 65.94 424 PRO A O 1
ATOM 3308 N N . ASP A 1 425 ? 0.152 -14.006 -20.730 1.00 67.88 425 ASP A N 1
ATOM 3309 C CA . ASP A 1 425 ? -1.163 -14.544 -21.088 1.00 67.88 425 ASP A CA 1
ATOM 3310 C C . ASP A 1 425 ? -1.886 -15.162 -19.877 1.00 67.88 425 ASP A C 1
ATOM 3312 O O . ASP A 1 425 ? -3.067 -15.516 -19.955 1.00 67.88 425 ASP A O 1
ATOM 3316 N N . PHE A 1 426 ? -1.204 -15.274 -18.732 1.00 66.94 426 PHE A N 1
ATOM 3317 C CA . PHE A 1 426 ? -1.799 -15.778 -17.501 1.00 66.94 426 PHE A CA 1
ATOM 3318 C C . PHE A 1 426 ? -2.753 -14.734 -16.903 1.00 66.94 426 PHE A C 1
ATOM 3320 O O . PHE A 1 426 ? -2.359 -13.617 -16.564 1.00 66.94 426 PHE A O 1
ATOM 3327 N N . ASP A 1 427 ? -4.031 -15.096 -16.759 1.00 58.72 427 ASP A N 1
ATOM 3328 C CA . ASP A 1 427 ? -5.062 -14.203 -16.224 1.00 58.72 427 ASP A CA 1
ATOM 3329 C C . ASP A 1 427 ? -4.817 -13.897 -14.736 1.00 58.72 427 ASP A C 1
ATOM 3331 O O . ASP A 1 427 ? -5.270 -14.613 -13.838 1.00 58.72 427 ASP A O 1
ATOM 3335 N N . TYR A 1 428 ? -4.133 -12.782 -14.471 1.00 54.47 428 TYR A N 1
ATOM 3336 C CA . TYR A 1 428 ? -3.861 -12.267 -13.127 1.00 54.47 428 TYR A CA 1
ATOM 3337 C C . TYR A 1 428 ? -5.122 -12.056 -12.274 1.00 54.47 428 TYR A C 1
ATOM 3339 O O . TYR A 1 428 ? -5.009 -11.964 -11.055 1.00 54.47 428 TYR A O 1
ATOM 3347 N N . ARG A 1 429 ? -6.324 -11.969 -12.869 1.00 48.19 429 ARG A N 1
ATOM 3348 C CA . ARG A 1 429 ? -7.566 -11.753 -12.104 1.00 48.19 429 ARG A CA 1
ATOM 3349 C C . ARG A 1 429 ? -8.006 -12.992 -11.330 1.00 48.19 429 ARG A C 1
ATOM 3351 O O . ARG A 1 429 ? -8.638 -12.856 -10.287 1.00 48.19 429 ARG A O 1
ATOM 3358 N N . ASN A 1 430 ? -7.665 -14.179 -11.828 1.00 44.38 430 ASN A N 1
ATOM 3359 C CA . ASN A 1 430 ? -7.976 -15.460 -11.188 1.00 44.38 430 ASN A CA 1
ATOM 3360 C C . ASN A 1 430 ? -6.721 -16.187 -10.683 1.00 44.38 430 ASN A C 1
ATOM 3362 O O . ASN A 1 430 ? -6.815 -17.013 -9.772 1.00 44.38 430 ASN A O 1
ATOM 3366 N N . GLY A 1 431 ? -5.558 -15.850 -11.245 1.00 48.56 431 GLY A N 1
ATOM 3367 C CA . GLY A 1 431 ? -4.258 -16.394 -10.895 1.00 48.56 431 GLY A CA 1
ATOM 3368 C C . GLY A 1 431 ? -3.787 -15.974 -9.507 1.00 48.56 431 GLY A C 1
ATOM 3369 O O . GLY A 1 431 ? -3.806 -14.802 -9.128 1.00 48.56 431 GLY A O 1
ATOM 3370 N N . ARG A 1 432 ? -3.329 -16.938 -8.713 1.00 54.31 432 ARG A N 1
ATOM 3371 C CA . ARG A 1 432 ? -2.729 -16.642 -7.407 1.00 54.31 432 ARG A CA 1
ATOM 3372 C C . ARG A 1 432 ? -1.259 -16.287 -7.631 1.00 54.31 432 ARG A C 1
ATOM 3374 O O . ARG A 1 432 ? -0.547 -17.061 -8.248 1.00 54.31 432 ARG A O 1
ATOM 3381 N N . ILE A 1 433 ? -0.734 -15.244 -6.979 1.00 57.59 433 ILE A N 1
ATOM 3382 C CA . ILE A 1 433 ? 0.737 -15.065 -6.804 1.00 57.59 433 ILE A CA 1
ATOM 3383 C C . ILE A 1 433 ? 1.364 -16.344 -6.202 1.00 57.59 433 ILE A C 1
ATOM 3385 O O . ILE A 1 433 ? 2.547 -16.634 -6.347 1.00 57.59 433 ILE A O 1
ATOM 3389 N N . GLY A 1 434 ? 0.532 -17.106 -5.483 1.00 58.84 434 GLY A N 1
ATOM 3390 C CA . GLY A 1 434 ? 0.782 -18.427 -4.927 1.00 58.84 434 GLY A CA 1
ATOM 3391 C C . GLY A 1 434 ? 0.951 -19.565 -5.947 1.00 58.84 434 GLY A C 1
ATOM 3392 O O . GLY A 1 434 ? 1.490 -20.596 -5.562 1.00 58.84 434 GLY A O 1
ATOM 3393 N N . GLU A 1 435 ? 0.538 -19.419 -7.205 1.00 69.38 435 GLU A N 1
ATOM 3394 C CA . GLU A 1 435 ? 0.517 -20.499 -8.200 1.00 69.38 435 GLU A CA 1
ATOM 3395 C C . GLU A 1 435 ? 1.824 -20.596 -8.988 1.00 69.38 435 GLU A C 1
ATOM 3397 O O . GLU A 1 435 ? 2.279 -19.635 -9.604 1.00 69.38 435 GLU A O 1
ATOM 3402 N N . ASP A 1 436 ? 2.407 -21.798 -9.009 1.00 74.31 436 ASP A N 1
ATOM 3403 C CA . ASP A 1 436 ? 3.649 -22.080 -9.739 1.00 74.31 436 ASP A CA 1
ATOM 3404 C C . ASP A 1 436 ? 3.477 -21.893 -11.259 1.00 74.31 436 ASP A C 1
ATOM 3406 O O . ASP A 1 436 ? 4.433 -21.562 -11.957 1.00 74.31 436 ASP A O 1
ATOM 3410 N N . ALA A 1 437 ? 2.257 -22.066 -11.783 1.00 76.94 437 ALA A N 1
ATOM 3411 C CA . ALA A 1 437 ? 1.962 -21.950 -13.211 1.00 76.94 437 ALA A CA 1
ATOM 3412 C C . ALA A 1 437 ? 2.297 -20.560 -13.779 1.00 76.94 437 ALA A C 1
ATOM 3414 O O . ALA A 1 437 ? 2.842 -20.478 -14.873 1.00 76.94 437 ALA A O 1
ATOM 3415 N N . MET A 1 438 ? 2.073 -19.490 -13.006 1.00 76.12 438 MET A N 1
ATOM 3416 C CA . MET A 1 438 ? 2.344 -18.106 -13.425 1.00 76.12 438 MET A CA 1
ATOM 3417 C C . MET A 1 438 ? 3.829 -17.851 -13.735 1.00 76.12 438 MET A C 1
ATOM 3419 O O . MET A 1 438 ? 4.176 -16.981 -14.534 1.00 76.12 438 MET A O 1
ATOM 3423 N N . TYR A 1 439 ? 4.715 -18.603 -13.079 1.00 81.50 439 TYR A N 1
ATOM 3424 C CA . TYR A 1 439 ? 6.165 -18.470 -13.215 1.00 81.50 439 TYR A CA 1
ATOM 3425 C C . TYR A 1 439 ? 6.760 -19.500 -14.172 1.00 81.50 439 TYR A C 1
ATOM 3427 O O . TYR A 1 439 ? 7.964 -19.460 -14.414 1.00 81.50 439 TYR A O 1
ATOM 3435 N N . ASN A 1 440 ? 5.958 -20.426 -14.705 1.00 85.12 440 ASN A N 1
ATOM 3436 C CA . ASN A 1 440 ? 6.421 -21.478 -15.602 1.00 85.12 440 ASN A CA 1
ATOM 3437 C C . ASN A 1 440 ? 6.629 -20.938 -17.025 1.00 85.12 440 ASN A C 1
ATOM 3439 O O . ASN A 1 440 ? 5.900 -21.280 -17.952 1.00 85.12 440 ASN A O 1
ATOM 3443 N N . VAL A 1 441 ? 7.630 -20.073 -17.178 1.00 87.44 441 VAL A N 1
ATOM 3444 C CA . VAL A 1 441 ? 8.003 -19.453 -18.449 1.00 87.44 441 VAL A CA 1
ATOM 3445 C C . VAL A 1 441 ? 9.414 -19.839 -18.863 1.00 87.44 441 VAL A C 1
ATOM 3447 O O . VAL A 1 441 ? 10.306 -20.058 -18.037 1.00 87.44 441 VAL A O 1
ATOM 3450 N N . GLN A 1 442 ? 9.622 -19.895 -20.173 1.00 89.62 442 GLN A N 1
ATOM 3451 C CA . GLN A 1 442 ? 10.934 -20.083 -20.769 1.00 89.62 442 GLN A CA 1
ATOM 3452 C C . GLN A 1 442 ? 11.511 -18.714 -21.142 1.00 89.62 442 GLN A C 1
ATOM 3454 O O . GLN A 1 442 ? 10.893 -17.946 -21.875 1.00 89.62 442 GLN A O 1
ATOM 3459 N N . LEU A 1 443 ? 12.695 -18.402 -20.621 1.00 89.81 443 LEU A N 1
ATOM 3460 C CA . LEU A 1 443 ? 13.370 -17.122 -20.807 1.00 89.81 443 LEU A CA 1
ATOM 3461 C C . LEU A 1 443 ? 14.498 -17.273 -21.820 1.00 89.81 443 LEU A C 1
ATOM 3463 O O . LEU A 1 443 ? 15.316 -18.181 -21.706 1.00 89.81 443 LEU A O 1
ATOM 3467 N N . GLY A 1 444 ? 14.567 -16.373 -22.796 1.00 90.06 444 GLY A N 1
ATOM 3468 C CA . GLY A 1 444 ? 15.706 -16.266 -23.705 1.00 90.06 444 GLY A CA 1
ATOM 3469 C C . GLY A 1 444 ? 16.588 -15.089 -23.311 1.00 90.06 444 GLY A C 1
ATOM 3470 O O . GLY A 1 444 ? 16.079 -13.990 -23.107 1.00 90.06 444 GLY A O 1
ATOM 3471 N N . LEU A 1 445 ? 17.901 -15.303 -23.238 1.00 88.62 445 LEU A N 1
ATOM 3472 C CA . LEU A 1 445 ? 18.865 -14.218 -23.106 1.00 88.62 445 LEU A CA 1
ATOM 3473 C C . LEU A 1 445 ? 19.300 -13.749 -24.492 1.00 88.62 445 LEU A C 1
ATOM 3475 O O . LEU A 1 445 ? 19.968 -14.486 -25.225 1.00 88.62 445 LEU A O 1
ATOM 3479 N N . PHE A 1 446 ? 18.939 -12.521 -24.838 1.00 88.75 446 PHE A N 1
ATOM 3480 C CA . PHE A 1 446 ? 19.225 -11.933 -26.139 1.00 88.75 446 PHE A CA 1
ATOM 3481 C C . PHE A 1 446 ? 20.353 -10.907 -26.041 1.00 88.75 446 PHE A C 1
ATOM 3483 O O . PHE A 1 446 ? 20.554 -10.291 -25.008 1.00 88.75 446 PHE A O 1
ATOM 3490 N N . VAL A 1 447 ? 21.099 -10.736 -27.131 1.00 86.88 447 VAL A N 1
ATOM 3491 C CA . VAL A 1 447 ? 22.029 -9.621 -27.317 1.00 86.88 447 VAL A CA 1
ATOM 3492 C C . VAL A 1 447 ? 21.344 -8.610 -28.216 1.00 86.88 447 VAL A C 1
ATOM 3494 O O . VAL A 1 447 ? 21.017 -8.915 -29.367 1.00 86.88 447 VAL A O 1
ATOM 3497 N N . MET A 1 448 ? 21.150 -7.402 -27.710 1.00 86.00 448 MET A N 1
ATOM 3498 C CA . MET A 1 448 ? 20.592 -6.281 -28.452 1.00 86.00 448 MET A CA 1
ATOM 3499 C C . MET A 1 448 ? 21.712 -5.366 -28.941 1.00 86.00 448 MET A C 1
ATOM 3501 O O . MET A 1 448 ? 22.533 -4.880 -28.168 1.00 86.00 448 MET A O 1
ATOM 3505 N N . GLY A 1 449 ? 21.748 -5.125 -30.247 1.00 85.62 449 GLY A N 1
ATOM 3506 C CA . GLY A 1 449 ? 22.659 -4.197 -30.898 1.00 85.62 449 GLY A CA 1
ATOM 3507 C C . GLY A 1 449 ? 22.038 -2.820 -31.059 1.00 85.62 449 GLY A C 1
ATOM 3508 O O . GLY A 1 449 ? 20.941 -2.691 -31.599 1.00 85.62 449 GLY A O 1
ATOM 3509 N N . TYR A 1 450 ? 22.774 -1.791 -30.658 1.00 84.44 450 TYR A N 1
ATOM 3510 C CA . TYR A 1 450 ? 22.497 -0.386 -30.913 1.00 84.44 450 TYR A CA 1
ATOM 3511 C C . TYR A 1 450 ? 23.514 0.191 -31.894 1.00 84.44 450 TYR A C 1
ATOM 3513 O O . TYR A 1 450 ? 24.725 0.075 -31.693 1.00 84.44 450 TYR A O 1
ATOM 3521 N N . LYS A 1 451 ? 23.030 0.866 -32.932 1.00 83.12 451 LYS A N 1
ATOM 3522 C CA . LYS A 1 451 ? 23.867 1.631 -33.858 1.00 83.12 451 LYS A CA 1
ATOM 3523 C C . LYS A 1 451 ? 23.140 2.889 -34.296 1.00 83.12 451 LYS A C 1
ATOM 3525 O O . LYS A 1 451 ? 21.946 2.863 -34.571 1.00 83.12 451 LYS A O 1
ATOM 3530 N N . GLU A 1 452 ? 23.879 3.979 -34.422 1.00 79.44 452 GLU A N 1
ATOM 3531 C CA . GLU A 1 452 ? 23.392 5.183 -35.087 1.00 79.44 452 GLU A CA 1
ATOM 3532 C C . GLU A 1 452 ? 23.778 5.116 -36.560 1.00 79.44 452 GLU A C 1
ATOM 3534 O O . GLU A 1 452 ? 24.958 5.022 -36.901 1.00 79.44 452 GLU A O 1
ATOM 3539 N N . SER A 1 453 ? 22.780 5.132 -37.442 1.00 74.00 453 SER A N 1
ATOM 3540 C CA . SER A 1 453 ? 23.004 5.179 -38.887 1.00 74.00 453 SER A CA 1
ATOM 3541 C C . SER A 1 453 ? 22.477 6.489 -39.449 1.00 74.00 453 SER A C 1
ATOM 3543 O O . SER A 1 453 ? 21.438 6.990 -39.013 1.00 74.00 453 SER A O 1
ATOM 3545 N N . LYS A 1 454 ? 23.200 7.065 -40.411 1.00 72.88 454 LYS A N 1
ATOM 3546 C CA . LYS A 1 454 ? 22.772 8.288 -41.089 1.00 72.88 454 LYS A CA 1
ATOM 3547 C C . LYS A 1 454 ? 21.577 7.955 -41.975 1.00 72.88 454 LYS A C 1
ATOM 3549 O O . LYS A 1 454 ? 21.714 7.221 -42.950 1.00 72.88 454 LYS A O 1
ATOM 3554 N N . ASP A 1 455 ? 20.423 8.520 -41.652 1.00 74.94 455 ASP A N 1
ATOM 3555 C CA . ASP A 1 455 ? 19.241 8.412 -42.491 1.00 74.94 455 ASP A CA 1
ATOM 3556 C C . ASP A 1 455 ? 19.261 9.559 -43.512 1.00 74.94 455 ASP A C 1
ATOM 3558 O O . ASP A 1 455 ? 19.123 10.739 -43.170 1.00 74.94 455 ASP A O 1
ATOM 3562 N N . ALA A 1 456 ? 19.504 9.203 -44.776 1.00 73.50 456 ALA A N 1
ATOM 3563 C CA . ALA A 1 456 ? 19.644 10.153 -45.877 1.00 73.50 456 ALA A CA 1
ATOM 3564 C C . ALA A 1 456 ? 18.339 10.909 -46.186 1.00 73.50 456 ALA A C 1
ATOM 3566 O O . ALA A 1 456 ? 18.394 11.993 -46.759 1.00 73.50 456 ALA A O 1
ATOM 3567 N N . SER A 1 457 ? 17.180 10.375 -45.782 1.00 77.50 457 SER A N 1
ATOM 3568 C CA . SER A 1 457 ? 15.878 11.014 -46.011 1.00 77.50 457 SER A CA 1
ATOM 3569 C C . SER A 1 457 ? 15.616 12.193 -45.067 1.00 77.50 457 SER A C 1
ATOM 3571 O O . SER A 1 457 ? 14.948 13.154 -45.440 1.00 77.50 457 SER A O 1
ATOM 3573 N N . ILE A 1 458 ? 16.189 12.149 -43.860 1.00 75.75 458 ILE A N 1
ATOM 3574 C CA . ILE A 1 458 ? 15.987 13.152 -42.802 1.00 75.75 458 ILE A CA 1
ATOM 3575 C C . ILE A 1 458 ? 17.269 13.913 -42.434 1.00 75.75 458 ILE A C 1
ATOM 3577 O O . ILE A 1 458 ? 17.232 14.767 -41.549 1.00 75.75 458 ILE A O 1
ATOM 3581 N N . ASN A 1 459 ? 18.403 13.613 -43.086 1.00 74.44 459 ASN A N 1
ATOM 3582 C CA . ASN A 1 459 ? 19.727 14.190 -42.808 1.00 74.44 459 ASN A CA 1
ATOM 3583 C C . ASN A 1 459 ? 20.111 14.176 -41.315 1.00 74.44 459 ASN A C 1
ATOM 3585 O O . ASN A 1 459 ? 20.821 15.057 -40.829 1.00 74.44 459 ASN A O 1
ATOM 3589 N N . LYS A 1 460 ? 19.652 13.162 -40.578 1.00 73.75 460 LYS A N 1
ATOM 3590 C CA . LYS A 1 460 ? 19.925 12.974 -39.150 1.00 73.75 460 LYS A CA 1
ATOM 3591 C C . LYS A 1 460 ? 20.346 11.534 -38.884 1.00 73.75 460 LYS A C 1
ATOM 3593 O O . LYS A 1 460 ? 20.007 10.625 -39.640 1.00 73.75 460 LYS A O 1
ATOM 3598 N N . TYR A 1 461 ? 21.096 11.330 -37.806 1.00 74.38 461 TYR A N 1
ATOM 3599 C CA . TYR A 1 461 ? 21.375 9.988 -37.310 1.00 74.38 461 TYR A CA 1
ATOM 3600 C C . TYR A 1 461 ? 20.113 9.426 -36.668 1.00 74.38 461 TYR A C 1
ATOM 3602 O O . TYR A 1 461 ? 19.514 10.063 -35.800 1.00 74.38 461 TYR A O 1
ATOM 3610 N N . ARG A 1 462 ? 19.697 8.244 -37.122 1.00 74.19 462 ARG A N 1
ATOM 3611 C CA . ARG A 1 462 ? 18.586 7.504 -36.538 1.00 74.19 462 ARG A CA 1
ATOM 3612 C C . ARG A 1 462 ? 19.147 6.347 -35.707 1.00 74.19 462 ARG A C 1
ATOM 3614 O O . ARG A 1 462 ? 19.970 5.585 -36.224 1.00 74.19 462 ARG A O 1
ATOM 3621 N N . PRO A 1 463 ? 18.708 6.194 -34.449 1.00 76.88 463 PRO A N 1
ATOM 3622 C CA . PRO A 1 463 ? 19.042 5.023 -33.657 1.00 76.88 463 PRO A CA 1
ATOM 3623 C C . PRO A 1 463 ? 18.368 3.782 -34.254 1.00 76.88 463 PRO A C 1
ATOM 3625 O O . PRO A 1 463 ? 17.169 3.786 -34.540 1.00 76.88 463 PRO A O 1
ATOM 3628 N N . ILE A 1 464 ? 19.148 2.723 -34.442 1.00 79.81 464 ILE A N 1
ATOM 3629 C CA . ILE A 1 464 ? 18.695 1.406 -34.883 1.00 79.81 464 ILE A CA 1
ATOM 3630 C C . ILE A 1 464 ? 18.970 0.425 -33.747 1.00 79.81 464 ILE A C 1
ATOM 3632 O O . ILE A 1 464 ? 20.112 0.288 -33.303 1.00 79.81 464 ILE A O 1
ATOM 3636 N N . HIS A 1 465 ? 17.916 -0.262 -33.310 1.00 82.75 465 HIS A N 1
ATOM 3637 C CA . HIS A 1 465 ? 17.987 -1.371 -32.366 1.00 82.75 465 HIS A CA 1
ATOM 3638 C C . HIS A 1 465 ? 17.706 -2.672 -33.123 1.00 82.75 465 HIS A C 1
ATOM 3640 O O . HIS A 1 465 ? 16.709 -2.758 -33.842 1.00 82.75 465 HIS A O 1
ATOM 3646 N N . LYS A 1 466 ? 18.585 -3.668 -32.998 1.00 85.06 466 LYS A N 1
ATOM 3647 C CA . LYS A 1 466 ? 18.438 -4.968 -33.666 1.00 85.06 466 LYS A CA 1
ATOM 3648 C C . LYS A 1 466 ? 18.862 -6.095 -32.734 1.00 85.06 466 LYS A C 1
ATOM 3650 O O . LYS A 1 466 ? 19.926 -6.023 -32.130 1.00 85.06 466 LYS A O 1
ATOM 3655 N N . THR A 1 467 ? 18.072 -7.160 -32.655 1.00 89.62 467 THR A N 1
ATOM 3656 C CA . THR A 1 467 ? 18.476 -8.386 -31.957 1.00 89.62 467 THR A CA 1
ATOM 3657 C C . THR A 1 467 ? 19.598 -9.068 -32.742 1.00 89.62 467 THR A C 1
ATOM 3659 O O . THR A 1 467 ? 19.426 -9.407 -33.911 1.00 89.62 467 THR A O 1
ATOM 3662 N N . ILE A 1 468 ? 20.764 -9.238 -32.119 1.00 90.81 468 ILE A N 1
ATOM 3663 C CA . ILE A 1 468 ? 21.976 -9.799 -32.735 1.00 90.81 468 ILE A CA 1
ATOM 3664 C C . ILE A 1 468 ? 21.975 -11.327 -32.631 1.00 90.81 468 ILE A C 1
ATOM 3666 O O . ILE A 1 468 ? 22.191 -12.035 -33.620 1.00 90.81 468 ILE A O 1
ATOM 3670 N N . ALA A 1 469 ? 21.744 -11.839 -31.424 1.00 91.44 469 ALA A N 1
ATOM 3671 C CA . ALA A 1 469 ? 21.848 -13.257 -31.100 1.00 91.44 469 ALA A CA 1
ATOM 3672 C C . ALA A 1 469 ? 21.012 -13.606 -29.862 1.00 91.44 469 ALA A C 1
ATOM 3674 O O . ALA A 1 469 ? 20.723 -12.735 -29.045 1.00 91.44 469 ALA A O 1
ATOM 3675 N N . ARG A 1 470 ? 20.659 -14.885 -29.713 1.00 92.62 470 ARG A N 1
ATOM 3676 C CA . ARG A 1 470 ? 20.248 -15.495 -28.444 1.00 92.62 470 ARG A CA 1
ATOM 3677 C C . ARG A 1 470 ? 21.429 -16.300 -27.916 1.00 92.62 470 ARG A C 1
ATOM 3679 O O . ARG A 1 470 ? 21.937 -17.170 -28.624 1.00 92.62 470 ARG A O 1
ATOM 3686 N N . LEU A 1 471 ? 21.883 -15.985 -26.708 1.00 89.50 471 LEU A N 1
ATOM 3687 C CA . LEU A 1 471 ? 23.026 -16.665 -26.096 1.00 89.50 471 LEU A CA 1
ATOM 3688 C C . LEU A 1 471 ? 22.626 -17.992 -25.468 1.00 89.50 471 LEU A C 1
ATOM 3690 O O . LEU A 1 471 ? 23.327 -18.982 -25.651 1.00 89.50 471 LEU A O 1
ATOM 3694 N N . ALA A 1 472 ? 21.520 -17.992 -24.731 1.00 89.44 472 ALA A N 1
ATOM 3695 C CA . ALA A 1 472 ? 21.032 -19.150 -24.004 1.00 89.44 472 ALA A CA 1
ATOM 3696 C C . ALA A 1 472 ? 19.534 -19.022 -23.724 1.00 89.44 472 ALA A C 1
ATOM 3698 O O . ALA A 1 472 ? 18.966 -17.923 -23.742 1.00 89.44 472 ALA A O 1
ATOM 3699 N N . THR A 1 473 ? 18.927 -20.158 -23.405 1.00 92.12 473 THR A N 1
ATOM 3700 C CA . THR A 1 473 ? 17.534 -20.263 -22.999 1.00 92.12 473 THR A CA 1
ATOM 3701 C C . THR A 1 473 ? 17.465 -20.954 -21.644 1.00 92.12 473 THR A C 1
ATOM 3703 O O . THR A 1 473 ? 18.047 -22.020 -21.451 1.00 92.12 473 THR A O 1
ATOM 3706 N N . PHE A 1 474 ? 16.745 -20.349 -20.706 1.00 91.44 474 PHE A N 1
ATOM 3707 C CA . PHE A 1 474 ? 16.618 -20.805 -19.329 1.00 91.44 474 PHE A CA 1
ATOM 3708 C C . PHE A 1 474 ? 15.158 -21.092 -18.991 1.00 91.44 474 PHE A C 1
ATOM 3710 O O . PHE A 1 474 ? 14.248 -20.417 -19.469 1.00 91.44 474 PHE A O 1
ATOM 3717 N N . ALA A 1 475 ? 14.930 -22.089 -18.142 1.00 90.44 475 ALA A N 1
ATOM 3718 C CA . ALA A 1 475 ? 13.630 -22.288 -17.519 1.00 90.44 475 ALA A CA 1
ATOM 3719 C C . ALA A 1 475 ? 13.563 -21.452 -16.239 1.00 90.44 475 ALA A C 1
ATOM 3721 O O . ALA A 1 475 ? 14.476 -21.498 -15.406 1.00 90.44 475 ALA A O 1
ATOM 3722 N N . ASN A 1 476 ? 12.484 -20.694 -16.084 1.00 88.88 476 ASN A N 1
ATOM 3723 C CA . ASN A 1 476 ? 12.256 -19.926 -14.877 1.00 88.88 476 ASN A CA 1
ATOM 3724 C C . ASN A 1 476 ? 11.864 -20.875 -13.734 1.00 88.88 476 ASN A C 1
ATOM 3726 O O . ASN A 1 476 ? 10.936 -21.677 -13.867 1.00 88.88 476 ASN A O 1
ATOM 3730 N N . LYS A 1 477 ? 12.590 -20.831 -12.613 1.00 87.12 477 LYS A N 1
ATOM 3731 C CA . LYS A 1 477 ? 12.309 -21.690 -11.458 1.00 87.12 477 LYS A CA 1
ATOM 3732 C C . LYS A 1 477 ? 10.996 -21.256 -10.828 1.00 87.12 477 LYS A C 1
ATOM 3734 O O . LYS A 1 477 ? 10.901 -20.201 -10.209 1.00 87.12 477 LYS A O 1
ATOM 3739 N N . ASN A 1 478 ? 9.994 -22.112 -10.968 1.00 78.88 478 ASN A N 1
ATOM 3740 C CA . ASN A 1 478 ? 8.627 -21.821 -10.564 1.00 78.88 478 ASN A CA 1
ATOM 3741 C C . ASN A 1 478 ? 8.317 -22.128 -9.092 1.00 78.88 478 ASN A C 1
ATOM 3743 O O . ASN A 1 478 ? 7.201 -21.868 -8.656 1.00 78.88 478 ASN A O 1
ATOM 3747 N N . THR A 1 479 ? 9.275 -22.643 -8.314 1.00 79.31 479 THR A N 1
ATOM 3748 C CA . THR A 1 479 ? 9.032 -22.977 -6.904 1.00 79.31 479 THR A CA 1
ATOM 3749 C C . THR A 1 479 ? 8.891 -21.726 -6.031 1.00 79.31 479 THR A C 1
ATOM 3751 O O . THR A 1 479 ? 9.481 -20.677 -6.295 1.00 79.31 479 THR A O 1
ATOM 3754 N N . VAL A 1 480 ? 8.137 -21.850 -4.932 1.00 71.75 480 VAL A N 1
ATOM 3755 C CA . VAL A 1 480 ? 7.820 -20.748 -4.000 1.00 71.75 480 VAL A CA 1
ATOM 3756 C C . VAL A 1 480 ? 9.062 -20.007 -3.482 1.00 71.75 480 VAL A C 1
ATOM 3758 O O . VAL A 1 480 ? 9.022 -18.788 -3.318 1.00 71.75 480 VAL A O 1
ATOM 3761 N N . GLU A 1 481 ? 10.175 -20.710 -3.251 1.00 73.50 481 GLU A N 1
ATOM 3762 C CA . GLU A 1 481 ? 11.431 -20.106 -2.780 1.00 73.50 481 GLU A CA 1
ATOM 3763 C C . GLU A 1 481 ? 11.999 -19.106 -3.801 1.00 73.50 481 GLU A C 1
ATOM 3765 O O . GLU A 1 481 ? 12.313 -17.965 -3.454 1.00 73.50 481 GLU A O 1
ATOM 3770 N N . TYR A 1 482 ? 12.074 -19.503 -5.074 1.00 76.44 482 TYR A N 1
ATOM 3771 C CA . TYR A 1 482 ? 12.679 -18.703 -6.141 1.00 76.44 482 TYR A CA 1
ATOM 3772 C C . TYR A 1 482 ? 11.793 -17.539 -6.612 1.00 76.44 482 TYR A C 1
ATOM 3774 O O . TYR A 1 482 ? 12.237 -16.683 -7.364 1.00 76.44 482 TYR A O 1
ATOM 3782 N N . ARG A 1 483 ? 10.563 -17.400 -6.109 1.00 74.81 483 ARG A N 1
ATOM 3783 C CA . ARG A 1 483 ? 9.770 -16.170 -6.320 1.00 74.81 483 ARG A CA 1
ATOM 3784 C C . ARG A 1 483 ? 10.366 -14.968 -5.590 1.00 74.81 483 ARG A C 1
ATOM 3786 O O . ARG A 1 483 ? 10.245 -13.823 -6.033 1.00 74.81 483 ARG A O 1
ATOM 3793 N N . TRP A 1 484 ? 10.999 -15.234 -4.452 1.00 72.88 484 TRP A N 1
ATOM 3794 C CA . TRP A 1 484 ? 11.535 -14.210 -3.557 1.00 72.88 484 TRP A CA 1
ATOM 3795 C C . TRP A 1 484 ? 13.058 -14.225 -3.479 1.00 72.88 484 TRP A C 1
ATOM 3797 O O . TRP A 1 484 ? 13.647 -13.243 -3.042 1.00 72.88 484 TRP A O 1
ATOM 3807 N N . LYS A 1 485 ? 13.684 -15.298 -3.963 1.00 81.50 485 LYS A N 1
ATOM 3808 C CA . LYS A 1 485 ? 15.129 -15.472 -4.068 1.00 81.50 485 LYS A CA 1
ATOM 3809 C C . LYS A 1 485 ? 15.567 -15.416 -5.528 1.00 81.50 485 LYS A C 1
ATOM 3811 O O . LYS A 1 485 ? 14.891 -15.974 -6.387 1.00 81.50 485 LYS A O 1
ATOM 3816 N N . ALA A 1 486 ? 16.700 -14.777 -5.801 1.00 84.75 486 ALA A N 1
ATOM 3817 C CA . ALA A 1 486 ? 17.250 -14.742 -7.149 1.00 84.75 486 ALA A CA 1
ATOM 3818 C C . ALA A 1 486 ? 17.575 -16.165 -7.645 1.00 84.75 486 ALA A C 1
ATOM 3820 O O . ALA A 1 486 ? 18.129 -16.993 -6.916 1.00 84.75 486 ALA A O 1
ATOM 3821 N N . GLN A 1 487 ? 17.207 -16.452 -8.890 1.00 89.06 487 GLN A N 1
ATOM 3822 C CA . GLN A 1 487 ? 17.715 -17.589 -9.637 1.00 89.06 487 GLN A CA 1
ATOM 3823 C C . GLN A 1 487 ? 19.059 -17.192 -10.239 1.00 89.06 487 GLN A C 1
ATOM 3825 O O . GLN A 1 487 ? 19.136 -16.218 -10.979 1.00 89.06 487 GLN A O 1
ATOM 3830 N N . GLU A 1 488 ? 20.094 -17.960 -9.917 1.00 90.69 488 GLU A N 1
ATOM 3831 C CA . GLU A 1 488 ? 21.442 -17.800 -10.456 1.00 90.69 488 GLU A CA 1
ATOM 3832 C C . GLU A 1 488 ? 21.712 -18.888 -11.497 1.00 90.69 488 GLU A C 1
ATOM 3834 O O . GLU A 1 488 ? 21.506 -20.073 -11.225 1.00 90.69 488 GLU A O 1
ATOM 3839 N N . GLU A 1 489 ? 22.199 -18.486 -12.667 1.00 90.56 489 GLU A N 1
ATOM 3840 C CA . GLU A 1 489 ? 22.658 -19.374 -13.735 1.00 90.56 489 GLU A CA 1
ATOM 3841 C C . GLU A 1 489 ? 24.014 -18.900 -14.275 1.00 90.56 489 GLU A C 1
ATOM 3843 O O . GLU A 1 489 ? 24.538 -17.852 -13.892 1.00 90.56 489 GLU A O 1
ATOM 3848 N N . ARG A 1 490 ? 24.623 -19.688 -15.164 1.00 88.31 490 ARG A N 1
ATOM 3849 C CA . ARG A 1 490 ? 25.905 -19.350 -15.796 1.00 88.31 490 ARG A CA 1
ATOM 3850 C C . ARG A 1 490 ? 25.797 -19.426 -17.309 1.00 88.31 490 ARG A C 1
ATOM 3852 O O . ARG A 1 490 ? 25.261 -20.391 -17.846 1.00 88.31 490 ARG A O 1
ATOM 3859 N N . ILE A 1 491 ? 26.369 -18.440 -17.989 1.00 86.75 491 ILE A N 1
ATOM 3860 C CA . ILE A 1 491 ? 26.490 -18.417 -19.449 1.00 86.75 491 ILE A CA 1
ATOM 3861 C C . ILE A 1 491 ? 27.899 -18.839 -19.830 1.00 86.75 491 ILE A C 1
ATOM 3863 O O . ILE A 1 491 ? 28.873 -18.350 -19.259 1.00 86.75 491 ILE A O 1
ATOM 3867 N N . THR A 1 492 ? 28.007 -19.701 -20.836 1.00 84.25 492 THR A N 1
ATOM 3868 C CA . THR A 1 492 ? 29.292 -20.051 -21.448 1.00 84.25 492 THR A CA 1
ATOM 3869 C C . THR A 1 492 ? 29.615 -19.051 -22.554 1.00 84.25 492 THR A C 1
ATOM 3871 O O . THR A 1 492 ? 28.864 -18.942 -23.517 1.00 84.25 492 THR A O 1
ATOM 3874 N N . LEU A 1 493 ? 30.740 -18.340 -22.453 1.00 74.31 493 LEU A N 1
ATOM 3875 C CA . LEU A 1 493 ? 31.069 -17.237 -23.373 1.00 74.31 493 LEU A CA 1
ATOM 3876 C C . LEU A 1 493 ? 31.479 -17.690 -24.785 1.00 74.31 493 LEU A C 1
ATOM 3878 O O . LEU A 1 493 ? 31.478 -16.896 -25.720 1.00 74.31 493 LEU A O 1
ATOM 3882 N N . ASN A 1 494 ? 31.809 -18.971 -24.954 1.00 78.25 494 ASN A N 1
ATOM 3883 C CA . ASN A 1 494 ? 32.280 -19.525 -26.228 1.00 78.25 494 ASN A CA 1
ATOM 3884 C C . ASN A 1 494 ? 31.152 -20.078 -27.110 1.00 78.25 494 ASN A C 1
ATOM 3886 O O . ASN A 1 494 ? 31.424 -20.678 -28.150 1.00 78.25 494 ASN A O 1
ATOM 3890 N N . GLN A 1 495 ? 29.896 -19.945 -26.685 1.00 83.06 495 GLN A N 1
ATOM 3891 C CA . GLN A 1 495 ? 28.754 -20.535 -27.370 1.00 83.06 495 GLN A CA 1
ATOM 3892 C C . GLN A 1 495 ? 27.662 -19.493 -27.575 1.00 83.06 495 GLN A C 1
ATOM 3894 O O . GLN A 1 495 ? 27.333 -18.722 -26.680 1.00 83.06 495 GLN A O 1
ATOM 3899 N N . VAL A 1 496 ? 27.099 -19.492 -28.780 1.00 88.25 496 VAL A N 1
ATOM 3900 C CA . VAL A 1 496 ? 25.902 -18.725 -29.119 1.00 88.25 496 VAL A CA 1
ATOM 3901 C C . VAL A 1 496 ? 24.861 -19.722 -29.585 1.00 88.25 496 VAL A C 1
ATOM 3903 O O . VAL A 1 496 ? 25.102 -20.446 -30.550 1.00 88.25 496 VAL A O 1
ATOM 3906 N N . GLU A 1 497 ? 23.726 -19.764 -28.894 1.00 90.69 497 GLU A N 1
ATOM 3907 C CA . GLU A 1 497 ? 22.637 -20.686 -29.209 1.00 90.69 497 GLU A CA 1
ATOM 3908 C C . GLU A 1 497 ? 22.046 -20.407 -30.597 1.00 90.69 497 GLU A C 1
ATOM 3910 O O . GLU A 1 497 ? 21.842 -21.328 -31.386 1.00 90.69 497 GLU A O 1
ATOM 3915 N N . HIS A 1 498 ? 21.792 -19.134 -30.920 1.00 93.50 498 HIS A N 1
ATOM 3916 C CA . HIS A 1 498 ? 21.214 -18.747 -32.205 1.00 93.50 498 HIS A CA 1
ATOM 3917 C C . HIS A 1 498 ? 21.649 -17.344 -32.648 1.00 93.50 498 HIS A C 1
ATOM 3919 O O . HIS A 1 498 ? 21.594 -16.393 -31.872 1.00 93.50 498 HIS A O 1
ATOM 3925 N N . TRP A 1 499 ? 22.022 -17.185 -33.920 1.00 92.7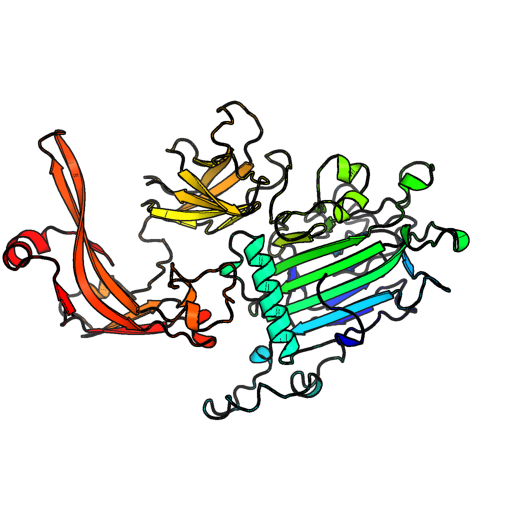5 499 TRP A N 1
ATOM 3926 C CA . TRP A 1 499 ? 22.337 -15.885 -34.526 1.00 92.75 499 TRP A CA 1
ATOM 3927 C C . TRP A 1 499 ? 21.153 -15.366 -35.344 1.00 92.75 499 TRP A C 1
ATOM 3929 O O . TRP A 1 499 ? 20.638 -16.080 -36.197 1.00 92.75 499 TRP A O 1
ATOM 3939 N N . PHE A 1 500 ? 20.763 -14.108 -35.130 1.00 93.06 500 PHE A N 1
ATOM 3940 C CA . PHE A 1 500 ? 19.741 -13.432 -35.944 1.00 93.06 500 PHE A CA 1
ATOM 3941 C C . PHE A 1 500 ? 20.342 -12.603 -37.087 1.00 93.06 500 PHE A C 1
ATOM 3943 O O . PHE A 1 500 ? 19.628 -12.195 -38.001 1.00 93.06 500 PHE A O 1
ATOM 3950 N N . LEU A 1 501 ? 21.654 -12.359 -37.050 1.00 89.50 501 LEU A N 1
ATOM 3951 C CA . LEU A 1 501 ? 22.402 -11.769 -38.156 1.00 89.50 501 LEU A CA 1
ATOM 3952 C C . LEU A 1 501 ? 22.809 -12.833 -39.180 1.00 89.50 501 LEU A C 1
ATOM 3954 O O . LEU A 1 501 ? 23.239 -13.935 -38.823 1.00 89.50 501 LEU A O 1
ATOM 3958 N N . SER A 1 502 ? 22.755 -12.465 -40.458 1.00 91.31 502 SER A N 1
ATOM 3959 C CA . SER A 1 502 ? 23.298 -13.279 -41.547 1.00 91.31 502 SER A CA 1
ATOM 3960 C C . SER A 1 502 ? 24.820 -13.462 -41.424 1.00 91.31 502 SER A C 1
ATOM 3962 O O . SER A 1 502 ? 25.505 -12.783 -40.656 1.00 91.31 502 SER A O 1
ATOM 3964 N N . ALA A 1 503 ? 25.393 -14.415 -42.166 1.00 90.56 503 ALA A N 1
ATOM 3965 C CA . ALA A 1 503 ? 26.840 -14.648 -42.149 1.00 90.56 503 ALA A CA 1
ATOM 3966 C C . ALA A 1 503 ? 27.654 -13.412 -42.571 1.00 90.56 503 ALA A C 1
ATOM 3968 O O . ALA A 1 503 ? 28.712 -13.164 -41.993 1.00 90.56 503 ALA A O 1
ATOM 3969 N N . ASP A 1 504 ? 27.144 -12.624 -43.517 1.00 90.69 504 ASP A N 1
ATOM 3970 C CA . ASP A 1 504 ? 27.831 -11.427 -43.998 1.00 90.69 504 ASP A CA 1
ATOM 3971 C C . ASP A 1 504 ? 27.696 -10.262 -43.020 1.00 90.69 504 ASP A C 1
ATOM 3973 O O . ASP A 1 504 ? 28.714 -9.683 -42.648 1.00 90.69 504 ASP A O 1
ATOM 3977 N N . GLU A 1 505 ? 26.498 -10.006 -42.481 1.00 88.38 505 GLU A N 1
ATOM 3978 C CA . GLU A 1 505 ? 26.304 -8.990 -41.433 1.00 88.38 505 GLU A CA 1
ATOM 3979 C C . GLU A 1 505 ? 27.159 -9.274 -40.190 1.00 88.38 505 GLU A C 1
ATOM 3981 O O . GLU A 1 505 ? 27.671 -8.353 -39.555 1.00 88.38 505 GLU A O 1
ATOM 3986 N N . ARG A 1 506 ? 27.368 -10.550 -39.839 1.00 89.00 506 ARG A N 1
ATOM 3987 C CA . ARG A 1 506 ? 28.270 -10.917 -38.737 1.00 89.00 506 ARG A CA 1
ATOM 3988 C C . ARG A 1 506 ? 29.720 -10.532 -39.015 1.00 89.00 506 ARG A C 1
ATOM 3990 O O . ARG A 1 506 ? 30.438 -10.177 -38.086 1.00 89.00 506 ARG A O 1
ATOM 3997 N N . ARG A 1 507 ? 30.153 -10.604 -40.275 1.00 87.69 507 ARG A N 1
ATOM 3998 C CA . ARG A 1 507 ? 31.522 -10.264 -40.676 1.00 87.69 507 ARG A CA 1
ATOM 3999 C C . ARG A 1 507 ? 31.721 -8.754 -40.804 1.00 87.69 507 ARG A C 1
ATOM 4001 O O . ARG A 1 507 ? 32.785 -8.266 -40.437 1.00 87.69 507 ARG A O 1
ATOM 4008 N N . THR A 1 508 ? 30.734 -8.031 -41.329 1.00 86.19 508 THR A N 1
ATOM 4009 C CA . THR A 1 508 ? 30.875 -6.607 -41.674 1.00 86.19 508 THR A CA 1
ATOM 4010 C C . THR A 1 508 ? 30.345 -5.672 -40.595 1.00 86.19 508 THR A C 1
ATOM 4012 O O . THR A 1 508 ? 30.977 -4.666 -40.280 1.00 86.19 508 THR A O 1
ATOM 4015 N N . ASP A 1 509 ? 29.202 -6.009 -40.003 1.00 83.88 509 ASP A N 1
ATOM 4016 C CA . ASP A 1 509 ? 28.391 -5.047 -39.261 1.00 83.88 509 ASP A CA 1
ATOM 4017 C C . ASP A 1 509 ? 28.423 -5.293 -37.755 1.00 83.88 509 ASP A C 1
ATOM 4019 O O . ASP A 1 509 ? 28.218 -4.349 -36.993 1.00 83.88 509 ASP A O 1
ATOM 4023 N N . LEU A 1 510 ? 28.717 -6.517 -37.304 1.00 85.12 510 LEU A N 1
ATOM 4024 C CA . LEU A 1 510 ? 28.704 -6.889 -35.883 1.00 85.12 510 LEU A CA 1
ATOM 4025 C C . LEU A 1 510 ? 29.536 -5.936 -35.013 1.00 85.12 510 LEU A C 1
ATOM 4027 O O . LEU A 1 510 ? 29.051 -5.452 -33.994 1.00 85.12 510 LEU A O 1
ATOM 4031 N N . PHE A 1 511 ? 30.752 -5.607 -35.455 1.00 84.12 511 PHE A N 1
ATOM 4032 C CA . PHE A 1 511 ? 31.678 -4.720 -34.739 1.00 84.12 511 PHE A CA 1
ATOM 4033 C C . PHE A 1 511 ? 31.256 -3.245 -34.743 1.00 84.12 511 PHE A C 1
ATOM 4035 O O . PHE A 1 511 ? 31.860 -2.426 -34.055 1.00 84.12 511 PHE A O 1
ATOM 4042 N N . THR A 1 512 ? 30.231 -2.888 -35.521 1.00 85.62 512 THR A N 1
ATOM 4043 C CA . THR A 1 512 ? 29.691 -1.522 -35.573 1.00 85.62 512 THR A CA 1
ATOM 4044 C C . THR A 1 512 ? 28.565 -1.288 -34.568 1.00 85.62 512 THR A C 1
ATOM 4046 O O . THR A 1 512 ? 28.180 -0.139 -34.347 1.00 85.62 512 THR A O 1
ATOM 4049 N N . TYR A 1 513 ? 28.037 -2.353 -33.956 1.00 84.44 513 TYR A N 1
ATOM 4050 C CA . TYR A 1 513 ? 27.016 -2.256 -32.920 1.00 84.44 513 TYR A CA 1
ATOM 4051 C C . TYR A 1 513 ? 27.649 -2.084 -31.541 1.00 84.44 513 TYR A C 1
ATOM 4053 O O . TYR A 1 513 ? 28.598 -2.772 -31.171 1.00 84.44 513 TYR A O 1
ATOM 4061 N N . ARG A 1 514 ? 27.053 -1.205 -30.737 1.00 81.62 514 ARG A N 1
ATOM 4062 C CA . ARG A 1 514 ? 27.176 -1.253 -29.278 1.00 81.62 514 ARG A CA 1
ATOM 4063 C C . ARG A 1 514 ? 26.195 -2.305 -28.774 1.00 81.62 514 ARG A C 1
ATOM 4065 O O . ARG A 1 514 ? 25.069 -2.341 -29.255 1.00 81.62 514 ARG A O 1
ATOM 4072 N N . MET A 1 515 ? 26.605 -3.168 -27.855 1.00 77.50 515 MET A N 1
ATOM 4073 C CA . MET A 1 515 ? 25.789 -4.311 -27.431 1.00 77.50 515 MET A CA 1
ATOM 4074 C C . MET A 1 515 ? 25.242 -4.120 -26.014 1.00 77.50 515 MET A C 1
ATOM 4076 O O . MET A 1 515 ? 25.900 -3.510 -25.173 1.00 77.50 515 MET A O 1
ATOM 4080 N N . GLY A 1 516 ? 24.049 -4.658 -25.772 1.00 74.75 516 GLY A N 1
ATOM 4081 C CA . GLY A 1 516 ? 23.395 -4.810 -24.471 1.00 74.75 516 GLY A CA 1
ATOM 4082 C C . GLY A 1 516 ? 22.616 -6.130 -24.411 1.00 74.75 516 GLY A C 1
ATOM 4083 O O . GLY A 1 516 ? 22.633 -6.885 -25.388 1.00 74.75 516 GLY A O 1
ATOM 4084 N N . TYR A 1 517 ? 21.951 -6.395 -23.285 1.00 75.94 517 TYR A N 1
ATOM 4085 C CA . TYR A 1 517 ? 21.199 -7.629 -23.015 1.00 75.94 517 TYR A CA 1
ATOM 4086 C C . TYR A 1 517 ? 19.719 -7.358 -22.787 1.00 75.94 517 TYR A C 1
ATOM 4088 O O . TYR A 1 517 ? 19.427 -6.323 -22.145 1.00 75.94 517 TYR A O 1
#